Protein AF-0000000069271945 (afdb_homodimer)

Organism: Polarella glacialis (NCBI:txid89957)

pLDDT: mean 82.08, std 25.29, range [21.44, 98.69]

Structure (mmCIF, N/CA/C/O backbone):
data_AF-0000000069271945-model_v1
#
loop_
_entity.id
_entity.type
_entity.pdbx_description
1 polymer 'SET domain-containing protein'
#
loop_
_atom_site.group_PDB
_atom_site.id
_atom_site.type_symbol
_atom_site.label_atom_id
_atom_site.label_alt_id
_atom_site.label_comp_id
_atom_site.label_asym_id
_atom_site.label_entity_id
_atom_site.label_seq_id
_atom_site.pdbx_PDB_ins_code
_atom_site.Cartn_x
_atom_site.Cartn_y
_atom_site.Cartn_z
_atom_site.occupancy
_atom_site.B_iso_or_equiv
_atom_site.auth_seq_id
_atom_site.auth_comp_id
_atom_site.auth_asym_id
_atom_site.auth_atom_id
_atom_site.pdbx_PDB_model_num
ATOM 1 N N . MET A 1 1 ? -35.312 3.215 -46.469 1 25.19 1 MET A N 1
ATOM 2 C CA . MET A 1 1 ? -34.156 4.043 -46.188 1 25.19 1 MET A CA 1
ATOM 3 C C . MET A 1 1 ? -33.5 3.666 -44.875 1 25.19 1 MET A C 1
ATOM 5 O O . MET A 1 1 ? -34.125 3.832 -43.812 1 25.19 1 MET A O 1
ATOM 9 N N . SER A 1 2 ? -32.562 2.691 -44.75 1 23.08 2 SER A N 1
ATOM 10 C CA . SER A 1 2 ? -32.125 1.672 -43.812 1 23.08 2 SER A CA 1
ATOM 11 C C . SER A 1 2 ? -31.203 2.262 -42.75 1 23.08 2 SER A C 1
ATOM 13 O O . SER A 1 2 ? -30.203 2.91 -43.094 1 23.08 2 SER A O 1
ATOM 15 N N . LEU A 1 3 ? -31.734 2.859 -41.625 1 22.69 3 LEU A N 1
ATOM 16 C CA . LEU A 1 3 ? -31.109 3.611 -40.531 1 22.69 3 LEU A CA 1
ATOM 17 C C . LEU A 1 3 ? -29.922 2.85 -39.969 1 22.69 3 LEU A C 1
ATOM 19 O O . LEU A 1 3 ? -30.094 1.93 -39.156 1 22.69 3 LEU A O 1
ATOM 23 N N . ALA A 1 4 ? -28.828 2.486 -40.688 1 22.75 4 ALA A N 1
ATOM 24 C CA . ALA A 1 4 ? -27.578 1.73 -40.594 1 22.75 4 ALA A CA 1
ATOM 25 C C . ALA A 1 4 ? -26.812 2.068 -39.312 1 22.75 4 ALA A C 1
ATOM 27 O O . ALA A 1 4 ? -27.156 3.025 -38.625 1 22.75 4 ALA A O 1
ATOM 28 N N . ASP A 1 5 ? -25.391 1.983 -39.375 1 21.53 5 ASP A N 1
ATOM 29 C CA . ASP A 1 5 ? -24.266 1.418 -38.625 1 21.53 5 ASP A CA 1
ATOM 30 C C . ASP A 1 5 ? -23.703 2.416 -37.625 1 21.53 5 ASP A C 1
ATOM 32 O O . ASP A 1 5 ? -22.969 3.332 -38 1 21.53 5 ASP A O 1
ATOM 36 N N . VAL A 1 6 ? -24.469 2.951 -36.781 1 25.86 6 VAL A N 1
ATOM 37 C CA . VAL A 1 6 ? -23.969 3.973 -35.875 1 25.86 6 VAL A CA 1
ATOM 38 C C . VAL A 1 6 ? -22.656 3.5 -35.25 1 25.86 6 VAL A C 1
ATOM 40 O O . VAL A 1 6 ? -22.547 2.35 -34.812 1 25.86 6 VAL A O 1
ATOM 43 N N . HIS A 1 7 ? -21.5 4.078 -35.625 1 26.91 7 HIS A N 1
ATOM 44 C CA . HIS A 1 7 ? -20.094 3.91 -35.281 1 26.91 7 HIS A CA 1
ATOM 45 C C . HIS A 1 7 ? -19.906 3.891 -33.75 1 26.91 7 HIS A C 1
ATOM 47 O O . HIS A 1 7 ? -20.406 4.777 -33.062 1 26.91 7 HIS A O 1
ATOM 53 N N . ALA A 1 8 ? -19.781 2.754 -33.188 1 26.14 8 ALA A N 1
ATOM 54 C CA . ALA A 1 8 ? -19.625 2.379 -31.797 1 26.14 8 ALA A CA 1
ATOM 55 C C . ALA A 1 8 ? -18.578 3.26 -31.109 1 26.14 8 ALA A C 1
ATOM 57 O O . ALA A 1 8 ? -17.438 3.357 -31.578 1 26.14 8 ALA A O 1
ATOM 58 N N . PRO A 1 9 ? -18.953 4.371 -30.469 1 25.08 9 PRO A N 1
ATOM 59 C CA . PRO A 1 9 ? -18 5.262 -29.812 1 25.08 9 PRO A CA 1
ATOM 60 C C . PRO A 1 9 ? -16.938 4.508 -29.031 1 25.08 9 PRO A C 1
ATOM 62 O O . PRO A 1 9 ? -17.234 3.486 -28.391 1 25.08 9 PRO A O 1
ATOM 65 N N . LYS A 1 10 ? -15.656 4.391 -29.484 1 28 10 LYS A N 1
ATOM 66 C CA . LYS A 1 10 ? -14.406 3.873 -28.953 1 28 10 LYS A CA 1
ATOM 67 C C . LYS A 1 10 ? -14.25 4.23 -27.469 1 28 10 LYS A C 1
ATOM 69 O O . LYS A 1 10 ? -14.125 5.406 -27.125 1 28 10 LYS A O 1
ATOM 74 N N . THR A 1 11 ? -15.055 3.656 -26.641 1 24.55 11 THR A N 1
ATOM 75 C CA . THR A 1 11 ? -15.164 3.771 -25.188 1 24.55 11 THR A CA 1
ATOM 76 C C . THR A 1 11 ? -13.789 3.758 -24.547 1 24.55 11 THR A C 1
ATOM 78 O O . THR A 1 11 ? -12.859 3.119 -25.062 1 24.55 11 THR A O 1
ATOM 81 N N . LEU A 1 12 ? -13.523 4.703 -23.719 1 26.19 12 LEU A N 1
ATOM 82 C CA . LEU A 1 12 ? -12.43 4.984 -22.797 1 26.19 12 LEU A CA 1
ATOM 83 C C . LEU A 1 12 ? -11.93 3.705 -22.125 1 26.19 12 LEU A C 1
ATOM 85 O O . LEU A 1 12 ? -11.172 3.76 -21.156 1 26.19 12 LEU A O 1
ATOM 89 N N . GLU A 1 13 ? -12.266 2.502 -22.703 1 27.39 13 GLU A N 1
ATOM 90 C CA . GLU A 1 13 ? -11.773 1.247 -22.141 1 27.39 13 GLU A CA 1
ATOM 91 C C . GLU A 1 13 ? -10.242 1.205 -22.141 1 27.39 13 GLU A C 1
ATOM 93 O O . GLU A 1 13 ? -9.633 0.776 -23.125 1 27.39 13 GLU A O 1
ATOM 98 N N . GLY A 1 14 ? -9.602 2.334 -21.828 1 28.97 14 GLY A N 1
ATOM 99 C CA . GLY A 1 14 ? -8.156 2.186 -21.75 1 28.97 14 GLY A CA 1
ATOM 100 C C . GLY A 1 14 ? -7.723 1.049 -20.844 1 28.97 14 GLY A C 1
ATOM 101 O O . GLY A 1 14 ? -8.352 0.794 -19.812 1 28.97 14 GLY A O 1
ATOM 102 N N . ILE A 1 15 ? -7.422 -0.094 -21.391 1 28.7 15 ILE A N 1
ATOM 103 C CA . ILE A 1 15 ? -6.84 -1.296 -20.797 1 28.7 15 ILE A CA 1
ATOM 104 C C . ILE A 1 15 ? -5.691 -0.91 -19.875 1 28.7 15 ILE A C 1
ATOM 106 O O . ILE A 1 15 ? -4.723 -0.281 -20.297 1 28.7 15 ILE A O 1
ATOM 110 N N . ILE A 1 16 ? -5.934 -0.597 -18.656 1 30.28 16 ILE A N 1
ATOM 111 C CA . ILE A 1 16 ? -4.879 -0.511 -17.656 1 30.28 16 ILE A CA 1
ATOM 112 C C . ILE A 1 16 ? -3.939 -1.708 -17.797 1 30.28 16 ILE A C 1
ATOM 114 O O . ILE A 1 16 ? -4.355 -2.854 -17.609 1 30.28 16 ILE A O 1
ATOM 118 N N . ARG A 1 17 ? -2.998 -1.661 -18.703 1 30.22 17 ARG A N 1
ATOM 119 C CA . ARG A 1 17 ? -1.965 -2.691 -18.75 1 30.22 17 ARG A CA 1
ATOM 120 C C . ARG A 1 17 ? -1.298 -2.854 -17.391 1 30.22 17 ARG A C 1
ATOM 122 O O . ARG A 1 17 ? -0.508 -2.002 -16.969 1 30.22 17 ARG A O 1
ATOM 129 N N . THR A 1 18 ? -1.991 -3.285 -16.438 1 30.55 18 THR A N 1
ATOM 130 C CA . THR A 1 18 ? -1.245 -3.736 -15.258 1 30.55 18 THR A CA 1
ATOM 131 C C . THR A 1 18 ? -0.047 -4.586 -15.68 1 30.55 18 THR A C 1
ATOM 133 O O . THR A 1 18 ? -0.172 -5.473 -16.531 1 30.55 18 THR A O 1
ATOM 136 N N . ASN A 1 19 ? 1.126 -4.012 -15.703 1 30.16 19 ASN A N 1
ATOM 137 C CA . ASN A 1 19 ? 2.41 -4.602 -16.078 1 30.16 19 ASN A CA 1
ATOM 138 C C . ASN A 1 19 ? 2.479 -6.078 -15.703 1 30.16 19 ASN A C 1
ATOM 140 O O . ASN A 1 19 ? 3.555 -6.676 -15.719 1 30.16 19 ASN A O 1
ATOM 144 N N . ASN A 1 20 ? 1.543 -6.789 -14.992 1 30.08 20 ASN A N 1
ATOM 145 C CA . ASN A 1 20 ? 1.986 -8.156 -14.727 1 30.08 20 ASN A CA 1
ATOM 146 C C . ASN A 1 20 ? 2.182 -8.945 -16.016 1 30.08 20 ASN A C 1
ATOM 148 O O . ASN A 1 20 ? 3.195 -9.625 -16.188 1 30.08 20 ASN A O 1
ATOM 152 N N . TYR A 1 21 ? 1.224 -9.812 -16.531 1 27.73 21 TYR A N 1
ATOM 153 C CA . TYR A 1 21 ? 1.424 -10.828 -17.562 1 27.73 21 TYR A CA 1
ATOM 154 C C . TYR A 1 21 ? 1.225 -10.234 -18.953 1 27.73 21 TYR A C 1
ATOM 156 O O . TYR A 1 21 ? 0.21 -9.586 -19.219 1 27.73 21 TYR A O 1
ATOM 164 N N . PRO A 1 22 ? 2.361 -10.18 -19.688 1 28.86 22 PRO A N 1
ATOM 165 C CA . PRO A 1 22 ? 2.238 -9.914 -21.125 1 28.86 22 PRO A CA 1
ATOM 166 C C . PRO A 1 22 ? 1.146 -10.75 -21.781 1 28.86 22 PRO A C 1
ATOM 168 O O . PRO A 1 22 ? 1.255 -11.984 -21.844 1 28.86 22 PRO A O 1
ATOM 171 N N . ARG A 1 23 ? -0.111 -10.766 -21.453 1 30.86 23 ARG A N 1
ATOM 172 C CA . ARG A 1 23 ? -0.793 -11.461 -22.531 1 30.86 23 ARG A CA 1
ATOM 173 C C . ARG A 1 23 ? -0.351 -10.914 -23.891 1 30.86 23 ARG A C 1
ATOM 175 O O . ARG A 1 23 ? 0.152 -9.797 -23.984 1 30.86 23 ARG A O 1
ATOM 182 N N . GLY A 1 24 ? -0.423 -11.781 -24.969 1 28.8 24 GLY A N 1
ATOM 183 C CA . GLY A 1 24 ? -0.131 -11.5 -26.359 1 28.8 24 GLY A CA 1
ATOM 184 C C . GLY A 1 24 ? -0.447 -10.07 -26.75 1 28.8 24 GLY A C 1
ATOM 185 O O . GLY A 1 24 ? -1.42 -9.484 -26.266 1 28.8 24 GLY A O 1
ATOM 186 N N . VAL A 1 25 ? 0.578 -9.273 -27.078 1 30 25 VAL A N 1
ATOM 187 C CA . VAL A 1 25 ? 0.757 -7.953 -27.688 1 30 25 VAL A CA 1
ATOM 188 C C . VAL A 1 25 ? -0.319 -7.715 -28.734 1 30 25 VAL A C 1
ATOM 190 O O . VAL A 1 25 ? -0.277 -6.719 -29.453 1 30 25 VAL A O 1
ATOM 193 N N . ASN A 1 26 ? -1.011 -8.703 -29.234 1 28.27 26 ASN A N 1
ATOM 194 C CA . ASN A 1 26 ? -1.611 -8.211 -30.469 1 28.27 26 ASN A CA 1
ATOM 195 C C . ASN A 1 26 ? -2.537 -7.027 -30.203 1 28.27 26 ASN A C 1
ATOM 197 O O . ASN A 1 26 ? -3.129 -6.48 -31.141 1 28.27 26 ASN A O 1
ATOM 201 N N . SER A 1 27 ? -3.459 -7.168 -29.297 1 30.3 27 SER A N 1
ATOM 202 C CA . SER A 1 27 ? -4.418 -6.086 -29.5 1 30.3 27 SER A CA 1
ATOM 203 C C . SER A 1 27 ? -3.834 -4.742 -29.094 1 30.3 27 SER A C 1
ATOM 205 O O . SER A 1 27 ? -3.104 -4.66 -28.094 1 30.3 27 SER A O 1
ATOM 207 N N . ASP A 1 28 ? -3.635 -3.73 -30 1 29.84 28 ASP A N 1
ATOM 208 C CA . ASP A 1 28 ? -3.229 -2.334 -30.125 1 29.84 28 ASP A CA 1
ATOM 209 C C . ASP A 1 28 ? -3.605 -1.535 -28.891 1 29.84 28 ASP A C 1
ATOM 211 O O . ASP A 1 28 ? -3.082 -0.442 -28.656 1 29.84 28 ASP A O 1
ATOM 215 N N . ASP A 1 29 ? -4.727 -1.818 -28.422 1 28.58 29 ASP A N 1
ATOM 216 C CA . ASP A 1 29 ? -5.324 -0.82 -27.531 1 28.58 29 ASP A CA 1
ATOM 217 C C . ASP A 1 29 ? -4.75 -0.921 -26.125 1 28.58 29 ASP A C 1
ATOM 219 O O . ASP A 1 29 ? -5.391 -1.478 -25.219 1 28.58 29 ASP A O 1
ATOM 223 N N . GLY A 1 30 ? -3.533 -1.357 -26.031 1 31.56 30 GLY A N 1
ATOM 224 C CA . GLY A 1 30 ? -2.967 -1.255 -24.688 1 31.56 30 GLY A CA 1
ATOM 225 C C . GLY A 1 30 ? -3.045 0.147 -24.125 1 31.56 30 GLY A C 1
ATOM 226 O O . GLY A 1 30 ? -2.729 1.123 -24.797 1 31.56 30 GLY A O 1
ATOM 227 N N . VAL A 1 31 ? -4.211 0.57 -23.688 1 29.86 31 VAL A N 1
ATOM 228 C CA . VAL A 1 31 ? -4.219 1.852 -22.984 1 29.86 31 VAL A CA 1
ATOM 229 C C . VAL A 1 31 ? -2.984 1.965 -22.094 1 29.86 31 VAL A C 1
ATOM 231 O O . VAL A 1 31 ? -2.744 1.106 -21.25 1 29.86 31 VAL A O 1
ATOM 234 N N . LEU A 1 32 ? -1.894 2.338 -22.703 1 30.14 32 LEU A N 1
ATOM 235 C CA . LEU A 1 32 ? -0.771 2.824 -21.906 1 30.14 32 LEU A CA 1
ATOM 236 C C . LEU A 1 32 ? -1.264 3.598 -20.688 1 30.14 32 LEU A C 1
ATOM 238 O O . LEU A 1 32 ? -2.006 4.574 -20.812 1 30.14 32 LEU A O 1
ATOM 242 N N . CYS A 1 33 ? -1.884 2.93 -19.719 1 32.28 33 CYS A N 1
ATOM 243 C CA . CYS A 1 33 ? -2.076 3.625 -18.453 1 32.28 33 CYS A CA 1
ATOM 244 C C . CYS A 1 33 ? -0.859 4.473 -18.109 1 32.28 33 CYS A C 1
ATOM 246 O O . CYS A 1 33 ? 0.184 3.941 -17.719 1 32.28 33 CYS A O 1
ATOM 248 N N . THR A 1 34 ? -0.397 5.238 -18.938 1 33.16 34 THR A N 1
ATOM 249 C CA . THR A 1 34 ? 0.583 6.207 -18.453 1 33.16 34 THR A CA 1
ATOM 250 C C . THR A 1 34 ? 0.223 6.684 -17.047 1 33.16 34 THR A C 1
ATOM 252 O O . THR A 1 34 ? 0.691 7.734 -16.609 1 33.16 34 THR A O 1
ATOM 255 N N . THR A 1 35 ? -0.922 6.191 -16.578 1 35.72 35 THR A N 1
ATOM 256 C CA . THR A 1 35 ? -1.011 6.637 -15.188 1 35.72 35 THR A CA 1
ATOM 257 C C . THR A 1 35 ? 0.329 6.461 -14.477 1 35.72 35 THR A C 1
ATOM 259 O O . THR A 1 35 ? 1.019 5.461 -14.68 1 35.72 35 THR A O 1
ATOM 262 N N . PHE A 1 36 ? 1.189 7.469 -14.297 1 38.25 36 PHE A N 1
ATOM 263 C CA . PHE A 1 36 ? 2.346 7.426 -13.414 1 38.25 36 PHE A CA 1
ATOM 264 C C . PHE A 1 36 ? 2.291 6.203 -12.508 1 38.25 36 PHE A C 1
ATOM 266 O O . PHE A 1 36 ? 1.271 5.945 -11.859 1 38.25 36 PHE A O 1
ATOM 273 N N . SER A 1 37 ? 2.777 5.078 -13.023 1 46.28 37 SER A N 1
ATOM 274 C CA . SER A 1 37 ? 2.994 4.02 -12.047 1 46.28 37 SER A CA 1
ATOM 275 C C . SER A 1 37 ? 3.242 4.59 -10.656 1 46.28 37 SER A C 1
ATOM 277 O O . SER A 1 37 ? 4.223 5.309 -10.438 1 46.28 37 SER A O 1
ATOM 279 N N . ARG A 1 38 ? 2.154 5.16 -9.977 1 56.66 38 ARG A N 1
ATOM 280 C CA . ARG A 1 38 ? 2.027 5.781 -8.664 1 56.66 38 ARG A CA 1
ATOM 281 C C . ARG A 1 38 ? 2.852 5.035 -7.621 1 56.66 38 ARG A C 1
ATOM 283 O O . ARG A 1 38 ? 3.166 5.582 -6.562 1 56.66 38 ARG A O 1
ATOM 290 N N . PHE A 1 39 ? 3.35 3.816 -7.988 1 70.06 39 PHE A N 1
ATOM 291 C CA . PHE A 1 39 ? 4.129 3.049 -7.023 1 70.06 39 PHE A CA 1
ATOM 292 C C . PHE A 1 39 ? 5.531 2.775 -7.555 1 70.06 39 PHE A C 1
ATOM 294 O O . PHE A 1 39 ? 5.73 2.65 -8.766 1 70.06 39 PHE A O 1
ATOM 301 N N . ASN A 1 40 ? 6.441 2.787 -6.672 1 82.62 40 ASN A N 1
ATOM 302 C CA . ASN A 1 40 ? 7.801 2.363 -6.988 1 82.62 40 ASN A CA 1
ATOM 303 C C . ASN A 1 40 ? 7.883 0.852 -7.191 1 82.62 40 ASN A C 1
ATOM 305 O O . ASN A 1 40 ? 7.094 0.101 -6.617 1 82.62 40 ASN A O 1
ATOM 309 N N . HIS A 1 41 ? 8.773 0.494 -8.016 1 89.06 41 HIS A N 1
ATOM 310 C CA . HIS A 1 41 ? 9.031 -0.917 -8.281 1 89.06 41 HIS A CA 1
ATOM 311 C C . HIS A 1 41 ? 9.977 -1.511 -7.242 1 89.06 41 HIS A C 1
ATOM 313 O O . HIS A 1 41 ? 10.898 -0.837 -6.781 1 89.06 41 HIS A O 1
ATOM 319 N N . SER A 1 42 ? 9.734 -2.719 -6.914 1 94.31 42 SER A N 1
ATOM 320 C CA . SER A 1 42 ? 10.703 -3.578 -6.242 1 94.31 42 SER A CA 1
ATOM 321 C C . SER A 1 42 ? 10.578 -5.023 -6.711 1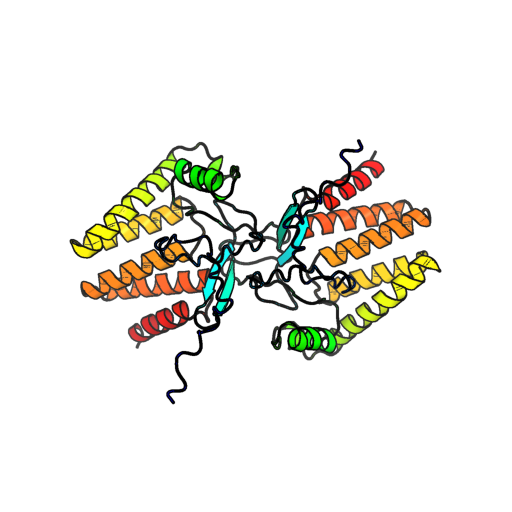 94.31 42 SER A C 1
ATOM 323 O O . SER A 1 42 ? 9.477 -5.496 -7 1 94.31 42 SER A O 1
ATOM 325 N N . CYS A 1 43 ? 11.742 -5.684 -6.816 1 96.75 43 CYS A N 1
ATOM 326 C CA . CYS A 1 43 ? 11.719 -7.105 -7.133 1 96.75 43 CYS A CA 1
ATOM 327 C C . CYS A 1 43 ? 11.297 -7.926 -5.922 1 96.75 43 CYS A C 1
ATOM 329 O O . CYS A 1 43 ? 11.094 -9.141 -6.027 1 96.75 43 CYS A O 1
ATOM 331 N N . ALA A 1 44 ? 11.273 -7.281 -4.809 1 96.69 44 ALA A N 1
ATOM 332 C CA . ALA A 1 44 ? 10.641 -7.789 -3.594 1 96.69 44 ALA A CA 1
ATOM 333 C C . ALA A 1 44 ? 9.508 -6.875 -3.143 1 96.69 44 ALA A C 1
ATOM 335 O O . ALA A 1 44 ? 9.57 -6.285 -2.062 1 96.69 44 ALA A O 1
ATOM 336 N N . PRO A 1 45 ? 8.477 -6.871 -3.922 1 96.44 45 PRO A N 1
ATOM 337 C CA . PRO A 1 45 ? 7.395 -5.918 -3.656 1 96.44 45 PRO A CA 1
ATOM 338 C C . PRO A 1 45 ? 6.688 -6.184 -2.33 1 96.44 45 PRO A C 1
ATOM 340 O O . PRO A 1 45 ? 6.75 -7.297 -1.804 1 96.44 45 PRO A O 1
ATOM 343 N N . ASN A 1 46 ? 6.051 -5.145 -1.779 1 96.75 46 ASN A N 1
ATOM 344 C CA . ASN A 1 46 ? 5.262 -5.359 -0.57 1 96.75 46 ASN A CA 1
ATOM 345 C C . ASN A 1 46 ? 3.768 -5.219 -0.842 1 96.75 46 ASN A C 1
ATOM 347 O O . ASN A 1 46 ? 2.947 -5.41 0.058 1 96.75 46 ASN A O 1
ATOM 351 N N . CYS A 1 47 ? 3.426 -4.941 -2.072 1 93.94 47 CYS A N 1
ATOM 352 C CA . CYS A 1 47 ? 2.02 -4.973 -2.465 1 93.94 47 CYS A CA 1
ATOM 353 C C . CYS A 1 47 ? 1.86 -5.512 -3.881 1 93.94 47 CYS A C 1
ATOM 355 O O . CYS A 1 47 ? 2.83 -5.57 -4.641 1 93.94 47 CYS A O 1
ATOM 357 N N . GLU A 1 48 ? 0.737 -5.949 -4.195 1 92.56 48 GLU A N 1
ATOM 358 C CA . GLU A 1 48 ? 0.396 -6.469 -5.516 1 92.56 48 GLU A CA 1
ATOM 359 C C . GLU A 1 48 ? -0.986 -5.996 -5.953 1 92.56 48 GLU A C 1
ATOM 361 O O . GLU A 1 48 ? -1.814 -5.625 -5.121 1 92.56 48 GLU A O 1
ATOM 366 N N . GLN A 1 49 ? -1.137 -5.973 -7.262 1 87.62 49 GLN A N 1
ATOM 367 C CA . GLN A 1 49 ? -2.365 -5.43 -7.832 1 87.62 49 GLN A CA 1
ATOM 368 C C . GLN A 1 49 ? -3.129 -6.492 -8.609 1 87.62 49 GLN A C 1
ATOM 370 O O . GLN A 1 49 ? -2.523 -7.375 -9.227 1 87.62 49 GLN A O 1
ATOM 375 N N . SER A 1 50 ? -4.422 -6.422 -8.492 1 84.62 50 SER A N 1
ATOM 376 C CA . SER A 1 50 ? -5.281 -7.34 -9.227 1 84.62 50 SER A CA 1
ATOM 377 C C . SER A 1 50 ? -6.504 -6.625 -9.789 1 84.62 50 SER A C 1
ATOM 379 O O . SER A 1 50 ? -7.047 -5.719 -9.156 1 84.62 50 SER A O 1
ATOM 381 N N . TRP A 1 51 ? -6.867 -7.031 -10.93 1 77.94 51 TRP A N 1
ATOM 382 C CA . TRP A 1 51 ? -8.062 -6.504 -11.57 1 77.94 51 TRP A CA 1
ATOM 383 C C . TRP A 1 51 ? -9.281 -7.363 -11.242 1 77.94 51 TRP A C 1
ATOM 385 O O . TRP A 1 51 ? -9.242 -8.586 -11.391 1 77.94 51 TRP A O 1
ATOM 395 N N . ASP A 1 52 ? -10.234 -6.668 -10.758 1 74.31 52 ASP A N 1
ATOM 396 C CA . ASP A 1 52 ? -11.5 -7.352 -10.547 1 74.31 52 ASP A CA 1
ATOM 397 C C . ASP A 1 52 ?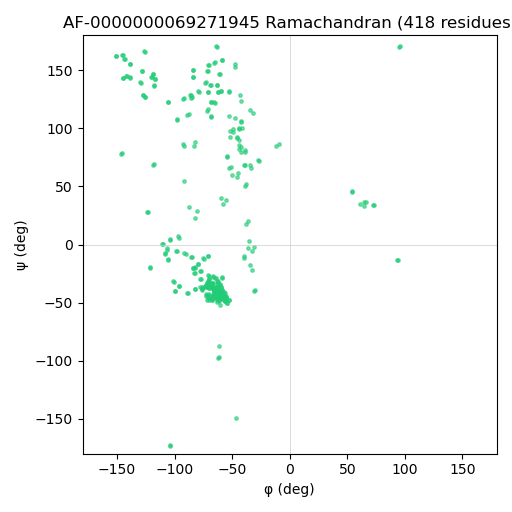 -12.469 -7.09 -11.703 1 74.31 52 ASP A C 1
ATOM 399 O O . ASP A 1 52 ? -13.039 -6.008 -11.805 1 74.31 52 ASP A O 1
ATOM 403 N N . GLU A 1 53 ? -12.633 -8.094 -12.438 1 69.94 53 GLU A N 1
ATOM 404 C CA . GLU A 1 53 ? -13.461 -7.957 -13.633 1 69.94 53 GLU A CA 1
ATOM 405 C C . GLU A 1 53 ? -14.914 -7.648 -13.273 1 69.94 53 GLU A C 1
ATOM 407 O O . GLU A 1 53 ? -15.586 -6.887 -13.969 1 69.94 53 GLU A O 1
ATOM 412 N N . GLU A 1 54 ? -15.438 -8.18 -12.289 1 75.38 54 GLU A N 1
ATOM 413 C CA . GLU A 1 54 ? -16.828 -7.992 -11.898 1 75.38 54 GLU A CA 1
ATOM 414 C C . GLU A 1 54 ? -17.047 -6.602 -11.305 1 75.38 54 GLU A C 1
ATOM 416 O O . GLU A 1 54 ? -18.016 -5.922 -11.656 1 75.38 54 GLU A O 1
ATOM 421 N N . ALA A 1 55 ? -16.172 -6.215 -10.516 1 70.75 55 ALA A N 1
ATOM 422 C CA . ALA A 1 55 ? -16.312 -4.91 -9.867 1 70.75 55 ALA A CA 1
ATOM 423 C C . ALA A 1 55 ? -15.758 -3.799 -10.75 1 70.75 55 ALA A C 1
ATOM 425 O O . ALA A 1 55 ? -15.961 -2.615 -10.477 1 70.75 55 ALA A O 1
ATOM 426 N N . PHE A 1 56 ? -15.031 -4.266 -11.867 1 72.62 56 PHE A N 1
ATOM 427 C CA . PHE A 1 56 ? -14.422 -3.334 -12.812 1 72.62 56 PHE A CA 1
ATOM 428 C C . PHE A 1 56 ? -13.516 -2.348 -12.086 1 72.62 56 PHE A C 1
ATOM 430 O O . PHE A 1 56 ? -13.641 -1.135 -12.258 1 72.62 56 PHE A O 1
ATOM 437 N N . GLN A 1 57 ? -12.75 -2.912 -11.219 1 73.31 57 GLN A N 1
ATOM 438 C CA . GLN A 1 57 ? -11.867 -2.074 -10.422 1 73.31 57 GLN A CA 1
ATOM 439 C C . GLN A 1 57 ? -10.516 -2.744 -10.211 1 73.31 57 GLN A C 1
ATOM 441 O O . GLN A 1 57 ? -10.43 -3.971 -10.125 1 73.31 57 GLN A O 1
ATOM 446 N N . LEU A 1 58 ? -9.43 -1.904 -10.18 1 77.94 58 LEU A N 1
ATOM 447 C CA . LEU A 1 58 ? -8.102 -2.348 -9.773 1 77.94 58 LEU A CA 1
ATOM 448 C C . LEU A 1 58 ? -7.941 -2.268 -8.258 1 77.94 58 LEU A C 1
ATOM 450 O O . LEU A 1 58 ? -8.305 -1.26 -7.648 1 77.94 58 LEU A O 1
ATOM 454 N N . GLN A 1 59 ? -7.547 -3.393 -7.711 1 86.44 59 GLN A N 1
ATOM 455 C CA . GLN A 1 59 ? -7.336 -3.441 -6.266 1 86.44 59 GLN A CA 1
ATOM 456 C C . GLN A 1 59 ? -5.887 -3.783 -5.934 1 86.44 59 GLN A C 1
ATOM 458 O O . GLN A 1 59 ? -5.219 -4.488 -6.695 1 86.44 59 GLN A O 1
ATOM 463 N N . ALA A 1 60 ? -5.449 -3.186 -4.816 1 90.19 60 ALA A N 1
ATOM 464 C CA . ALA A 1 60 ? -4.102 -3.484 -4.336 1 90.19 60 ALA A CA 1
ATOM 465 C C . ALA A 1 60 ? -4.145 -4.141 -2.959 1 90.19 60 ALA A C 1
ATOM 467 O O . ALA A 1 60 ? -4.938 -3.75 -2.102 1 90.19 60 ALA A O 1
ATOM 468 N N . HIS A 1 61 ? -3.332 -5.168 -2.791 1 94.81 61 HIS A N 1
ATOM 469 C CA . HIS A 1 61 ? -3.205 -5.863 -1.517 1 94.81 61 HIS A CA 1
ATOM 470 C C . HIS A 1 61 ? -1.743 -5.98 -1.095 1 94.81 61 HIS A C 1
ATOM 472 O O . HIS A 1 61 ? -0.85 -6.031 -1.943 1 94.81 61 HIS A O 1
ATOM 478 N N . ALA A 1 62 ? -1.534 -5.984 0.203 1 97.19 62 ALA A N 1
ATOM 479 C CA . ALA A 1 62 ? -0.184 -6.203 0.717 1 97.19 62 ALA A CA 1
ATOM 480 C C . ALA A 1 62 ? 0.255 -7.648 0.504 1 97.19 62 ALA A C 1
ATOM 482 O O . ALA A 1 62 ? -0.49 -8.578 0.813 1 97.19 62 ALA A O 1
ATOM 483 N N . CYS A 1 63 ? 1.418 -7.816 -0.016 1 96.56 63 CYS A N 1
ATOM 484 C CA . CYS A 1 63 ? 1.919 -9.18 -0.155 1 96.56 63 CYS A CA 1
ATOM 485 C C . CYS A 1 63 ? 2.971 -9.484 0.904 1 96.56 63 CYS A C 1
ATOM 487 O O . CYS A 1 63 ? 3.6 -10.547 0.875 1 96.56 63 CYS A O 1
ATOM 489 N N . ALA A 1 64 ? 3.186 -8.578 1.767 1 97.19 64 ALA A N 1
ATOM 490 C CA . ALA A 1 64 ? 4.016 -8.688 2.963 1 97.19 64 ALA A CA 1
ATOM 491 C C . ALA A 1 64 ? 3.508 -7.77 4.066 1 97.19 64 ALA A C 1
ATOM 493 O O . ALA A 1 64 ? 2.662 -6.902 3.826 1 97.19 64 ALA A O 1
ATOM 494 N N . ASP A 1 65 ? 3.951 -8.062 5.297 1 97.75 65 ASP A N 1
ATOM 495 C CA . ASP A 1 65 ? 3.684 -7.086 6.344 1 97.75 65 ASP A CA 1
ATOM 496 C C . ASP A 1 65 ? 4.383 -5.762 6.047 1 97.75 65 ASP A C 1
ATOM 498 O O . ASP A 1 65 ? 5.531 -5.746 5.594 1 97.75 65 ASP A O 1
ATOM 502 N N . ILE A 1 66 ? 3.643 -4.703 6.281 1 97.5 66 ILE A N 1
ATOM 503 C CA . ILE A 1 66 ? 4.164 -3.369 6 1 97.5 66 ILE A CA 1
ATOM 504 C C . ILE A 1 66 ? 4.059 -2.496 7.246 1 97.5 66 ILE A C 1
ATOM 506 O O . ILE A 1 66 ? 2.977 -2.367 7.828 1 97.5 66 ILE A O 1
ATOM 510 N N . SER A 1 67 ? 5.129 -1.898 7.641 1 97.44 67 SER A N 1
ATOM 511 C CA . SER A 1 67 ? 5.121 -1.017 8.805 1 97.44 67 SER A CA 1
ATOM 512 C C . SER A 1 67 ? 4.676 0.393 8.422 1 97.44 67 SER A C 1
ATOM 514 O O . SER A 1 67 ? 4.934 0.851 7.309 1 97.44 67 SER A O 1
ATOM 516 N N . ALA A 1 68 ? 4.051 1.062 9.383 1 96.69 68 ALA A N 1
ATOM 517 C CA . ALA A 1 68 ? 3.729 2.473 9.18 1 96.69 68 ALA A CA 1
ATOM 518 C C . ALA A 1 68 ? 4.965 3.262 8.758 1 96.69 68 ALA A C 1
ATOM 520 O O . ALA A 1 68 ? 6.051 3.074 9.32 1 96.69 68 ALA A O 1
ATOM 521 N N . GLY A 1 69 ? 4.82 4.07 7.691 1 96.62 69 GLY A N 1
ATOM 522 C CA . GLY A 1 69 ? 5.922 4.887 7.203 1 96.62 69 GLY A CA 1
ATOM 523 C C . GLY A 1 69 ? 6.719 4.215 6.098 1 96.62 69 GLY A C 1
ATOM 524 O O . GLY A 1 69 ? 7.531 4.855 5.434 1 96.62 69 GLY A O 1
ATOM 525 N N . GLU A 1 70 ? 6.504 2.926 5.926 1 96.62 70 GLU A N 1
ATOM 526 C CA . GLU A 1 70 ? 7.223 2.191 4.891 1 96.62 70 GLU A CA 1
ATOM 527 C C . GLU A 1 70 ? 6.691 2.541 3.502 1 96.62 70 GLU A C 1
ATOM 529 O O . GLU A 1 70 ? 5.48 2.67 3.307 1 96.62 70 GLU A O 1
ATOM 534 N N . GLU A 1 71 ? 7.59 2.68 2.57 1 94.75 71 GLU A N 1
ATOM 535 C CA . GLU A 1 71 ? 7.191 2.922 1.187 1 94.75 71 GLU A CA 1
ATOM 536 C C . GLU A 1 71 ? 6.516 1.694 0.583 1 94.75 71 GLU A C 1
ATOM 538 O O . GLU A 1 71 ? 6.957 0.565 0.805 1 94.75 71 GLU A O 1
ATOM 543 N N . LEU A 1 72 ? 5.453 1.948 -0.124 1 92.88 72 LEU A N 1
ATOM 544 C CA . LEU A 1 72 ? 4.801 0.872 -0.858 1 92.88 72 LEU A CA 1
ATOM 545 C C . LEU A 1 72 ? 5.445 0.674 -2.225 1 92.88 72 LEU A C 1
ATOM 547 O O . LEU A 1 72 ? 5.625 1.635 -2.979 1 92.88 72 LEU A O 1
ATOM 551 N N . CYS A 1 73 ? 5.801 -0.568 -2.52 1 93.25 73 CYS A N 1
ATOM 552 C CA . CYS A 1 73 ? 6.438 -0.908 -3.787 1 93.25 73 CYS A CA 1
ATOM 553 C C . CYS A 1 73 ? 5.699 -2.049 -4.48 1 93.25 73 CYS A C 1
ATOM 555 O O . CYS A 1 73 ? 5.352 -3.043 -3.842 1 93.25 73 CYS A O 1
ATOM 557 N N . THR A 1 74 ? 5.402 -1.8 -5.68 1 91 74 THR A N 1
ATOM 558 C CA . THR A 1 74 ? 4.852 -2.857 -6.52 1 91 74 THR A CA 1
ATOM 559 C C . THR A 1 74 ? 5.906 -3.393 -7.48 1 91 74 THR A C 1
ATOM 561 O O . THR A 1 74 ? 7.102 -3.16 -7.289 1 91 74 THR A O 1
ATOM 564 N N . TYR A 1 75 ? 5.527 -4.238 -8.367 1 90 75 TYR A N 1
ATOM 565 C CA . TYR A 1 75 ? 6.473 -4.832 -9.312 1 90 75 TYR A CA 1
ATOM 566 C C . TYR A 1 75 ? 5.973 -4.703 -10.742 1 90 75 TYR A C 1
ATOM 568 O O . TYR A 1 75 ? 4.785 -4.895 -11.016 1 90 75 TYR A O 1
ATOM 576 N N . PHE A 1 76 ? 6.887 -4.383 -11.664 1 86.06 76 PHE A N 1
ATOM 577 C CA . PHE A 1 76 ? 6.547 -4.098 -13.047 1 86.06 76 PHE A CA 1
ATOM 578 C C . PHE A 1 76 ? 6.941 -5.262 -13.953 1 86.06 76 PHE A C 1
ATOM 580 O O . PHE A 1 76 ? 6.523 -5.324 -15.109 1 86.06 76 PHE A O 1
ATOM 587 N N . VAL A 1 77 ? 7.715 -6.109 -13.391 1 89.62 77 VAL A N 1
ATOM 588 C CA . VAL A 1 77 ? 8.234 -7.246 -14.141 1 89.62 77 VAL A CA 1
ATOM 589 C C . VAL A 1 77 ? 7.914 -8.547 -13.406 1 89.62 77 VAL A C 1
ATOM 591 O O . VAL A 1 77 ? 7.449 -8.516 -12.266 1 89.62 77 VAL A O 1
ATOM 594 N N . ASP A 1 78 ? 8.078 -9.641 -14.133 1 94.12 78 ASP A N 1
ATOM 595 C CA . ASP A 1 78 ? 7.969 -10.922 -13.445 1 94.12 78 ASP A CA 1
ATOM 596 C C . ASP A 1 78 ? 9.133 -11.125 -12.477 1 94.12 78 ASP A C 1
ATOM 598 O O . ASP A 1 78 ? 10.266 -11.375 -12.898 1 94.12 78 ASP A O 1
ATOM 602 N N . VAL A 1 79 ? 8.82 -11.078 -11.18 1 96.62 79 VAL A N 1
ATOM 603 C CA . VAL A 1 79 ? 9.867 -11.102 -10.156 1 96.62 79 VAL A CA 1
ATOM 604 C C . VAL A 1 79 ? 10.5 -12.484 -10.086 1 96.62 79 VAL A C 1
ATOM 606 O O . VAL A 1 79 ? 11.547 -12.664 -9.461 1 96.62 79 VAL A O 1
ATOM 609 N N . ARG A 1 80 ? 9.961 -13.445 -10.734 1 96.69 80 ARG A N 1
ATOM 610 C CA . ARG A 1 80 ? 10.469 -14.812 -10.758 1 96.69 80 ARG A CA 1
ATOM 611 C C . ARG A 1 80 ? 11.594 -14.961 -11.781 1 96.69 80 ARG A C 1
ATOM 613 O O . ARG A 1 80 ? 12.359 -15.93 -11.734 1 96.69 80 ARG A O 1
ATOM 620 N N . ASP A 1 81 ? 11.656 -14.078 -12.688 1 96.75 81 ASP A N 1
ATOM 621 C CA . ASP A 1 81 ? 12.656 -14.164 -13.75 1 96.75 81 ASP A CA 1
ATOM 622 C C . ASP A 1 81 ? 14.062 -13.906 -13.203 1 96.75 81 ASP A C 1
ATOM 624 O O . ASP A 1 81 ? 14.227 -13.203 -12.203 1 96.75 81 ASP A O 1
ATOM 628 N N . PRO A 1 82 ? 15.039 -14.469 -13.906 1 97.19 82 PRO A N 1
ATOM 629 C CA . PRO A 1 82 ? 16.422 -14.148 -13.547 1 97.19 82 PRO A CA 1
ATOM 630 C C . PRO A 1 82 ? 16.719 -12.656 -13.633 1 97.19 82 PRO A C 1
ATOM 632 O O . PRO A 1 82 ? 16.062 -11.938 -14.391 1 97.19 82 PRO A O 1
ATOM 635 N N . ARG A 1 83 ? 17.75 -12.227 -12.945 1 97.06 83 ARG A N 1
ATOM 636 C CA . ARG A 1 83 ? 18.125 -10.82 -12.797 1 97.06 83 ARG A CA 1
ATOM 637 C C . ARG A 1 83 ? 18.312 -10.156 -14.156 1 97.06 83 ARG A C 1
ATOM 639 O O . ARG A 1 83 ? 17.797 -9.062 -14.391 1 97.06 83 ARG A O 1
ATOM 646 N N . ALA A 1 84 ? 19 -10.828 -15.016 1 96.12 84 ALA A N 1
ATOM 647 C CA . ALA A 1 84 ? 19.312 -10.25 -16.328 1 96.12 84 ALA A CA 1
ATOM 648 C C . ALA A 1 84 ? 18.031 -9.922 -17.094 1 96.12 84 ALA A C 1
ATOM 650 O O . ALA A 1 84 ? 17.938 -8.867 -17.719 1 96.12 84 ALA A O 1
ATOM 651 N N . ASN A 1 85 ? 17.078 -10.797 -17.062 1 96.31 85 ASN A N 1
ATOM 652 C CA . ASN A 1 85 ? 15.805 -10.586 -17.75 1 96.31 85 ASN A CA 1
ATOM 653 C C . ASN A 1 85 ? 15.016 -9.438 -17.125 1 96.31 85 ASN A C 1
ATOM 655 O O . ASN A 1 85 ? 14.484 -8.594 -17.844 1 96.31 85 ASN A O 1
ATOM 659 N N . ARG A 1 86 ? 14.93 -9.398 -15.773 1 95.94 86 ARG A N 1
ATOM 660 C CA . ARG A 1 86 ? 14.211 -8.336 -15.078 1 95.94 86 ARG A CA 1
ATOM 661 C C . ARG A 1 86 ? 14.82 -6.969 -15.383 1 95.94 86 ARG A C 1
ATOM 663 O O . ARG A 1 86 ? 14.117 -6.035 -15.758 1 95.94 86 ARG A O 1
ATOM 670 N N . ARG A 1 87 ? 16.141 -6.891 -15.305 1 96.5 87 ARG A N 1
ATOM 671 C CA . ARG A 1 87 ? 16.828 -5.625 -15.508 1 96.5 87 ARG A CA 1
ATOM 672 C C . ARG A 1 87 ? 16.719 -5.168 -16.953 1 96.5 87 ARG A C 1
ATOM 674 O O . ARG A 1 87 ? 16.641 -3.967 -17.234 1 96.5 87 ARG A O 1
ATOM 681 N N . GLN A 1 88 ? 16.719 -6.105 -17.875 1 96.25 88 GLN A N 1
ATOM 682 C CA . GLN A 1 88 ? 16.594 -5.766 -19.281 1 96.25 88 GLN A CA 1
ATOM 683 C C . GLN A 1 88 ? 15.242 -5.102 -19.562 1 96.25 88 GLN A C 1
ATOM 685 O O . GLN A 1 88 ? 15.18 -4.07 -20.234 1 96.25 88 GLN A O 1
ATOM 690 N N . ILE A 1 89 ? 14.18 -5.691 -19.062 1 90.81 89 ILE A N 1
ATOM 691 C CA . ILE A 1 89 ? 12.844 -5.152 -19.281 1 90.81 89 ILE A CA 1
ATOM 692 C C . ILE A 1 89 ? 12.719 -3.785 -18.609 1 90.81 89 ILE A C 1
ATOM 694 O O . ILE A 1 89 ? 12.195 -2.842 -19.203 1 90.81 89 ILE A O 1
ATOM 698 N N . LEU A 1 90 ? 13.211 -3.66 -17.344 1 89.38 90 LEU A N 1
ATOM 699 C CA . LEU A 1 90 ? 13.133 -2.406 -16.594 1 89.38 90 LEU A CA 1
ATOM 700 C C . LEU A 1 90 ? 13.914 -1.304 -17.312 1 89.38 90 LEU A C 1
ATOM 702 O O . LEU A 1 90 ? 13.461 -0.156 -17.359 1 89.38 90 LEU A O 1
ATOM 706 N N . ARG A 1 91 ? 15.047 -1.688 -17.875 1 92.06 91 ARG A N 1
ATOM 707 C CA . ARG A 1 91 ? 15.859 -0.723 -18.609 1 92.06 91 ARG A CA 1
ATOM 708 C C . ARG A 1 91 ? 15.188 -0.354 -19.938 1 92.06 91 ARG A C 1
ATOM 710 O O . ARG A 1 91 ? 15.062 0.827 -20.266 1 92.06 91 ARG A O 1
ATOM 717 N N . ASP A 1 92 ? 14.758 -1.302 -20.672 1 87.06 92 ASP A N 1
ATOM 718 C CA . ASP A 1 92 ? 14.289 -1.103 -22.047 1 87.06 92 ASP A CA 1
ATOM 719 C C . ASP A 1 92 ? 12.898 -0.47 -22.062 1 87.06 92 ASP A C 1
ATOM 721 O O . ASP A 1 92 ? 12.602 0.364 -22.922 1 87.06 92 ASP A O 1
ATOM 725 N N . VAL A 1 93 ? 12.031 -0.893 -21.125 1 80.94 93 VAL A N 1
ATOM 726 C CA . VAL A 1 93 ? 10.633 -0.483 -21.156 1 80.94 93 VAL A CA 1
ATOM 727 C C . VAL A 1 93 ? 10.406 0.658 -20.172 1 80.94 93 VAL A C 1
ATOM 729 O O . VAL A 1 93 ? 9.789 1.669 -20.5 1 80.94 93 VAL A O 1
ATOM 732 N N . TYR A 1 94 ? 11.016 0.602 -19.016 1 80.44 94 TYR A N 1
ATOM 733 C CA . TYR A 1 94 ? 10.695 1.55 -17.953 1 80.44 94 TYR A CA 1
ATOM 734 C C . TYR A 1 94 ? 11.828 2.551 -17.75 1 80.44 94 TYR A C 1
ATOM 736 O O . TYR A 1 94 ? 11.703 3.492 -16.969 1 80.44 94 TYR A O 1
ATOM 744 N N . ARG A 1 95 ? 12.938 2.344 -18.406 1 83.81 95 ARG A N 1
ATOM 745 C CA . ARG A 1 95 ? 14.039 3.295 -18.547 1 83.81 95 ARG A CA 1
ATOM 746 C C . ARG A 1 95 ? 14.688 3.586 -17.188 1 83.81 95 ARG A C 1
ATOM 748 O O . ARG A 1 95 ? 14.992 4.738 -16.875 1 83.81 95 ARG A O 1
ATOM 755 N N . PHE A 1 96 ? 14.766 2.539 -16.359 1 86.62 96 PHE A N 1
ATOM 756 C CA . PHE A 1 96 ? 15.539 2.676 -15.141 1 86.62 96 PHE A CA 1
ATOM 757 C C . PHE A 1 96 ? 16.234 1.367 -14.789 1 86.62 96 PHE A C 1
ATOM 759 O O . PHE A 1 96 ? 15.914 0.316 -15.344 1 86.62 96 PHE A O 1
ATOM 766 N N . GLU A 1 97 ? 17.25 1.515 -13.883 1 92.56 97 GLU A N 1
ATOM 767 C CA . GLU A 1 97 ? 17.953 0.356 -13.352 1 92.56 97 GLU A CA 1
ATOM 768 C C . GLU A 1 97 ? 17.547 0.072 -11.906 1 92.56 97 GLU A C 1
ATOM 770 O O . GLU A 1 97 ? 17.641 0.944 -11.039 1 92.56 97 GLU A O 1
ATOM 775 N N . CYS A 1 98 ? 17.078 -1.09 -11.727 1 93.5 98 CYS A N 1
ATOM 776 C CA . CYS A 1 98 ? 16.672 -1.457 -10.375 1 93.5 98 CYS A CA 1
ATOM 777 C C . CYS A 1 98 ? 17.875 -1.828 -9.523 1 93.5 98 CYS A C 1
ATOM 779 O O . CYS A 1 98 ? 18.719 -2.633 -9.938 1 93.5 98 CYS A O 1
ATOM 781 N N . ASN A 1 99 ? 17.922 -1.247 -8.328 1 91.88 99 ASN A N 1
ATOM 782 C CA . ASN A 1 99 ? 19 -1.546 -7.379 1 91.88 99 ASN A CA 1
ATOM 783 C C . ASN A 1 99 ? 18.438 -2.061 -6.055 1 91.88 99 ASN A C 1
ATOM 785 O O . ASN A 1 99 ? 19.016 -1.802 -4.996 1 91.88 99 ASN A O 1
ATOM 789 N N . CYS A 1 100 ? 17.312 -2.67 -6.086 1 94.19 100 CYS A N 1
ATOM 790 C CA . CYS A 1 100 ? 16.719 -3.227 -4.879 1 94.19 100 CYS A CA 1
ATOM 791 C C . CYS A 1 100 ? 17.594 -4.336 -4.297 1 94.19 100 CYS A C 1
ATOM 793 O O . CYS A 1 100 ? 18.531 -4.801 -4.953 1 94.19 100 CYS A O 1
ATOM 795 N N . PRO A 1 101 ? 17.281 -4.781 -3.127 1 93.19 101 PRO A N 1
ATOM 796 C CA . PRO A 1 101 ? 18.109 -5.805 -2.484 1 93.19 101 PRO A CA 1
ATOM 797 C C . PRO A 1 101 ? 18.141 -7.113 -3.273 1 93.19 101 PRO A C 1
ATOM 799 O O . PRO A 1 101 ? 19.156 -7.824 -3.248 1 93.19 101 PRO A O 1
ATOM 802 N N . VAL A 1 102 ? 17.125 -7.445 -3.953 1 96.38 102 VAL A N 1
ATOM 803 C CA . VAL A 1 102 ? 17.062 -8.664 -4.75 1 96.38 102 VAL A CA 1
ATOM 804 C C . VAL A 1 102 ? 18.047 -8.57 -5.914 1 96.38 102 VAL A C 1
ATOM 806 O O . VAL A 1 102 ? 18.797 -9.508 -6.18 1 96.38 102 VAL A O 1
ATOM 809 N N . CYS A 1 103 ? 18.031 -7.465 -6.57 1 95.88 103 CYS A N 1
ATOM 810 C CA . CYS A 1 103 ? 18.922 -7.254 -7.707 1 95.88 103 CYS A CA 1
ATOM 811 C C . CYS A 1 103 ? 20.375 -7.09 -7.246 1 95.88 103 CYS A C 1
ATOM 813 O O . CYS A 1 103 ? 21.297 -7.441 -7.969 1 95.88 103 CYS A O 1
ATOM 815 N N . ALA A 1 104 ? 20.562 -6.535 -6.086 1 95.19 104 ALA A N 1
ATOM 816 C CA . ALA A 1 104 ? 21.906 -6.277 -5.566 1 95.19 104 ALA A CA 1
ATOM 817 C C . ALA A 1 104 ? 22.516 -7.547 -4.988 1 95.19 104 ALA A C 1
ATOM 819 O O . ALA A 1 104 ? 23.734 -7.598 -4.734 1 95.19 104 ALA A O 1
ATOM 820 N N . CYS A 1 105 ? 21.672 -8.547 -4.73 1 94.81 105 CYS A N 1
ATOM 821 C CA . CYS A 1 105 ? 22.141 -9.781 -4.113 1 94.81 105 CYS A CA 1
ATOM 822 C C . CYS A 1 105 ? 23.203 -10.461 -4.98 1 94.81 105 CYS A C 1
ATOM 824 O O . CYS A 1 105 ? 22.984 -10.656 -6.18 1 94.81 105 CYS A O 1
ATOM 826 N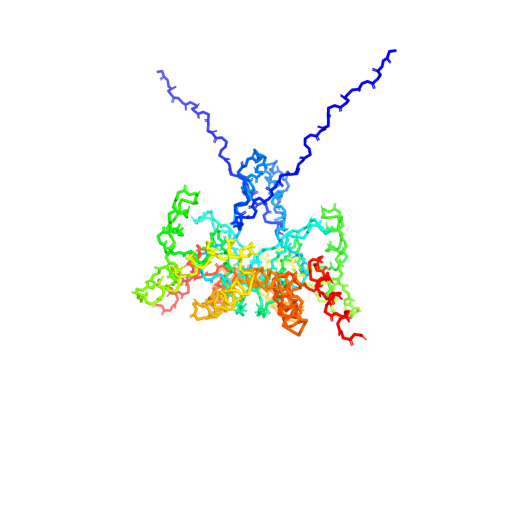 N . THR A 1 106 ? 24.312 -10.875 -4.414 1 93.31 106 THR A N 1
ATOM 827 C CA . THR A 1 106 ? 25.422 -11.461 -5.168 1 93.31 106 THR A CA 1
ATOM 828 C C . THR A 1 106 ? 25.5 -12.969 -4.93 1 93.31 106 THR A C 1
ATOM 830 O O . THR A 1 106 ? 26.312 -13.656 -5.539 1 93.31 106 THR A O 1
ATOM 833 N N . ASP A 1 107 ? 24.656 -13.523 -4.074 1 94.62 107 ASP A N 1
ATOM 834 C CA . ASP A 1 107 ? 24.625 -14.961 -3.824 1 94.62 107 ASP A CA 1
ATOM 835 C C . ASP A 1 107 ? 24.172 -15.719 -5.066 1 94.62 107 ASP A C 1
ATOM 837 O O . ASP A 1 107 ? 23.031 -15.562 -5.516 1 94.62 107 ASP A O 1
ATOM 841 N N . PRO A 1 108 ? 24.969 -16.625 -5.543 1 95.06 108 PRO A N 1
ATOM 842 C CA . PRO A 1 108 ? 24.594 -17.359 -6.762 1 95.06 108 PRO A CA 1
ATOM 843 C C . PRO A 1 108 ? 23.359 -18.234 -6.574 1 95.06 108 PRO A C 1
ATOM 845 O O . PRO A 1 108 ? 22.641 -18.5 -7.539 1 95.06 108 PRO A O 1
ATOM 848 N N . ALA A 1 109 ? 23.156 -18.688 -5.348 1 96.25 109 ALA A N 1
ATOM 849 C CA . ALA A 1 109 ? 22 -19.516 -5.074 1 96.25 109 ALA A CA 1
ATOM 850 C C . ALA A 1 109 ? 20.703 -18.766 -5.375 1 96.25 109 ALA A C 1
ATOM 852 O O . ALA A 1 109 ? 19.719 -19.375 -5.812 1 96.25 109 ALA A O 1
ATOM 853 N N . HIS A 1 110 ? 20.797 -17.562 -5.125 1 95.44 110 HIS A N 1
ATOM 854 C CA . HIS A 1 110 ? 19.641 -16.703 -5.391 1 95.44 110 HIS A CA 1
ATOM 855 C C . HIS A 1 110 ? 19.266 -16.734 -6.867 1 95.44 110 HIS A C 1
ATOM 857 O O . HIS A 1 110 ? 18.094 -16.922 -7.211 1 95.44 110 HIS A O 1
ATOM 863 N N . GLU A 1 111 ? 20.234 -16.688 -7.707 1 95.62 111 GLU A N 1
ATOM 864 C CA . GLU A 1 111 ? 20 -16.688 -9.148 1 95.62 111 GLU A CA 1
ATOM 865 C C . GLU A 1 111 ? 19.641 -18.078 -9.656 1 95.62 111 GLU A C 1
ATOM 867 O O . GLU A 1 111 ? 18.844 -18.219 -10.57 1 95.62 111 GLU A O 1
ATOM 872 N N . ARG A 1 112 ? 20.266 -19.016 -9.094 1 97.31 112 ARG A N 1
ATOM 873 C CA . ARG A 1 112 ? 19.984 -20.391 -9.508 1 97.31 112 ARG A CA 1
ATOM 874 C C . ARG A 1 112 ? 18.531 -20.75 -9.289 1 97.31 112 ARG A C 1
ATOM 876 O O . ARG A 1 112 ? 17.922 -21.453 -10.102 1 97.31 112 ARG A O 1
ATOM 883 N N . ARG A 1 113 ? 18 -20.312 -8.188 1 97.94 113 ARG A N 1
ATOM 884 C CA . ARG A 1 113 ? 16.594 -20.578 -7.906 1 97.94 113 ARG A CA 1
ATOM 885 C C . ARG A 1 113 ? 15.703 -19.953 -8.969 1 97.94 113 ARG A C 1
ATOM 887 O O . ARG A 1 113 ? 14.75 -20.594 -9.438 1 97.94 113 ARG A O 1
ATOM 894 N N . ARG A 1 114 ? 16 -18.766 -9.398 1 97.44 114 ARG A N 1
ATOM 895 C CA . ARG A 1 114 ? 15.18 -18.094 -10.391 1 97.44 114 ARG A CA 1
ATOM 896 C C . ARG A 1 114 ? 15.344 -18.719 -11.766 1 97.44 114 ARG A C 1
ATOM 898 O O . ARG A 1 114 ? 14.383 -18.812 -12.531 1 97.44 114 ARG A O 1
ATOM 905 N N . VAL A 1 115 ? 16.531 -19.141 -12.086 1 97.88 115 VAL A N 1
ATOM 906 C CA . VAL A 1 115 ? 16.75 -19.875 -13.336 1 97.88 115 VAL A CA 1
ATOM 907 C C . VAL A 1 115 ? 15.922 -21.156 -13.328 1 97.88 115 VAL A C 1
ATOM 909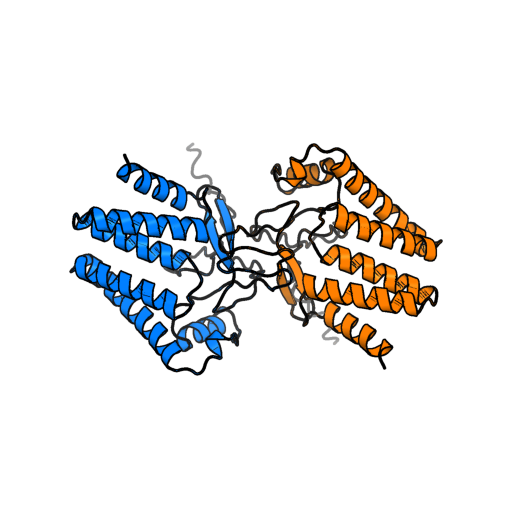 O O . VAL A 1 115 ? 15.289 -21.5 -14.328 1 97.88 115 VAL A O 1
ATOM 912 N N . ARG A 1 116 ? 15.977 -21.844 -12.227 1 98.31 116 ARG A N 1
ATOM 913 C CA . ARG A 1 116 ? 15.195 -23.062 -12.102 1 98.31 116 ARG A CA 1
ATOM 914 C C . ARG A 1 116 ? 13.703 -22.797 -12.25 1 98.31 116 ARG A C 1
ATOM 916 O O . ARG A 1 116 ? 12.992 -23.562 -12.898 1 98.31 116 ARG A O 1
ATOM 923 N N . MET A 1 117 ? 13.195 -21.766 -11.648 1 98.06 117 MET A N 1
ATOM 924 C CA . MET A 1 117 ? 11.797 -21.375 -11.789 1 98.06 117 MET A CA 1
ATOM 925 C C . MET A 1 117 ? 11.43 -21.172 -13.258 1 98.06 117 MET A C 1
ATOM 927 O O . MET A 1 117 ? 10.383 -21.641 -13.711 1 98.06 117 MET A O 1
ATOM 931 N N . GLN A 1 118 ? 12.289 -20.5 -13.938 1 96.31 118 GLN A N 1
ATOM 932 C CA . GLN A 1 118 ? 12.055 -20.234 -15.359 1 96.31 118 GLN A CA 1
ATOM 933 C C . GLN A 1 118 ? 12.016 -21.531 -16.156 1 96.31 118 GLN A C 1
ATOM 935 O O . GLN A 1 118 ? 11.125 -21.734 -16.984 1 96.31 118 GLN A O 1
ATOM 940 N N . THR A 1 119 ? 12.953 -22.344 -15.859 1 97.25 119 THR A N 1
ATOM 941 C CA . THR A 1 119 ? 13.023 -23.641 -16.547 1 97.25 119 THR A CA 1
ATOM 942 C C . THR A 1 119 ? 11.766 -24.453 -16.266 1 97.25 119 THR A C 1
ATOM 944 O O . THR A 1 119 ? 11.172 -25.016 -17.188 1 97.25 119 THR A O 1
ATOM 947 N N . LEU A 1 120 ? 11.383 -24.531 -15.023 1 98 120 LEU A N 1
ATOM 948 C CA . LEU A 1 120 ? 10.18 -25.266 -14.664 1 98 120 LEU A CA 1
ATOM 949 C C . LEU A 1 120 ? 8.953 -24.703 -15.359 1 98 120 LEU A C 1
ATOM 951 O O . LEU A 1 120 ? 8.109 -25.453 -15.859 1 98 120 LEU A O 1
ATOM 955 N N . GLY A 1 121 ? 8.852 -23.406 -15.344 1 95.19 121 GLY A N 1
ATOM 956 C CA . GLY A 1 121 ? 7.723 -22.781 -16 1 95.19 121 GLY A CA 1
ATOM 957 C C . GLY A 1 121 ? 7.539 -23.234 -17.438 1 95.19 121 GLY A C 1
ATOM 958 O O . GLY A 1 121 ? 6.426 -23.578 -17.844 1 95.19 121 GLY A O 1
ATOM 959 N N . GLY A 1 122 ? 8.578 -23.25 -18.219 1 93.62 122 GLY A N 1
ATOM 960 C CA . GLY A 1 122 ? 8.531 -23.703 -19.594 1 93.62 122 GLY A CA 1
ATOM 961 C C . GLY A 1 122 ? 8.156 -25.156 -19.75 1 93.62 122 GLY A C 1
ATOM 962 O O . GLY A 1 122 ? 7.375 -25.531 -20.625 1 93.62 122 GLY A O 1
ATOM 963 N N . LYS A 1 123 ? 8.625 -26 -18.906 1 96.75 123 LYS A N 1
ATOM 964 C CA . LYS A 1 123 ? 8.406 -27.453 -18.984 1 96.75 123 LYS A CA 1
ATOM 965 C C . LYS A 1 123 ? 6.996 -27.812 -18.531 1 96.75 123 LYS A C 1
ATOM 967 O O . LYS A 1 123 ? 6.391 -28.75 -19.062 1 96.75 123 LYS A O 1
ATOM 972 N N . ILE A 1 124 ? 6.473 -27.125 -17.547 1 97 124 ILE A N 1
ATOM 973 C CA . ILE A 1 124 ? 5.16 -27.422 -16.984 1 97 124 ILE A CA 1
ATOM 974 C C . ILE A 1 124 ? 4.09 -27.281 -18.062 1 97 124 ILE A C 1
ATOM 976 O O . ILE A 1 124 ? 3.172 -28.094 -18.156 1 97 124 ILE A O 1
ATOM 980 N N . GLU A 1 125 ? 4.211 -26.25 -18.844 1 91.19 125 GLU A N 1
ATOM 981 C CA . GLU A 1 125 ? 3.25 -26.016 -19.906 1 91.19 125 GLU A CA 1
ATOM 982 C C . GLU A 1 125 ? 3.172 -27.219 -20.844 1 91.19 125 GLU A C 1
ATOM 984 O O . GLU A 1 125 ? 2.08 -27.656 -21.219 1 91.19 125 GLU A O 1
ATOM 989 N N . LEU A 1 126 ? 4.273 -27.719 -21.188 1 93.69 126 LEU A N 1
ATOM 990 C CA . LEU A 1 126 ? 4.344 -28.875 -22.078 1 93.69 126 LEU A CA 1
ATOM 991 C C . LEU A 1 126 ? 3.889 -30.141 -21.344 1 93.69 126 LEU A C 1
ATOM 993 O O . LEU A 1 126 ? 3.115 -30.922 -21.891 1 93.69 126 LEU A O 1
ATOM 997 N N . LYS A 1 127 ? 4.305 -30.359 -20.125 1 96.06 127 LYS A N 1
ATOM 998 C CA . LYS A 1 127 ? 4.02 -31.578 -19.375 1 96.06 127 LYS A CA 1
ATOM 999 C C . LYS A 1 127 ? 2.551 -31.641 -18.969 1 96.06 127 LYS A C 1
ATOM 1001 O O . LYS A 1 127 ? 1.999 -32.719 -18.797 1 96.06 127 LYS A O 1
ATOM 1006 N N . ALA A 1 128 ? 1.921 -30.516 -18.844 1 94.19 128 ALA A N 1
ATOM 1007 C CA . ALA A 1 128 ? 0.502 -30.484 -18.484 1 94.19 128 ALA A CA 1
ATOM 1008 C C . ALA A 1 128 ? -0.331 -31.25 -19.516 1 94.19 128 ALA A C 1
ATOM 1010 O O . ALA A 1 128 ? -1.367 -31.828 -19.188 1 94.19 128 ALA A O 1
ATOM 1011 N N . ILE A 1 129 ? 0.17 -31.297 -20.766 1 92.75 129 ILE A N 1
ATOM 1012 C CA . ILE A 1 129 ? -0.54 -31.938 -21.859 1 92.75 129 ILE A CA 1
ATOM 1013 C C . ILE A 1 129 ? -0.159 -33.406 -21.922 1 92.75 129 ILE A C 1
ATOM 1015 O O . ILE A 1 129 ? -1.031 -34.281 -22 1 92.75 129 ILE A O 1
ATOM 1019 N N . HIS A 1 130 ? 1.137 -33.75 -21.75 1 94.69 130 HIS A N 1
ATOM 1020 C CA . HIS A 1 130 ? 1.652 -35.062 -22.078 1 94.69 130 HIS A CA 1
ATOM 1021 C C . HIS A 1 130 ? 1.791 -35.938 -20.812 1 94.69 130 HIS A C 1
ATOM 1023 O O . HIS A 1 130 ? 1.736 -37.156 -20.891 1 94.69 130 HIS A O 1
ATOM 1029 N N . SER A 1 131 ? 2.072 -35.312 -19.734 1 96.25 131 SER A N 1
ATOM 1030 C CA . SER A 1 131 ? 2.305 -36 -18.469 1 96.25 131 SER A CA 1
ATOM 1031 C C . SER A 1 131 ? 1.81 -35.188 -17.281 1 96.25 131 SER A C 1
ATOM 1033 O O . SER A 1 131 ? 2.611 -34.688 -16.484 1 96.25 131 SER A O 1
ATOM 1035 N N . PRO A 1 132 ? 0.498 -35.219 -17.062 1 96.25 132 PRO A N 1
ATOM 1036 C CA . PRO A 1 132 ? -0.095 -34.375 -16.031 1 96.25 132 PRO A CA 1
ATOM 1037 C C . PRO A 1 132 ? 0.461 -34.656 -14.633 1 96.25 132 PRO A C 1
ATOM 1039 O O . PRO A 1 132 ? 0.618 -33.719 -13.828 1 96.25 132 PRO A O 1
ATOM 1042 N N . LYS A 1 133 ? 0.746 -35.844 -14.289 1 95.12 133 LYS A N 1
ATOM 1043 C CA . LYS A 1 133 ? 1.295 -36.188 -12.977 1 95.12 133 LYS A CA 1
ATOM 1044 C C . LYS A 1 133 ? 2.646 -35.531 -12.758 1 95.12 133 LYS A C 1
ATOM 1046 O O . LYS A 1 133 ? 2.9 -34.969 -11.688 1 95.12 133 LYS A O 1
ATOM 1051 N N . ARG A 1 134 ? 3.443 -35.656 -13.773 1 97.06 134 ARG A N 1
ATOM 1052 C CA . ARG A 1 134 ? 4.754 -35 -13.695 1 97.06 134 ARG A CA 1
ATOM 1053 C C . ARG A 1 134 ? 4.621 -33.5 -13.586 1 97.06 134 ARG A C 1
ATOM 1055 O O . ARG A 1 134 ? 5.383 -32.844 -12.867 1 97.06 134 ARG A O 1
ATOM 1062 N N . ALA A 1 135 ? 3.701 -32.906 -14.312 1 98 135 ALA A N 1
ATOM 1063 C CA . ALA A 1 135 ? 3.455 -31.469 -14.25 1 98 135 ALA A CA 1
ATOM 1064 C C . ALA A 1 135 ? 3.086 -31.047 -12.836 1 98 135 ALA A C 1
ATOM 1066 O O . ALA A 1 135 ? 3.557 -30 -12.352 1 98 135 ALA A O 1
ATOM 1067 N N . VAL A 1 136 ? 2.293 -31.797 -12.164 1 98.31 136 VAL A N 1
ATOM 1068 C CA . VAL A 1 136 ? 1.872 -31.5 -10.797 1 98.31 136 VAL A CA 1
ATOM 1069 C C . VAL A 1 136 ? 3.082 -31.516 -9.867 1 98.31 136 VAL A C 1
ATOM 1071 O O . VAL A 1 136 ? 3.213 -30.672 -8.984 1 98.31 136 VAL A O 1
ATOM 1074 N N . GLU A 1 137 ? 3.938 -32.5 -10.078 1 98.06 137 GLU A N 1
ATOM 1075 C CA . GLU A 1 137 ? 5.164 -32.562 -9.297 1 98.06 137 GLU A CA 1
ATOM 1076 C C . GLU A 1 137 ? 6.031 -31.328 -9.516 1 98.06 137 GLU A C 1
ATOM 1078 O O . GLU A 1 137 ? 6.617 -30.797 -8.57 1 98.06 137 GLU A O 1
ATOM 1083 N N . MET A 1 138 ? 6.094 -30.938 -10.742 1 98.62 138 MET A N 1
ATOM 1084 C CA . MET A 1 138 ? 6.883 -29.766 -11.078 1 98.62 138 MET A CA 1
ATOM 1085 C C . MET A 1 138 ? 6.273 -28.5 -10.469 1 98.62 138 MET A C 1
ATOM 1087 O O . MET A 1 138 ? 6.996 -27.609 -10.031 1 98.62 138 MET A O 1
ATOM 1091 N N . LEU A 1 139 ? 4.969 -28.438 -10.43 1 98.69 139 LEU A N 1
ATOM 1092 C CA . LEU A 1 139 ? 4.289 -27.312 -9.789 1 98.69 139 LEU A CA 1
ATOM 1093 C C . LEU A 1 139 ? 4.586 -27.266 -8.297 1 98.69 139 LEU A C 1
ATOM 1095 O O . LEU A 1 139 ? 4.773 -26.188 -7.727 1 98.69 139 LEU A O 1
ATOM 1099 N N . ALA A 1 140 ? 4.621 -28.422 -7.68 1 98.5 140 ALA A N 1
ATOM 1100 C CA . ALA A 1 140 ? 4.98 -28.484 -6.266 1 98.5 140 ALA A CA 1
ATOM 1101 C C . ALA A 1 140 ? 6.395 -27.953 -6.035 1 98.5 140 ALA A C 1
ATOM 1103 O O . ALA A 1 140 ? 6.637 -27.219 -5.078 1 98.5 140 ALA A O 1
ATOM 1104 N N . GLU A 1 141 ? 7.262 -28.359 -6.875 1 98.62 141 GLU A N 1
ATOM 1105 C CA . GLU A 1 141 ? 8.633 -27.844 -6.781 1 98.62 141 GLU A CA 1
ATOM 1106 C C . GLU A 1 141 ? 8.672 -26.328 -6.969 1 98.62 141 GLU A C 1
ATOM 1108 O O . GLU A 1 141 ? 9.414 -25.641 -6.273 1 98.62 141 GLU A O 1
ATOM 1113 N N . LEU A 1 142 ? 7.941 -25.844 -7.898 1 98.5 142 LEU A N 1
ATOM 1114 C CA . LEU A 1 142 ? 7.875 -24.406 -8.18 1 98.5 142 LEU A CA 1
ATOM 1115 C C . LEU A 1 142 ? 7.418 -23.641 -6.945 1 98.5 142 LEU A C 1
ATOM 1117 O O . LEU A 1 142 ? 8.016 -22.625 -6.59 1 98.5 142 LEU A O 1
ATOM 1121 N N . LEU A 1 143 ? 6.418 -24.109 -6.258 1 98.5 143 LEU A N 1
ATOM 1122 C CA . LEU A 1 143 ? 5.91 -23.469 -5.051 1 98.5 143 LEU A CA 1
ATOM 1123 C C . LEU A 1 143 ? 6.965 -23.469 -3.951 1 98.5 143 LEU A C 1
ATOM 1125 O O . LEU A 1 143 ? 7.098 -22.484 -3.215 1 98.5 143 LEU A O 1
ATOM 1129 N N . GLU A 1 144 ? 7.695 -24.547 -3.871 1 98.38 144 GLU A N 1
ATOM 1130 C CA . GLU A 1 144 ? 8.789 -24.594 -2.908 1 98.38 144 GLU A CA 1
ATOM 1131 C C . GLU A 1 144 ? 9.867 -23.562 -3.234 1 98.38 144 GLU A C 1
ATOM 1133 O O . GLU A 1 144 ? 10.445 -22.969 -2.33 1 98.38 144 GLU A O 1
ATOM 1138 N N . LEU A 1 145 ? 10.133 -23.391 -4.484 1 98.5 145 LEU A N 1
ATOM 1139 C CA . LEU A 1 145 ? 11.117 -22.406 -4.914 1 98.5 145 LEU A CA 1
ATOM 1140 C C . LEU A 1 145 ? 10.641 -21 -4.602 1 98.5 145 LEU A C 1
ATOM 1142 O O . LEU A 1 145 ? 11.445 -20.141 -4.238 1 98.5 145 LEU A O 1
ATOM 1146 N N . TYR A 1 146 ? 9.32 -20.734 -4.766 1 98.12 146 TYR A N 1
ATOM 1147 C CA . TYR A 1 146 ? 8.781 -19.438 -4.398 1 98.12 146 TYR A CA 1
ATOM 1148 C C . TYR A 1 146 ? 9.07 -19.109 -2.939 1 98.12 146 TYR A C 1
ATOM 1150 O O . TYR A 1 146 ? 9.492 -18 -2.617 1 98.12 146 TYR A O 1
ATOM 1158 N N . ASP A 1 147 ? 8.914 -20.109 -2.111 1 97.56 147 ASP A N 1
ATOM 1159 C CA . ASP A 1 147 ? 9.164 -19.938 -0.683 1 97.56 147 ASP A CA 1
ATOM 1160 C C . ASP A 1 147 ? 10.648 -19.688 -0.412 1 97.56 147 ASP A C 1
ATOM 1162 O O . ASP A 1 147 ? 11 -18.734 0.304 1 97.56 147 ASP A O 1
ATOM 1166 N N . SER A 1 148 ? 11.477 -20.453 -0.973 1 96.94 148 SER A N 1
ATOM 1167 C CA . SER A 1 148 ? 12.906 -20.375 -0.693 1 96.94 148 SER A CA 1
ATOM 1168 C C . SER A 1 148 ? 13.523 -19.109 -1.266 1 96.94 148 SER A C 1
ATOM 1170 O O . SER A 1 148 ? 14.484 -18.578 -0.713 1 96.94 148 SER A O 1
ATOM 1172 N N . ALA A 1 149 ? 12.945 -18.641 -2.346 1 96.69 149 ALA A N 1
ATOM 1173 C CA . ALA A 1 149 ? 13.477 -17.438 -3.002 1 96.69 149 ALA A CA 1
ATOM 1174 C C . ALA A 1 149 ? 12.828 -16.172 -2.453 1 96.69 149 ALA A C 1
ATOM 1176 O O . ALA A 1 149 ? 13.227 -15.062 -2.811 1 96.69 149 ALA A O 1
ATOM 1177 N N . GLY A 1 150 ? 11.844 -16.328 -1.653 1 96.12 150 GLY A N 1
ATOM 1178 C CA . GLY A 1 150 ? 11.18 -15.18 -1.072 1 96.12 150 GLY A CA 1
ATOM 1179 C C . GLY A 1 150 ? 10.312 -14.422 -2.064 1 96.12 150 GLY A C 1
ATOM 1180 O O . GLY A 1 150 ? 10.281 -13.195 -2.057 1 96.12 150 GLY A O 1
ATOM 1181 N N . ILE A 1 151 ? 9.703 -15.18 -3.012 1 97.88 151 ILE A N 1
ATOM 1182 C CA . ILE A 1 151 ? 8.758 -14.57 -3.938 1 97.88 151 ILE A CA 1
ATOM 1183 C C . ILE A 1 151 ? 7.496 -14.148 -3.186 1 97.88 151 ILE A C 1
ATOM 1185 O O . ILE A 1 151 ? 6.781 -14.984 -2.639 1 97.88 151 ILE A O 1
ATOM 1189 N N . ARG A 1 152 ? 7.137 -12.914 -3.227 1 97.06 152 ARG A N 1
ATOM 1190 C CA . ARG A 1 152 ? 6.137 -12.391 -2.307 1 97.06 152 ARG A CA 1
ATOM 1191 C C . ARG A 1 152 ? 4.754 -12.375 -2.953 1 97.06 152 ARG A C 1
ATOM 1193 O O . ARG A 1 152 ? 3.754 -12.68 -2.301 1 97.06 152 ARG A O 1
ATOM 1200 N N . PRO A 1 153 ? 4.637 -12.102 -4.277 1 96.75 153 PRO A N 1
ATOM 1201 C CA . PRO A 1 153 ? 3.297 -12 -4.863 1 96.75 153 PRO A CA 1
ATOM 1202 C C . PRO A 1 153 ? 2.514 -13.312 -4.77 1 96.75 153 PRO A C 1
ATOM 1204 O O . PRO A 1 153 ? 3.039 -14.375 -5.113 1 96.75 153 PRO A O 1
ATOM 1207 N N . ASN A 1 154 ? 1.323 -13.195 -4.309 1 97.94 154 ASN A N 1
ATOM 1208 C CA . ASN A 1 154 ? 0.472 -14.359 -4.105 1 97.94 154 ASN A CA 1
ATOM 1209 C C . ASN A 1 154 ? -0.242 -14.766 -5.391 1 97.94 154 ASN A C 1
ATOM 1211 O O . ASN A 1 154 ? -0.708 -15.898 -5.52 1 97.94 154 ASN A O 1
ATOM 1215 N N . ILE A 1 155 ? -0.337 -13.852 -6.312 1 95.12 155 ILE A N 1
ATOM 1216 C CA . ILE A 1 155 ? -1.023 -14.125 -7.57 1 95.12 155 ILE A CA 1
ATOM 1217 C C . ILE A 1 155 ? -0.346 -15.297 -8.281 1 95.12 155 ILE A C 1
ATOM 1219 O O . ILE A 1 155 ? -1.02 -16.172 -8.828 1 95.12 155 ILE A O 1
ATOM 1223 N N . VAL A 1 156 ? 0.994 -15.336 -8.203 1 96.12 156 VAL A N 1
ATOM 1224 C CA . VAL A 1 156 ? 1.723 -16.391 -8.906 1 96.12 156 VAL A CA 1
ATOM 1225 C C . VAL A 1 156 ? 1.528 -17.719 -8.18 1 96.12 156 VAL A C 1
ATOM 1227 O O . VAL A 1 156 ? 1.464 -18.781 -8.812 1 96.12 156 VAL A O 1
ATOM 1230 N N . ARG A 1 157 ? 1.442 -17.688 -6.887 1 97.88 157 ARG A N 1
ATOM 1231 C CA . ARG A 1 157 ? 1.159 -18.891 -6.117 1 97.88 157 ARG A CA 1
ATOM 1232 C C . ARG A 1 157 ? -0.239 -19.422 -6.418 1 97.88 157 ARG A C 1
ATOM 1234 O O . ARG A 1 157 ? -0.429 -20.625 -6.59 1 97.88 157 ARG A O 1
ATOM 1241 N N . LYS A 1 158 ? -1.179 -18.5 -6.48 1 97.75 158 LYS A N 1
ATOM 1242 C CA . LYS A 1 158 ? -2.549 -18.875 -6.828 1 97.75 158 LYS A CA 1
ATOM 1243 C C . LYS A 1 158 ? -2.604 -19.578 -8.18 1 97.75 158 LYS A C 1
ATOM 1245 O O . LYS A 1 158 ? -3.244 -20.625 -8.312 1 97.75 158 LYS A O 1
ATOM 1250 N N . GLN A 1 159 ? -1.935 -18.984 -9.133 1 95.19 159 GLN A N 1
ATOM 1251 C CA . GLN A 1 159 ? -1.939 -19.516 -10.492 1 95.19 159 GLN A CA 1
ATOM 1252 C C . GLN A 1 159 ? -1.366 -20.922 -10.531 1 95.19 159 GLN A C 1
ATOM 1254 O O . GLN A 1 159 ? -1.914 -21.812 -11.195 1 95.19 159 GLN A O 1
ATOM 1259 N N . ALA A 1 160 ? -0.284 -21.125 -9.82 1 97.81 160 ALA A N 1
ATOM 1260 C CA . ALA A 1 160 ? 0.321 -22.453 -9.766 1 97.81 160 ALA A CA 1
ATOM 1261 C C . ALA A 1 160 ? -0.638 -23.469 -9.141 1 97.81 160 ALA A C 1
ATOM 1263 O O . ALA A 1 160 ? -0.801 -24.578 -9.656 1 97.81 160 ALA A O 1
ATOM 1264 N N . CYS A 1 161 ? -1.308 -23.094 -8.07 1 98.44 161 CYS A N 1
ATOM 1265 C CA . CYS A 1 161 ? -2.227 -23.984 -7.375 1 98.44 161 CYS A CA 1
ATOM 1266 C C . CYS A 1 161 ? -3.463 -24.266 -8.219 1 98.44 161 CYS A C 1
ATOM 1268 O O . CYS A 1 161 ? -3.992 -25.375 -8.211 1 98.44 161 CYS A O 1
ATOM 1270 N N . GLU A 1 162 ? -3.9 -23.266 -8.938 1 97.25 162 GLU A N 1
ATOM 1271 C CA . GLU A 1 162 ? -5.051 -23.453 -9.82 1 97.25 162 GLU A CA 1
ATOM 1272 C C . GLU A 1 162 ? -4.73 -24.453 -10.938 1 97.25 162 GLU A C 1
ATOM 1274 O O . GLU A 1 162 ? -5.574 -25.281 -11.297 1 97.25 162 GLU A O 1
ATOM 1279 N N . LEU A 1 163 ? -3.549 -24.297 -11.5 1 97 163 LEU A N 1
ATOM 1280 C CA . LEU A 1 163 ? -3.148 -25.234 -12.531 1 97 163 LEU A CA 1
ATOM 1281 C C . LEU A 1 163 ? -3.043 -26.656 -11.969 1 97 163 LEU A C 1
ATOM 1283 O O . LEU A 1 163 ? -3.51 -27.609 -12.594 1 97 163 LEU A O 1
ATOM 1287 N N . ALA A 1 164 ? -2.479 -26.812 -10.805 1 98.25 164 ALA A N 1
ATOM 1288 C CA . ALA A 1 164 ? -2.404 -28.109 -10.148 1 98.25 164 ALA A CA 1
ATOM 1289 C C . ALA A 1 164 ? -3.797 -28.703 -9.93 1 98.25 164 ALA A C 1
ATOM 1291 O O . ALA A 1 164 ? -4.027 -29.891 -10.195 1 98.25 164 ALA A O 1
ATOM 1292 N N . LEU A 1 165 ? -4.695 -27.875 -9.469 1 97.81 165 LEU A N 1
ATOM 1293 C CA . LEU A 1 165 ? -6.074 -28.281 -9.242 1 97.81 165 LEU A CA 1
ATOM 1294 C C . LEU A 1 165 ? -6.688 -28.844 -10.523 1 97.81 165 LEU A C 1
ATOM 1296 O O . LEU A 1 165 ? -7.27 -29.938 -10.508 1 97.81 165 LEU A O 1
ATOM 1300 N N . ARG A 1 166 ? -6.512 -28.109 -11.594 1 96.56 166 ARG A N 1
ATOM 1301 C CA . ARG A 1 166 ? -7.078 -28.531 -12.875 1 96.56 166 ARG A CA 1
ATOM 1302 C C . ARG A 1 166 ? -6.504 -29.875 -13.32 1 96.56 166 ARG A C 1
ATOM 1304 O O . ARG A 1 166 ? -7.242 -30.766 -13.742 1 96.56 166 ARG A O 1
ATOM 1311 N N . LEU A 1 167 ? -5.18 -30.047 -13.227 1 97.5 167 LEU A N 1
ATOM 1312 C CA . LEU A 1 167 ? -4.512 -31.266 -13.656 1 97.5 167 LEU A CA 1
ATOM 1313 C C . LEU A 1 167 ? -4.902 -32.438 -12.773 1 97.5 167 LEU A C 1
ATOM 1315 O O . LEU A 1 167 ? -5.113 -33.562 -13.266 1 97.5 167 LEU A O 1
ATOM 1319 N N . LEU A 1 168 ? -5.031 -32.188 -11.516 1 97.31 168 LEU A N 1
ATOM 1320 C CA . LEU A 1 168 ? -5.383 -33.25 -10.562 1 97.31 168 LEU A CA 1
ATOM 1321 C C . LEU A 1 168 ? -6.82 -33.719 -10.773 1 97.31 168 LEU A C 1
ATOM 1323 O O . LEU A 1 168 ? -7.125 -34.906 -10.625 1 97.31 168 LEU A O 1
ATOM 1327 N N . LEU A 1 169 ? -7.668 -32.781 -11.109 1 95.25 169 LEU A N 1
ATOM 1328 C CA . LEU A 1 169 ? -9.047 -33.125 -11.43 1 95.25 169 LEU A CA 1
ATOM 1329 C C . LEU A 1 169 ? -9.102 -34 -12.688 1 95.25 169 LEU A C 1
ATOM 1331 O O . LEU A 1 169 ? -9.859 -34.969 -12.75 1 95.25 169 LEU A O 1
ATOM 1335 N N . GLN A 1 170 ? -8.336 -33.625 -13.625 1 93.5 170 GLN A N 1
ATOM 1336 C CA . GLN A 1 170 ? -8.289 -34.375 -14.883 1 93.5 170 GLN A CA 1
ATOM 1337 C C . GLN A 1 170 ? -7.801 -35.781 -14.672 1 93.5 170 GLN A C 1
ATOM 1339 O O . GLN A 1 170 ? -8.195 -36.719 -15.391 1 93.5 170 GLN A O 1
ATOM 1344 N N . THR A 1 171 ? -6.914 -36 -13.742 1 94.69 171 THR A N 1
ATOM 1345 C CA . THR A 1 171 ? -6.336 -37.312 -13.484 1 94.69 171 THR A CA 1
ATOM 1346 C C . THR A 1 171 ? -7.07 -38.031 -12.336 1 94.69 171 THR A C 1
ATOM 1348 O O . THR A 1 171 ? -6.594 -39.031 -11.812 1 94.69 171 THR A O 1
ATOM 1351 N N . ASN A 1 172 ? -8.148 -37.469 -11.812 1 93.56 172 ASN A N 1
ATOM 1352 C CA . ASN A 1 172 ? -9.047 -38.031 -10.82 1 93.56 172 ASN A CA 1
ATOM 1353 C C . ASN A 1 172 ? -8.336 -38.25 -9.484 1 93.56 172 ASN A C 1
ATOM 1355 O O . ASN A 1 172 ? -8.523 -39.281 -8.844 1 93.56 172 ASN A O 1
ATOM 1359 N N . GLN A 1 173 ? -7.445 -37.438 -9.18 1 93.75 173 GLN A N 1
ATOM 1360 C CA . GLN A 1 173 ? -6.816 -37.438 -7.863 1 93.75 173 GLN A CA 1
ATOM 1361 C C . GLN A 1 173 ? -7.531 -36.469 -6.922 1 93.75 173 GLN A C 1
ATOM 1363 O O . GLN A 1 173 ? -7.047 -35.375 -6.664 1 93.75 173 GLN A O 1
ATOM 1368 N N . ALA A 1 174 ? -8.562 -36.906 -6.262 1 92.44 174 ALA A N 1
ATOM 1369 C CA . ALA A 1 174 ? -9.547 -36.062 -5.582 1 92.44 174 ALA A CA 1
ATOM 1370 C C . ALA A 1 174 ? -8.938 -35.406 -4.34 1 92.44 174 ALA A C 1
ATOM 1372 O O . ALA A 1 174 ? -9.148 -34.219 -4.094 1 92.44 174 ALA A O 1
ATOM 1373 N N . GLU A 1 175 ? -8.234 -36.219 -3.557 1 94 175 GLU A N 1
ATOM 1374 C CA . GLU A 1 175 ? -7.684 -35.688 -2.309 1 94 175 GLU A CA 1
ATOM 1375 C C . GLU A 1 175 ? -6.652 -34.594 -2.574 1 94 175 GLU A C 1
ATOM 1377 O O . GLU A 1 175 ? -6.688 -33.531 -1.945 1 94 175 GLU A O 1
ATOM 1382 N N . ASP A 1 176 ? -5.793 -34.875 -3.541 1 95.94 176 ASP A N 1
ATOM 1383 C CA . ASP A 1 176 ? -4.777 -33.906 -3.912 1 95.94 176 ASP A CA 1
ATOM 1384 C C . ASP A 1 176 ? -5.41 -32.688 -4.562 1 95.94 176 ASP A C 1
ATOM 1386 O O . ASP A 1 176 ? -4.938 -31.562 -4.375 1 95.94 176 ASP A O 1
ATOM 1390 N N . ALA A 1 177 ? -6.461 -32.875 -5.27 1 96.94 177 ALA A N 1
ATOM 1391 C CA . ALA A 1 177 ? -7.184 -31.781 -5.902 1 96.94 177 ALA A CA 1
ATOM 1392 C C . ALA A 1 177 ? -7.801 -30.859 -4.859 1 96.94 177 ALA A C 1
ATOM 1394 O O . ALA A 1 177 ? -7.758 -29.625 -5 1 96.94 177 ALA A O 1
ATOM 1395 N N . ARG A 1 178 ? -8.328 -31.453 -3.818 1 96.5 178 ARG A N 1
ATOM 1396 C CA . ARG A 1 178 ? -8.906 -30.672 -2.736 1 96.5 178 ARG A CA 1
ATOM 1397 C C . ARG A 1 178 ? -7.844 -29.797 -2.068 1 96.5 178 ARG A C 1
ATOM 1399 O O . ARG A 1 178 ? -8.07 -28.625 -1.805 1 96.5 178 ARG A O 1
ATOM 1406 N N . THR A 1 179 ? -6.711 -30.406 -1.814 1 97.19 179 THR A N 1
ATOM 1407 C CA . THR A 1 179 ? -5.609 -29.672 -1.197 1 97.19 179 THR A CA 1
ATOM 1408 C C . THR A 1 179 ? -5.16 -28.531 -2.086 1 97.19 179 THR A C 1
ATOM 1410 O O . THR A 1 179 ? -4.93 -27.422 -1.603 1 97.19 179 THR A O 1
ATOM 1413 N N . ALA A 1 180 ? -5.09 -28.781 -3.393 1 98.06 180 ALA A N 1
ATOM 1414 C CA . ALA A 1 180 ? -4.703 -27.734 -4.344 1 98.06 180 ALA A CA 1
ATOM 1415 C C . ALA A 1 180 ? -5.738 -26.609 -4.379 1 98.06 180 ALA A C 1
ATOM 1417 O O . ALA A 1 180 ? -5.383 -25.438 -4.465 1 98.06 180 ALA A O 1
ATOM 1418 N N . ALA A 1 181 ? -6.988 -26.922 -4.285 1 98 181 ALA A N 1
ATOM 1419 C CA . ALA A 1 181 ? -8.07 -25.938 -4.285 1 98 181 ALA A CA 1
ATOM 1420 C C . ALA A 1 181 ? -8 -25.062 -3.043 1 98 181 ALA A C 1
ATOM 1422 O O . ALA A 1 181 ? -8.188 -23.844 -3.127 1 98 181 ALA A O 1
ATOM 1423 N N . GLU A 1 182 ? -7.742 -25.672 -1.92 1 98.19 182 GLU A N 1
ATOM 1424 C CA . GLU A 1 182 ? -7.641 -24.938 -0.667 1 98.19 182 GLU A CA 1
ATOM 1425 C C . GLU A 1 182 ? -6.465 -23.969 -0.692 1 98.19 182 GLU A C 1
ATOM 1427 O O . GLU A 1 182 ? -6.578 -22.844 -0.204 1 98.19 182 GLU A O 1
ATOM 1432 N N . LEU A 1 183 ? -5.363 -24.422 -1.231 1 98.38 183 LEU A N 1
ATOM 1433 C CA . LEU A 1 183 ? -4.199 -23.562 -1.356 1 98.38 183 LEU A CA 1
ATOM 1434 C C . LEU A 1 183 ? -4.473 -22.422 -2.334 1 98.38 183 LEU A C 1
ATOM 1436 O O . LEU A 1 183 ? -4.113 -21.266 -2.072 1 98.38 183 LEU A O 1
ATOM 1440 N N . ALA A 1 184 ? -5.098 -22.734 -3.459 1 98.12 184 ALA A N 1
ATOM 1441 C CA . ALA A 1 184 ? -5.469 -21.703 -4.422 1 98.12 184 ALA A CA 1
ATOM 1442 C C . ALA A 1 184 ? -6.367 -20.656 -3.779 1 98.12 184 ALA A C 1
ATOM 1444 O O . ALA A 1 184 ? -6.188 -19.453 -4 1 98.12 184 ALA A O 1
ATOM 1445 N N . LEU A 1 185 ? -7.312 -21.109 -2.982 1 98.19 185 LEU A N 1
ATOM 1446 C CA . LEU A 1 185 ? -8.219 -20.203 -2.285 1 98.19 185 LEU A CA 1
ATOM 1447 C C . LEU A 1 185 ? -7.453 -19.312 -1.318 1 98.19 185 LEU A C 1
ATOM 1449 O O . LEU A 1 185 ? -7.699 -18.109 -1.256 1 98.19 185 LEU A O 1
ATOM 1453 N N . LYS A 1 186 ? -6.578 -19.953 -0.56 1 98.19 186 LYS A N 1
ATOM 1454 C CA . LYS A 1 186 ? -5.766 -19.203 0.388 1 98.19 186 LYS A CA 1
ATOM 1455 C C . LYS A 1 186 ? -5.008 -18.078 -0.312 1 98.19 186 LYS A C 1
ATOM 1457 O O . LYS A 1 186 ? -5.074 -16.922 0.11 1 98.19 186 LYS A O 1
ATOM 1462 N N . PHE A 1 187 ? -4.324 -18.344 -1.366 1 98.31 187 PHE A N 1
ATOM 1463 C CA . PHE A 1 187 ? -3.512 -17.359 -2.064 1 98.31 187 PHE A CA 1
ATOM 1464 C C . PHE A 1 187 ? -4.395 -16.344 -2.797 1 98.31 187 PHE A C 1
ATOM 1466 O O . PHE A 1 187 ? -4.035 -15.18 -2.924 1 98.31 187 PHE A O 1
ATOM 1473 N N . SER A 1 188 ? -5.555 -16.781 -3.285 1 97.12 188 SER A N 1
ATOM 1474 C CA . SER A 1 188 ? -6.496 -15.852 -3.902 1 97.12 188 SER A CA 1
ATOM 1475 C C . SER A 1 188 ? -6.973 -14.805 -2.902 1 97.12 188 SER A C 1
ATOM 1477 O O . SER A 1 188 ? -7.055 -13.617 -3.232 1 97.12 188 SER A O 1
ATOM 1479 N N . LYS A 1 189 ? -7.281 -15.266 -1.722 1 97.75 189 LYS A N 1
ATOM 1480 C CA . LYS A 1 189 ? -7.703 -14.336 -0.673 1 97.75 189 LYS A CA 1
ATOM 1481 C C . LYS A 1 189 ? -6.605 -13.32 -0.367 1 97.75 189 LYS A C 1
ATOM 1483 O O . LYS A 1 189 ? -6.883 -12.133 -0.184 1 97.75 189 LYS A O 1
ATOM 1488 N N . LEU A 1 190 ? -5.426 -13.82 -0.332 1 97.44 190 LEU A N 1
ATOM 1489 C CA . LEU A 1 190 ? -4.297 -12.953 -0.012 1 97.44 190 LEU A CA 1
ATOM 1490 C C . LEU A 1 190 ? -4.012 -11.984 -1.153 1 97.44 190 LEU A C 1
ATOM 1492 O O . LEU A 1 190 ? -3.658 -10.828 -0.917 1 97.44 190 LEU A O 1
ATOM 1496 N N . ALA A 1 191 ? -4.168 -12.422 -2.381 1 95.25 191 ALA A N 1
ATOM 1497 C CA . ALA A 1 191 ? -3.811 -11.633 -3.555 1 95.25 191 ALA A CA 1
ATOM 1498 C C . ALA A 1 191 ? -4.922 -10.648 -3.914 1 95.25 191 ALA A C 1
ATOM 1500 O O . ALA A 1 191 ? -4.652 -9.516 -4.324 1 95.25 191 ALA A O 1
ATOM 1501 N N . HIS A 1 192 ? -6.195 -11.164 -3.734 1 92.56 192 HIS A N 1
ATOM 1502 C CA . HIS A 1 192 ? -7.301 -10.414 -4.312 1 92.56 192 HIS A CA 1
ATOM 1503 C C . HIS A 1 192 ? -8.312 -10.008 -3.246 1 92.56 192 HIS A C 1
ATOM 1505 O O . HIS A 1 192 ? -9.133 -9.109 -3.471 1 92.56 192 HIS A O 1
ATOM 1511 N N . GLY A 1 193 ? -8.305 -10.656 -2.148 1 93.06 193 GLY A N 1
ATOM 1512 C CA . GLY A 1 193 ? -9.336 -10.43 -1.144 1 93.06 193 GLY A CA 1
ATOM 1513 C C . GLY A 1 193 ? -10.477 -11.422 -1.233 1 93.06 193 GLY A C 1
ATOM 1514 O O . GLY A 1 193 ? -10.578 -12.18 -2.199 1 93.06 193 GLY A O 1
ATOM 1515 N N . PRO A 1 194 ? -11.336 -11.414 -0.268 1 93 194 PRO A N 1
ATOM 1516 C CA . PRO A 1 194 ? -12.359 -12.453 -0.135 1 93 194 PRO A CA 1
ATOM 1517 C C . PRO A 1 194 ? -13.523 -12.25 -1.101 1 93 194 PRO A C 1
ATOM 1519 O O . PRO A 1 194 ? -14.219 -13.211 -1.44 1 93 194 PRO A O 1
ATOM 1522 N N . VAL A 1 195 ? -13.766 -11 -1.594 1 89.75 195 VAL A N 1
ATOM 1523 C CA . VAL A 1 195 ? -14.977 -10.727 -2.361 1 89.75 195 VAL A CA 1
ATOM 1524 C C . VAL A 1 195 ? -14.672 -10.781 -3.855 1 89.75 195 VAL A C 1
ATOM 1526 O O . VAL A 1 195 ? -15.57 -10.672 -4.688 1 89.75 195 VAL A O 1
ATOM 1529 N N . HIS A 1 196 ? -13.453 -10.93 -4.223 1 91.31 196 HIS A N 1
ATOM 1530 C CA . HIS A 1 196 ? -13.078 -11.023 -5.629 1 91.31 196 HIS A CA 1
ATOM 1531 C C . HIS A 1 196 ? -13.727 -12.227 -6.301 1 91.31 196 HIS A C 1
ATOM 1533 O O . HIS A 1 196 ? -13.836 -13.297 -5.699 1 91.31 196 HIS A O 1
ATOM 1539 N N . ALA A 1 197 ? -14.047 -12.078 -7.562 1 88.69 197 ALA A N 1
ATOM 1540 C CA . ALA A 1 197 ? -14.766 -13.117 -8.305 1 88.69 197 ALA A CA 1
ATOM 1541 C C . ALA A 1 197 ? -14.008 -14.438 -8.273 1 88.69 197 ALA A C 1
ATOM 1543 O O . ALA A 1 197 ? -14.594 -15.492 -8.023 1 88.69 197 ALA A O 1
ATOM 1544 N N . SER A 1 198 ? -12.711 -14.383 -8.547 1 90.81 198 SER A N 1
ATOM 1545 C CA . SER A 1 198 ? -11.898 -15.586 -8.57 1 90.81 198 SER A CA 1
ATOM 1546 C C . SER A 1 198 ? -11.859 -16.25 -7.195 1 90.81 198 SER A C 1
ATOM 1548 O O . SER A 1 198 ? -11.859 -17.484 -7.102 1 90.81 198 SER A O 1
ATOM 1550 N N . THR A 1 199 ? -11.844 -15.516 -6.125 1 95.81 199 THR A N 1
ATOM 1551 C CA . THR A 1 199 ? -11.82 -16.031 -4.766 1 95.81 199 THR A CA 1
ATOM 1552 C C . THR A 1 199 ? -13.148 -16.703 -4.414 1 95.81 199 THR A C 1
ATOM 1554 O O . THR A 1 199 ? -13.172 -17.781 -3.834 1 95.81 199 THR A O 1
ATOM 1557 N N . VAL A 1 200 ? -14.203 -16.031 -4.797 1 94.12 200 VAL A N 1
ATOM 1558 C CA . VAL A 1 200 ? -15.539 -16.562 -4.535 1 94.12 200 VAL A CA 1
ATOM 1559 C C . VAL A 1 200 ? -15.719 -17.906 -5.254 1 94.12 200 VAL A C 1
ATOM 1561 O O . VAL A 1 200 ? -16.25 -18.859 -4.684 1 94.12 200 VAL A O 1
ATOM 1564 N N . GLU A 1 201 ? -15.266 -17.953 -6.488 1 93.19 201 GLU A N 1
ATOM 1565 C CA . GLU A 1 201 ? -15.367 -19.188 -7.266 1 93.19 201 GLU A CA 1
ATOM 1566 C C . GLU A 1 201 ? -14.586 -20.312 -6.605 1 93.19 201 GLU A C 1
ATOM 1568 O O . GLU A 1 201 ? -15.094 -21.438 -6.496 1 93.19 201 GLU A O 1
ATOM 1573 N N . LEU A 1 202 ? -13.391 -20.047 -6.164 1 96.25 202 LEU A N 1
ATOM 1574 C CA . LEU A 1 202 ? -12.562 -21.047 -5.504 1 96.25 202 LEU A CA 1
ATOM 1575 C C . LEU A 1 202 ? -13.195 -21.5 -4.188 1 96.25 202 LEU A C 1
ATOM 1577 O O . LEU A 1 202 ? -13.117 -22.672 -3.82 1 96.25 202 LEU A O 1
ATOM 1581 N N . ALA A 1 203 ? -13.789 -20.547 -3.482 1 96.5 203 ALA A N 1
ATOM 1582 C CA . ALA A 1 203 ? -14.469 -20.875 -2.23 1 96.5 203 ALA A CA 1
ATOM 1583 C C . ALA A 1 203 ? -15.617 -21.844 -2.465 1 96.5 203 ALA A C 1
ATOM 1585 O O . ALA A 1 203 ? -15.828 -22.766 -1.673 1 96.5 203 ALA A O 1
ATOM 1586 N N . ARG A 1 204 ? -16.312 -21.609 -3.543 1 95.06 204 ARG A N 1
ATOM 1587 C CA . ARG A 1 204 ? -17.406 -22.5 -3.896 1 95.06 204 ARG A CA 1
ATOM 1588 C C . ARG A 1 204 ? -16.891 -23.922 -4.164 1 95.06 204 ARG A C 1
ATOM 1590 O O . ARG A 1 204 ? -17.484 -24.891 -3.695 1 95.06 204 ARG A O 1
ATOM 1597 N N . VAL A 1 205 ? -15.797 -24 -4.891 1 94 205 VAL A N 1
ATOM 1598 C CA . VAL A 1 205 ? -15.195 -25.297 -5.223 1 94 205 VAL A CA 1
ATOM 1599 C C . VAL A 1 205 ? -14.789 -26.031 -3.945 1 94 205 VAL A C 1
ATOM 1601 O O . VAL A 1 205 ? -15.078 -27.219 -3.787 1 94 205 VAL A O 1
ATOM 1604 N N . VAL A 1 206 ? -14.211 -25.359 -3.008 1 94.94 206 VAL A N 1
ATOM 1605 C CA . VAL A 1 206 ? -13.734 -25.953 -1.765 1 94.94 206 VAL A CA 1
ATOM 1606 C C . VAL A 1 206 ? -14.922 -26.375 -0.904 1 94.94 206 VAL A C 1
ATOM 1608 O O . VAL A 1 206 ? -14.883 -27.422 -0.259 1 94.94 206 VAL A O 1
ATOM 1611 N N . GLN A 1 207 ? -15.945 -25.562 -0.941 1 91.88 207 GLN A N 1
ATOM 1612 C CA . GLN A 1 207 ? -17.141 -25.859 -0.146 1 91.88 207 GLN A CA 1
ATOM 1613 C C . GLN A 1 207 ? -17.844 -27.109 -0.656 1 91.88 207 GLN A C 1
ATOM 1615 O O . GLN A 1 207 ? -18.391 -27.891 0.131 1 91.88 207 GLN A O 1
ATOM 1620 N N . GLU A 1 208 ? -17.797 -27.328 -1.915 1 88.19 208 GLU A N 1
ATOM 1621 C CA . GLU A 1 208 ? -18.438 -28.484 -2.521 1 88.19 208 GLU A CA 1
ATOM 1622 C C . GLU A 1 208 ? -17.766 -29.781 -2.086 1 88.19 208 GLU A C 1
ATOM 1624 O O . GLU A 1 208 ? -18.391 -30.844 -2.057 1 88.19 208 GLU A O 1
ATOM 1629 N N . TRP A 1 209 ? -16.562 -29.75 -1.772 1 85.44 209 TRP A N 1
ATOM 1630 C CA . TRP A 1 209 ? -15.836 -30.953 -1.34 1 85.44 209 TRP A CA 1
ATOM 1631 C C . TRP A 1 209 ? -16.094 -31.219 0.138 1 85.44 209 TRP A C 1
ATOM 1633 O O . TRP A 1 209 ? -15.805 -32.312 0.625 1 85.44 209 TRP A O 1
ATOM 1643 N N . LYS A 1 210 ? -16.422 -30.297 0.921 1 79.5 210 LYS A N 1
ATOM 1644 C CA . LYS A 1 210 ? -16.688 -30.484 2.342 1 79.5 210 LYS A CA 1
ATOM 1645 C C . LYS A 1 210 ? -18.078 -31.094 2.555 1 79.5 210 LYS A C 1
ATOM 1647 O O . LYS A 1 210 ? -18.297 -31.828 3.523 1 79.5 210 LYS A O 1
ATOM 1652 N N . ASP A 1 211 ? -19.031 -30.812 1.646 1 70.69 211 ASP A N 1
ATOM 1653 C CA . ASP A 1 211 ? -20.359 -31.391 1.736 1 70.69 211 ASP A CA 1
ATOM 1654 C C . ASP A 1 211 ? -20.391 -32.781 1.11 1 70.69 211 ASP A C 1
ATOM 1656 O O . ASP A 1 211 ? -21.109 -33.688 1.584 1 70.69 211 ASP A O 1
ATOM 1660 N N . MET B 1 1 ? 17.5 39.594 -36.906 1 25.61 1 MET B N 1
ATOM 1661 C CA . MET B 1 1 ? 16.375 38.719 -37.25 1 25.61 1 MET B CA 1
ATOM 1662 C C . MET B 1 1 ? 16.094 37.688 -36.156 1 25.61 1 MET B C 1
ATOM 1664 O O . MET B 1 1 ? 16.938 36.844 -35.875 1 25.61 1 MET B O 1
ATOM 1668 N N . SER B 1 2 ? 15.359 37.969 -35.062 1 23.06 2 SER B N 1
ATOM 1669 C CA . SER B 1 2 ? 15.328 37.625 -33.625 1 23.06 2 SER B CA 1
ATOM 1670 C C . SER B 1 2 ? 14.648 36.312 -33.375 1 23.06 2 SER B C 1
ATOM 1672 O O . SER B 1 2 ? 13.531 36.062 -33.844 1 23.06 2 SER B O 1
ATOM 1674 N N . LEU B 1 3 ? 15.383 35.094 -33.406 1 21.88 3 LEU B N 1
ATOM 1675 C CA . LEU B 1 3 ? 15.086 33.688 -33.375 1 21.88 3 LEU B CA 1
ATOM 1676 C C . LEU B 1 3 ? 14.234 33.344 -32.125 1 21.88 3 LEU B C 1
ATOM 1678 O O . LEU B 1 3 ? 14.734 32.781 -31.172 1 21.88 3 LEU B O 1
ATOM 1682 N N . ALA B 1 4 ? 13.273 34.125 -31.656 1 22.36 4 ALA B N 1
ATOM 1683 C CA . ALA B 1 4 ? 12.516 34.25 -30.422 1 22.36 4 ALA B CA 1
ATOM 1684 C C . ALA B 1 4 ? 11.711 32.969 -30.156 1 22.36 4 ALA B C 1
ATOM 1686 O O . ALA B 1 4 ? 11.773 32.406 -29.062 1 22.36 4 ALA B O 1
ATOM 1687 N N . ASP B 1 5 ? 10.531 32.844 -30.672 1 21.44 5 ASP B N 1
ATOM 1688 C CA . ASP B 1 5 ? 9.32 32.438 -29.969 1 21.44 5 ASP B CA 1
ATOM 1689 C C . ASP B 1 5 ? 9.148 30.922 -29.953 1 21.44 5 ASP B C 1
ATOM 1691 O O . ASP B 1 5 ? 8.469 30.375 -30.812 1 21.44 5 ASP B O 1
ATOM 1695 N N . VAL B 1 6 ? 10.188 30.203 -29.922 1 26.03 6 VAL B N 1
ATOM 1696 C CA . VAL B 1 6 ? 9.961 28.781 -30.125 1 26.03 6 VAL B CA 1
ATOM 1697 C C . VAL B 1 6 ? 8.898 28.281 -29.141 1 26.03 6 VAL B C 1
ATOM 1699 O O . VAL B 1 6 ? 8.914 28.641 -27.969 1 26.03 6 VAL B O 1
ATOM 1702 N N . HIS B 1 7 ? 7.676 27.906 -29.609 1 26.81 7 HIS B N 1
ATOM 1703 C CA . HIS B 1 7 ? 6.441 27.406 -29 1 26.81 7 HIS B CA 1
ATOM 1704 C C . HIS B 1 7 ? 6.719 26.266 -28.047 1 26.81 7 HIS B C 1
ATOM 1706 O O . HIS B 1 7 ? 7.402 25.297 -28.391 1 26.81 7 HIS B O 1
ATOM 1712 N N . ALA B 1 8 ? 6.82 26.547 -26.797 1 26.11 8 ALA B N 1
ATOM 1713 C CA . ALA B 1 8 ? 7.105 25.703 -25.641 1 26.11 8 ALA B CA 1
ATOM 1714 C C . ALA B 1 8 ? 6.281 24.422 -25.688 1 26.11 8 ALA B C 1
ATOM 1716 O O . ALA B 1 8 ? 5.055 24.469 -25.812 1 26.11 8 ALA B O 1
ATOM 1717 N N . PRO B 1 9 ? 6.801 23.328 -26.281 1 24.58 9 PRO B N 1
ATOM 1718 C CA . PRO B 1 9 ? 6.051 22.062 -26.375 1 24.58 9 PRO B CA 1
ATOM 1719 C C . PRO B 1 9 ? 5.32 21.719 -25.078 1 24.58 9 PRO B C 1
ATOM 1721 O O . PRO B 1 9 ? 5.848 21.953 -23.984 1 24.58 9 PRO B O 1
ATOM 1724 N N . LYS B 1 10 ? 4 21.844 -25 1 28.2 10 LYS B N 1
ATOM 1725 C CA . LYS B 1 10 ? 3.018 21.484 -23.984 1 28.2 10 LYS B CA 1
ATOM 1726 C C . LYS B 1 10 ? 3.352 20.141 -23.328 1 28.2 10 LYS B C 1
ATOM 1728 O O . LYS B 1 10 ? 3.283 19.094 -23.984 1 28.2 10 LYS B O 1
ATOM 1733 N N . THR B 1 11 ? 4.426 20.109 -22.578 1 24.64 11 THR B N 1
ATOM 1734 C CA . THR B 1 11 ? 4.973 18.984 -21.812 1 24.64 11 THR B CA 1
ATOM 1735 C C . THR B 1 11 ? 3.859 18.219 -21.109 1 24.64 11 THR B C 1
ATOM 1737 O O . THR B 1 11 ? 2.857 18.797 -20.703 1 24.64 11 THR B O 1
ATOM 1740 N N . LEU B 1 12 ? 3.781 16.953 -21.375 1 26.2 12 LEU B N 1
ATOM 1741 C CA . LEU B 1 12 ? 2.988 15.891 -20.781 1 26.2 12 LEU B CA 1
ATOM 1742 C C . LEU B 1 12 ? 2.838 16.094 -19.266 1 26.2 12 LEU B C 1
ATOM 1744 O O . LEU B 1 12 ? 2.502 15.164 -18.547 1 26.2 12 LEU B O 1
ATOM 1748 N N . GLU B 1 13 ? 3.055 17.359 -18.766 1 27.53 13 GLU B N 1
ATOM 1749 C CA . GLU B 1 13 ? 2.885 17.672 -17.344 1 27.53 13 GLU B CA 1
ATOM 1750 C C . GLU B 1 13 ? 1.466 17.359 -16.875 1 27.53 13 GLU B C 1
ATOM 1752 O O . GLU B 1 13 ? 0.581 18.219 -16.953 1 27.53 13 GLU B O 1
ATOM 1757 N N . GLY B 1 14 ? 0.871 16.328 -17.406 1 29.06 14 GLY B N 1
ATOM 1758 C CA . GLY B 1 14 ? -0.422 16.062 -16.797 1 29.06 14 GLY B CA 1
ATOM 1759 C C . GLY B 1 14 ? -0.356 15.977 -15.281 1 29.06 14 GLY B C 1
ATOM 1760 O O . GLY B 1 14 ? 0.56 15.359 -14.727 1 29.06 14 GLY B O 1
ATOM 1761 N N . ILE B 1 15 ? -0.568 17.062 -14.578 1 28.86 15 ILE B N 1
ATOM 1762 C CA . ILE B 1 15 ? -0.7 17.234 -13.133 1 28.86 15 ILE B CA 1
ATOM 1763 C C . ILE B 1 15 ? -1.557 16.109 -12.555 1 28.86 15 ILE B C 1
ATOM 1765 O O . ILE B 1 15 ? -2.721 15.945 -12.93 1 28.86 15 ILE B O 1
ATOM 1769 N N . ILE B 1 16 ? -1 14.977 -12.266 1 30.44 16 ILE B N 1
ATOM 1770 C CA . ILE B 1 16 ? -1.688 13.992 -11.445 1 30.44 16 ILE B CA 1
ATOM 1771 C C . ILE B 1 16 ? -2.375 14.68 -10.273 1 30.44 16 ILE B C 1
ATOM 1773 O O . ILE B 1 16 ? -1.71 15.273 -9.414 1 30.44 16 ILE B O 1
ATOM 1777 N N . ARG B 1 17 ? -3.52 15.273 -10.461 1 30.27 17 ARG B N 1
ATOM 1778 C CA . ARG B 1 17 ? -4.301 15.789 -9.336 1 30.27 17 ARG B CA 1
ATOM 1779 C C . ARG B 1 17 ? -4.473 14.727 -8.258 1 30.27 17 ARG B C 1
ATOM 1781 O O . ARG B 1 17 ? -5.223 13.766 -8.445 1 30.27 17 ARG B O 1
ATOM 1788 N N . THR B 1 18 ? -3.459 14.352 -7.625 1 30.89 18 THR B N 1
ATOM 1789 C CA . THR B 1 18 ? -3.711 13.602 -6.398 1 30.89 18 THR B CA 1
ATOM 1790 C C . THR B 1 18 ? -4.867 14.219 -5.617 1 30.89 18 THR B C 1
ATOM 1792 O O . THR B 1 18 ? -4.938 15.438 -5.457 1 30.89 18 THR B O 1
ATOM 1795 N N . ASN B 1 19 ? -6.043 13.648 -5.727 1 30.33 19 ASN B N 1
ATOM 1796 C CA . ASN B 1 19 ? -7.285 14.039 -5.066 1 30.33 19 ASN B CA 1
ATOM 1797 C C . ASN B 1 19 ? -7.023 14.664 -3.699 1 30.33 19 ASN B C 1
ATOM 1799 O O . ASN B 1 19 ? -7.938 14.797 -2.885 1 30.33 19 ASN B O 1
ATOM 1803 N N . ASN B 1 20 ? -5.797 14.82 -3.102 1 30.3 20 ASN B N 1
ATOM 1804 C CA . ASN B 1 20 ? -5.918 15.406 -1.771 1 30.3 20 ASN B CA 1
ATOM 1805 C C . ASN B 1 20 ? -6.535 16.797 -1.828 1 30.3 20 ASN B C 1
ATOM 1807 O O . ASN B 1 20 ? -7.426 17.125 -1.038 1 30.3 20 ASN B O 1
ATOM 1811 N N . TYR B 1 21 ? -5.797 17.984 -1.825 1 27.8 21 TYR B N 1
ATOM 1812 C CA . TYR B 1 21 ? -6.312 19.344 -1.654 1 27.8 21 TYR B CA 1
ATOM 1813 C C . TYR B 1 21 ? -6.695 19.953 -2.996 1 27.8 21 TYR B C 1
ATOM 1815 O O . TYR B 1 21 ? -5.898 19.938 -3.939 1 27.8 21 TYR B O 1
ATOM 1823 N N . PRO B 1 22 ? -8.047 20.141 -3.166 1 28.89 22 PRO B N 1
ATOM 1824 C CA . PRO B 1 22 ? -8.484 20.984 -4.273 1 28.89 22 PRO B CA 1
ATOM 1825 C C . PRO B 1 22 ? -7.672 22.281 -4.391 1 28.89 22 PRO B C 1
ATOM 1827 O O . PRO B 1 22 ? -7.707 23.125 -3.492 1 28.89 22 PRO B O 1
ATOM 1830 N N . ARG B 1 23 ? -6.402 22.344 -4.621 1 30.89 23 ARG B N 1
ATOM 1831 C CA . ARG B 1 23 ? -6.137 23.734 -4.969 1 30.89 23 ARG B CA 1
ATOM 1832 C C . ARG B 1 23 ? -7.145 24.25 -5.992 1 30.89 23 ARG B C 1
ATOM 1834 O O . ARG B 1 23 ? -7.773 23.453 -6.703 1 30.89 23 ARG B O 1
ATOM 1841 N N . GLY B 1 24 ? -7.363 25.594 -6.023 1 28.89 24 GLY B N 1
ATOM 1842 C CA . GLY B 1 24 ? -8.242 26.328 -6.914 1 28.89 24 GLY B CA 1
ATOM 1843 C C . GLY B 1 24 ? -8.328 25.734 -8.305 1 28.89 24 GLY B C 1
ATOM 1844 O O . GLY B 1 24 ? -7.359 25.156 -8.797 1 28.89 24 GLY B O 1
ATOM 1845 N N . VAL B 1 25 ? -9.516 25.25 -8.703 1 30.25 25 VAL B N 1
ATOM 1846 C CA . VAL B 1 25 ? -10.125 24.781 -9.938 1 30.25 25 VAL B CA 1
ATOM 1847 C C . VAL B 1 25 ? -9.562 25.547 -11.125 1 30.25 25 VAL B C 1
ATOM 1849 O O . VAL B 1 25 ? -9.992 25.359 -12.266 1 30.25 25 VAL B O 1
ATOM 1852 N N . ASN B 1 26 ? -9.008 26.719 -10.945 1 28.38 26 ASN B N 1
ATOM 1853 C CA . ASN B 1 26 ? -8.984 27.406 -12.227 1 28.38 26 ASN B CA 1
ATOM 1854 C C . ASN B 1 26 ? -8.125 26.672 -13.25 1 28.38 26 ASN B C 1
ATOM 1856 O O . ASN B 1 26 ? -7.969 27.125 -14.383 1 28.38 26 ASN B O 1
ATOM 1860 N N . SER B 1 27 ? -6.938 26.312 -12.883 1 30.59 27 SER B N 1
ATOM 1861 C CA . SER B 1 27 ? -6.227 25.969 -14.117 1 30.59 27 SER B CA 1
ATOM 1862 C C . SER B 1 27 ? -6.734 24.656 -14.703 1 30.59 27 SER B C 1
ATOM 1864 O O . SER B 1 27 ? -7.027 23.719 -13.969 1 30.59 27 SER B O 1
ATOM 1866 N N . ASP B 1 28 ? -7.379 24.641 -15.914 1 30.27 28 ASP B N 1
ATOM 1867 C CA . ASP B 1 28 ? -7.945 23.719 -16.906 1 30.27 28 ASP B CA 1
ATOM 1868 C C . ASP B 1 28 ? -7.191 22.391 -16.922 1 30.27 28 ASP B C 1
ATOM 1870 O O . ASP B 1 28 ? -7.684 21.406 -17.469 1 30.27 28 ASP B O 1
ATOM 1874 N N . ASP B 1 29 ? -5.961 22.516 -16.781 1 28.62 29 ASP B N 1
ATOM 1875 C CA . ASP B 1 29 ? -5.156 21.375 -17.203 1 28.62 29 ASP B CA 1
ATOM 1876 C C . ASP B 1 29 ? -5.109 20.297 -16.109 1 28.62 29 ASP B C 1
ATOM 1878 O O . ASP B 1 29 ? -4.055 20.031 -15.539 1 28.62 29 ASP B O 1
ATOM 1882 N N . GLY B 1 30 ? -6.066 20.312 -15.258 1 31.97 30 GLY B N 1
ATOM 1883 C CA . GLY B 1 30 ? -6.055 19.172 -14.367 1 31.97 30 GLY B CA 1
ATOM 1884 C C . GLY B 1 30 ? -6.051 17.844 -15.102 1 31.97 30 GLY B C 1
ATOM 1885 O O . GLY B 1 30 ? -6.832 17.641 -16.031 1 31.97 30 GLY B O 1
ATOM 1886 N N . VAL B 1 31 ? -4.934 17.469 -15.648 1 29.91 31 VAL B N 1
ATOM 1887 C CA . VAL B 1 31 ? -4.918 16.109 -16.188 1 29.91 31 VAL B CA 1
ATOM 1888 C C . VAL B 1 31 ? -5.695 15.172 -15.258 1 29.91 31 VAL B C 1
ATOM 1890 O O . VAL B 1 31 ? -5.383 15.07 -14.07 1 29.91 31 VAL B O 1
ATOM 1893 N N . LEU B 1 32 ? -6.988 15.203 -15.375 1 30.14 32 LEU B N 1
ATOM 1894 C CA . LEU B 1 32 ? -7.766 14.102 -14.812 1 30.14 32 LEU B CA 1
ATOM 1895 C C . LEU B 1 32 ? -7 12.789 -14.93 1 30.14 32 LEU B C 1
ATOM 1897 O O . LEU B 1 32 ? -6.625 12.375 -16.031 1 30.14 32 LEU B O 1
ATOM 1901 N N . CYS B 1 33 ? -5.883 12.664 -14.242 1 32.28 33 CYS B N 1
ATOM 1902 C CA . CYS B 1 33 ? -5.34 11.312 -14.172 1 32.28 33 CYS B CA 1
ATOM 1903 C C . CYS B 1 33 ? -6.457 10.281 -14.047 1 32.28 33 CYS B C 1
ATOM 1905 O O . CYS B 1 33 ? -7.094 10.18 -12.992 1 32.28 33 CYS B O 1
ATOM 1907 N N . THR B 1 34 ? -7.383 10.281 -14.836 1 32.84 34 THR B N 1
ATOM 1908 C CA . THR B 1 34 ? -8.258 9.117 -14.844 1 32.84 34 THR B CA 1
ATOM 1909 C C . THR B 1 34 ? -7.469 7.84 -14.57 1 32.84 34 THR B C 1
ATOM 1911 O O . THR B 1 34 ? -7.871 6.754 -14.984 1 32.84 34 THR B O 1
ATOM 1914 N N . THR B 1 35 ? -6.172 8.031 -14.32 1 35.69 35 THR B N 1
ATOM 1915 C CA . THR B 1 35 ? -5.641 6.754 -13.859 1 35.69 35 THR B CA 1
ATOM 1916 C C . THR B 1 35 ? -6.586 6.105 -12.852 1 35.69 35 THR B C 1
ATOM 1918 O O . THR B 1 35 ? -7.113 6.781 -11.969 1 35.69 35 THR B O 1
ATOM 1921 N N . PHE B 1 36 ? -7.566 5.266 -13.203 1 38.16 36 PHE B N 1
ATOM 1922 C CA . PHE B 1 36 ? -8.305 4.449 -12.25 1 38.16 36 PHE B CA 1
ATOM 1923 C C . PHE B 1 36 ? -7.652 4.504 -10.867 1 38.16 36 PHE B C 1
ATOM 1925 O O . PHE B 1 36 ? -6.438 4.324 -10.742 1 38.16 36 PHE B O 1
ATOM 1932 N N . SER B 1 37 ? -8.031 5.5 -10.102 1 46.44 37 SER B N 1
ATOM 1933 C CA . SER B 1 37 ? -7.629 5.395 -8.703 1 46.44 37 SER B CA 1
ATOM 1934 C C . SER B 1 37 ? -7.473 3.938 -8.281 1 46.44 37 SER B C 1
ATOM 1936 O O . SER B 1 37 ? -8.438 3.174 -8.305 1 46.44 37 SER B O 1
ATOM 1938 N N . ARG B 1 38 ? -6.375 3.236 -8.75 1 57.22 38 ARG B N 1
ATOM 1939 C CA . ARG B 1 38 ? -5.918 1.868 -8.531 1 57.22 38 ARG B CA 1
ATOM 1940 C C . ARG B 1 38 ? -6.125 1.445 -7.082 1 57.22 38 ARG B C 1
ATOM 1942 O O . ARG B 1 38 ? -6.098 0.253 -6.77 1 57.22 38 ARG B O 1
ATOM 1949 N N . PHE B 1 39 ? -6.492 2.441 -6.199 1 70.31 39 PHE B N 1
ATOM 1950 C CA . PHE B 1 39 ? -6.695 2.104 -4.793 1 70.31 39 PHE B CA 1
ATOM 1951 C C . PHE B 1 39 ? -8.125 2.424 -4.359 1 70.31 39 PHE B C 1
ATOM 1953 O O . PHE B 1 39 ? -8.734 3.363 -4.871 1 70.31 39 PHE B O 1
ATOM 1960 N N . ASN B 1 40 ? -8.617 1.616 -3.539 1 82.75 40 ASN B N 1
ATOM 1961 C CA . ASN B 1 40 ? -9.891 1.887 -2.891 1 82.75 40 ASN B CA 1
ATOM 1962 C C . ASN B 1 40 ? -9.773 3.01 -1.865 1 82.75 40 ASN B C 1
ATOM 1964 O O . ASN B 1 40 ? -8.703 3.219 -1.287 1 82.75 40 ASN B O 1
ATOM 1968 N N . HIS B 1 41 ? -10.836 3.691 -1.72 1 89.12 41 HIS B N 1
ATOM 1969 C CA . HIS B 1 41 ? -10.914 4.766 -0.736 1 89.12 41 HIS B CA 1
ATOM 1970 C C . HIS B 1 41 ? -11.273 4.223 0.645 1 89.12 41 HIS B C 1
ATOM 1972 O O . HIS B 1 41 ? -12.055 3.277 0.763 1 89.12 41 HIS B O 1
ATOM 1978 N N . SER B 1 42 ? -10.711 4.82 1.624 1 94.44 42 SER B N 1
ATOM 1979 C CA . SER B 1 42 ? -11.18 4.715 3.004 1 94.44 42 SER B CA 1
ATOM 1980 C C . SER B 1 42 ? -10.984 6.027 3.752 1 94.44 42 SER B C 1
ATOM 1982 O O . SER B 1 42 ? -10.016 6.746 3.518 1 94.44 42 SER B O 1
ATOM 1984 N N . CYS B 1 43 ? -11.961 6.332 4.617 1 96.81 43 CYS B N 1
ATOM 1985 C CA . CYS B 1 43 ? -11.805 7.504 5.473 1 96.81 43 CYS B CA 1
ATOM 1986 C C . CYS B 1 43 ? -10.805 7.227 6.598 1 96.81 43 CYS B C 1
ATOM 1988 O O . CYS B 1 43 ? -10.445 8.133 7.348 1 96.81 43 CYS B O 1
ATOM 1990 N N . ALA B 1 44 ? -10.492 5.98 6.746 1 96.69 44 ALA B N 1
ATOM 1991 C CA . ALA B 1 44 ? -9.367 5.535 7.559 1 96.69 44 ALA B CA 1
ATOM 1992 C C . ALA B 1 44 ? -8.328 4.805 6.707 1 96.69 44 ALA B C 1
ATOM 1994 O O . ALA B 1 44 ? -8.086 3.613 6.906 1 96.69 44 ALA B O 1
ATOM 1995 N N . PRO B 1 45 ? -7.688 5.566 5.875 1 96.5 45 PRO B N 1
ATOM 1996 C CA . PRO B 1 45 ? -6.781 4.941 4.91 1 96.5 45 PRO B CA 1
ATOM 1997 C C . PRO B 1 45 ? -5.582 4.27 5.578 1 96.5 45 PRO B C 1
ATOM 1999 O O . PRO B 1 45 ? -5.23 4.605 6.711 1 96.5 45 PRO B O 1
ATOM 2002 N N . ASN B 1 46 ? -4.988 3.297 4.887 1 96.75 46 ASN B N 1
ATOM 2003 C CA . ASN B 1 46 ? -3.771 2.689 5.422 1 96.75 46 ASN B CA 1
ATOM 2004 C C . ASN B 1 46 ? -2.549 3.064 4.59 1 96.75 46 ASN B C 1
ATOM 2006 O O . ASN B 1 46 ? -1.426 2.676 4.918 1 96.75 46 ASN B O 1
ATOM 2010 N N . CYS B 1 47 ? -2.756 3.855 3.566 1 94 47 CYS B N 1
ATOM 2011 C CA . CYS B 1 47 ? -1.627 4.41 2.83 1 94 47 CYS B CA 1
ATOM 2012 C C . CYS B 1 47 ? -1.924 5.832 2.367 1 94 47 CYS B C 1
ATOM 2014 O O . CYS B 1 47 ? -3.08 6.258 2.354 1 94 47 CYS B O 1
ATOM 2016 N N . GLU B 1 48 ? -0.946 6.547 2.082 1 92.56 48 GLU B N 1
ATOM 2017 C CA . GLU B 1 48 ? -1.049 7.918 1.586 1 92.56 48 GLU B CA 1
ATOM 2018 C C . GLU B 1 48 ? -0.048 8.172 0.464 1 92.56 48 GLU B C 1
ATOM 2020 O O . GLU B 1 48 ? 0.958 7.473 0.349 1 92.56 48 GLU B O 1
ATOM 2025 N N . GLN B 1 49 ? -0.409 9.141 -0.342 1 87.62 49 GLN B N 1
ATOM 2026 C CA . GLN B 1 49 ? 0.391 9.422 -1.529 1 87.62 49 GLN B CA 1
ATOM 2027 C C . GLN B 1 49 ? 0.983 10.828 -1.475 1 87.62 49 GLN B C 1
ATOM 2029 O O . GLN B 1 49 ? 0.367 11.75 -0.926 1 87.62 49 GLN B O 1
ATOM 2034 N N . SER B 1 50 ? 2.184 10.922 -1.957 1 84.44 50 SER B N 1
ATOM 2035 C CA . SER B 1 50 ? 2.846 12.219 -2.027 1 84.44 50 SER B CA 1
ATOM 2036 C C . SER B 1 50 ? 3.605 12.383 -3.34 1 84.44 50 SER B C 1
ATOM 2038 O O . SER B 1 50 ? 4.16 11.414 -3.865 1 84.44 50 SER B O 1
ATOM 2040 N N . TRP B 1 51 ? 3.586 13.555 -3.811 1 77.94 51 TRP B N 1
ATOM 2041 C CA . TRP B 1 51 ? 4.332 13.898 -5.02 1 77.94 51 TRP B CA 1
ATOM 2042 C C . TRP B 1 51 ? 5.719 14.43 -4.672 1 77.94 51 TRP B C 1
ATOM 2044 O O . TRP B 1 51 ? 5.852 15.336 -3.848 1 77.94 51 TRP B O 1
ATOM 2054 N N . ASP B 1 52 ? 6.648 13.781 -5.266 1 74.31 52 ASP B N 1
ATOM 2055 C CA . ASP B 1 52 ? 8.008 14.289 -5.137 1 74.31 52 ASP B CA 1
ATOM 2056 C C . ASP B 1 52 ? 8.398 15.133 -6.352 1 74.31 52 ASP B C 1
ATOM 2058 O O . ASP B 1 52 ? 8.68 14.594 -7.422 1 74.31 52 ASP B O 1
ATOM 2062 N N . GLU B 1 53 ? 8.445 16.359 -6.105 1 70.25 53 GLU B N 1
ATOM 2063 C CA . GLU B 1 53 ? 8.719 17.281 -7.195 1 70.25 53 GLU B CA 1
ATOM 2064 C C . GLU B 1 53 ? 10.117 17.062 -7.773 1 70.25 53 GLU B C 1
ATOM 2066 O O . GLU B 1 53 ? 10.32 17.203 -8.984 1 70.25 53 GLU B O 1
ATOM 2071 N N . GLU B 1 54 ? 11.062 16.812 -7.023 1 75.56 54 GLU B N 1
ATOM 2072 C CA . GLU B 1 54 ? 12.445 16.641 -7.469 1 75.56 54 GLU B CA 1
ATOM 2073 C C . GLU B 1 54 ? 12.617 15.328 -8.242 1 75.56 54 GLU B C 1
ATOM 2075 O O . GLU B 1 54 ? 13.227 15.305 -9.305 1 75.56 54 GLU B O 1
ATOM 2080 N N . ALA B 1 55 ? 12.055 14.344 -7.742 1 70.69 55 ALA B N 1
ATOM 2081 C CA . ALA B 1 55 ? 12.18 13.031 -8.375 1 70.69 55 ALA B CA 1
ATOM 2082 C C . ALA B 1 55 ? 11.141 12.859 -9.484 1 70.69 55 ALA B C 1
ATOM 2084 O O . ALA B 1 55 ? 11.227 11.922 -10.281 1 70.69 55 ALA B O 1
ATOM 2085 N N . PHE B 1 56 ? 10.156 13.852 -9.5 1 72.62 56 PHE B N 1
ATOM 2086 C CA . PHE B 1 56 ? 9.078 13.828 -10.484 1 72.62 56 PHE B CA 1
ATOM 2087 C C . PHE B 1 56 ? 8.352 12.492 -10.453 1 72.62 56 PHE B C 1
ATOM 2089 O O . PHE B 1 56 ? 8.18 11.852 -11.492 1 72.62 56 PHE B O 1
ATOM 2096 N N . GLN B 1 57 ? 8.07 12.094 -9.266 1 73.25 57 GLN B N 1
ATOM 2097 C CA . GLN B 1 57 ? 7.422 10.797 -9.094 1 73.25 57 GLN B CA 1
ATOM 2098 C C . GLN B 1 57 ? 6.391 10.844 -7.969 1 73.25 57 GLN B C 1
ATOM 2100 O O . GLN B 1 57 ? 6.57 11.57 -6.988 1 73.25 57 GLN B O 1
ATOM 2105 N N . LEU B 1 58 ? 5.266 10.086 -8.148 1 77.81 58 LEU B N 1
ATOM 2106 C CA . LEU B 1 58 ? 4.297 9.836 -7.086 1 77.81 58 LEU B CA 1
ATOM 2107 C C . LEU B 1 58 ? 4.723 8.648 -6.23 1 77.81 58 LEU B C 1
ATOM 210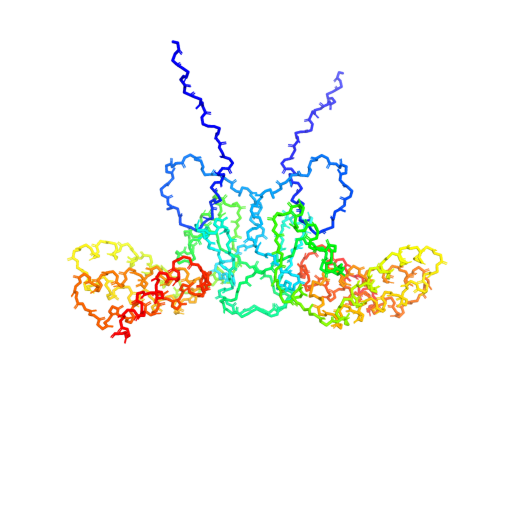9 O O . LEU B 1 58 ? 5.109 7.605 -6.758 1 77.81 58 LEU B O 1
ATOM 2113 N N . GLN B 1 59 ? 4.77 8.914 -4.941 1 86.44 59 GLN B N 1
ATOM 2114 C CA . GLN B 1 59 ? 5.133 7.855 -4.008 1 86.44 59 GLN B CA 1
ATOM 2115 C C . GLN B 1 59 ? 4.004 7.578 -3.02 1 86.44 59 GLN B C 1
ATOM 2117 O O . GLN B 1 59 ? 3.227 8.477 -2.693 1 86.44 59 GLN B O 1
ATOM 2122 N N . ALA B 1 60 ? 3.938 6.297 -2.652 1 90.19 60 ALA B N 1
ATOM 2123 C CA . ALA B 1 60 ? 2.951 5.902 -1.648 1 90.19 60 ALA B CA 1
ATOM 2124 C C . ALA B 1 60 ? 3.633 5.332 -0.408 1 90.19 60 ALA B C 1
ATOM 2126 O O . ALA B 1 60 ? 4.609 4.586 -0.516 1 90.19 60 ALA B O 1
ATOM 2127 N N . HIS B 1 61 ? 3.145 5.734 0.748 1 94.94 61 HIS B N 1
ATOM 2128 C CA . HIS B 1 61 ? 3.639 5.234 2.025 1 94.94 61 HIS B CA 1
ATOM 2129 C C . HIS B 1 61 ? 2.494 4.734 2.9 1 94.94 61 HIS B C 1
ATOM 2131 O O . HIS B 1 61 ? 1.368 5.227 2.797 1 94.94 61 HIS B O 1
ATOM 2137 N N . ALA B 1 62 ? 2.801 3.75 3.717 1 97.19 62 ALA B N 1
ATOM 2138 C CA . ALA B 1 62 ? 1.812 3.277 4.684 1 97.19 62 ALA B CA 1
ATOM 2139 C C . ALA B 1 62 ? 1.591 4.305 5.789 1 97.19 62 ALA B C 1
ATOM 2141 O O . ALA B 1 62 ? 2.551 4.82 6.367 1 97.19 62 ALA B O 1
ATOM 2142 N N . CYS B 1 63 ? 0.363 4.594 6.066 1 96.69 63 CYS B N 1
ATOM 2143 C CA . CYS B 1 63 ? 0.101 5.5 7.176 1 96.69 63 CYS B CA 1
ATOM 2144 C C . CYS B 1 63 ? -0.401 4.738 8.398 1 96.69 63 CYS B C 1
ATOM 2146 O O . CYS B 1 63 ? -0.789 5.344 9.398 1 96.69 63 CYS B O 1
ATOM 2148 N N . ALA B 1 64 ? -0.419 3.473 8.305 1 97.19 64 ALA B N 1
ATOM 2149 C CA . ALA B 1 64 ? -0.692 2.518 9.375 1 97.19 64 ALA B CA 1
ATOM 2150 C C . ALA B 1 64 ? 0.027 1.194 9.125 1 97.19 64 ALA B C 1
ATOM 2152 O O . ALA B 1 64 ? 0.552 0.96 8.039 1 97.19 64 ALA B O 1
ATOM 2153 N N . ASP B 1 65 ? 0.145 0.405 10.211 1 97.75 65 ASP B N 1
ATOM 2154 C CA . ASP B 1 65 ? 0.611 -0.958 9.977 1 97.75 65 ASP B CA 1
ATOM 2155 C C . ASP B 1 65 ? -0.375 -1.734 9.109 1 97.75 65 ASP B C 1
ATOM 2157 O O . ASP B 1 65 ? -1.59 -1.616 9.281 1 97.75 65 ASP B O 1
ATOM 2161 N N . ILE B 1 66 ? 0.202 -2.463 8.172 1 97.5 66 ILE B N 1
ATOM 2162 C CA . ILE B 1 66 ? -0.618 -3.221 7.238 1 97.5 66 ILE B CA 1
ATOM 2163 C C . ILE B 1 66 ? -0.202 -4.691 7.258 1 97.5 66 ILE B C 1
ATOM 2165 O O . ILE B 1 66 ? 0.975 -5.012 7.074 1 97.5 66 ILE B O 1
ATOM 2169 N N . SER B 1 67 ? -1.135 -5.559 7.461 1 97.44 67 SER B N 1
ATOM 2170 C CA . SER B 1 67 ? -0.843 -6.988 7.465 1 97.44 67 SER B CA 1
ATOM 2171 C C . SER B 1 67 ? -0.84 -7.555 6.051 1 97.44 67 SER B C 1
ATOM 2173 O O . SER B 1 67 ? -1.578 -7.082 5.184 1 97.44 67 SER B O 1
ATOM 2175 N N . ALA B 1 68 ? -0.027 -8.602 5.848 1 96.69 68 ALA B N 1
ATOM 2176 C CA . ALA B 1 68 ? -0.066 -9.312 4.574 1 96.69 68 ALA B CA 1
ATOM 2177 C C . ALA B 1 68 ? -1.488 -9.742 4.23 1 96.69 68 ALA B C 1
ATOM 2179 O O . ALA B 1 68 ? -2.225 -10.227 5.094 1 96.69 68 ALA B O 1
ATOM 2180 N N . GLY B 1 69 ? -1.914 -9.469 2.992 1 96.62 69 GLY B N 1
ATOM 2181 C CA . GLY B 1 69 ? -3.246 -9.836 2.539 1 96.62 69 GLY B CA 1
ATOM 2182 C C . GLY B 1 69 ? -4.266 -8.727 2.713 1 96.62 69 GLY B C 1
ATOM 2183 O O . GLY B 1 69 ? -5.375 -8.805 2.178 1 96.62 69 GLY B O 1
ATOM 2184 N N . GLU B 1 70 ? -3.9 -7.727 3.477 1 96.62 70 GLU B N 1
ATOM 2185 C CA . GLU B 1 70 ? -4.816 -6.609 3.699 1 96.62 70 GLU B CA 1
ATOM 2186 C C . GLU B 1 70 ? -4.93 -5.73 2.459 1 96.62 70 GLU B C 1
ATOM 2188 O O . GLU B 1 70 ? -3.928 -5.461 1.79 1 96.62 70 GLU B O 1
ATOM 2193 N N . GLU B 1 71 ? -6.109 -5.297 2.178 1 94.81 71 GLU B N 1
ATOM 2194 C CA . GLU B 1 71 ? -6.32 -4.371 1.067 1 94.81 71 GLU B CA 1
ATOM 2195 C C . GLU B 1 71 ? -5.723 -3.002 1.37 1 94.81 71 GLU B C 1
ATOM 2197 O O . GLU B 1 71 ? -5.836 -2.502 2.492 1 94.81 71 GLU B O 1
ATOM 2202 N N . LEU B 1 72 ? -5.086 -2.453 0.386 1 92.88 72 LEU B N 1
ATOM 2203 C CA . LEU B 1 72 ? -4.578 -1.091 0.514 1 92.88 72 LEU B CA 1
ATOM 2204 C C . LEU B 1 72 ? -5.652 -0.075 0.136 1 92.88 72 LEU B C 1
ATOM 2206 O O . LEU B 1 72 ? -6.27 -0.182 -0.926 1 92.88 72 LEU B O 1
ATOM 2210 N N . CYS B 1 73 ? -5.863 0.885 1.02 1 93.25 73 CYS B N 1
ATOM 2211 C CA . CYS B 1 73 ? -6.863 1.924 0.796 1 93.25 73 CYS B CA 1
ATOM 2212 C C . CYS B 1 73 ? -6.254 3.311 0.962 1 93.25 73 CYS B C 1
ATOM 2214 O O . CYS B 1 73 ? -5.52 3.561 1.918 1 93.25 73 CYS B O 1
ATOM 2216 N N . THR B 1 74 ? -6.488 4.078 -0.011 1 91.25 74 THR B N 1
ATOM 2217 C CA . THR B 1 74 ? -6.117 5.488 0.083 1 91.25 74 THR B CA 1
ATOM 2218 C C . THR B 1 74 ? -7.352 6.355 0.335 1 91.25 74 THR B C 1
ATOM 2220 O O . THR B 1 74 ? -8.398 5.848 0.734 1 91.25 74 THR B O 1
ATOM 2223 N N . TYR B 1 75 ? -7.195 7.621 0.298 1 90.25 75 TYR B N 1
ATOM 2224 C CA . TYR B 1 75 ? -8.305 8.531 0.563 1 90.25 75 TYR B CA 1
ATOM 2225 C C . TYR B 1 75 ? -8.422 9.586 -0.532 1 90.25 75 TYR B C 1
ATOM 2227 O O . TYR B 1 75 ? -7.41 10.102 -1.009 1 90.25 75 TYR B O 1
ATOM 2235 N N . PHE B 1 76 ? -9.656 9.898 -0.926 1 86.5 76 PHE B N 1
ATOM 2236 C CA . PHE B 1 76 ? -9.922 10.789 -2.045 1 86.5 76 PHE B CA 1
ATOM 2237 C C . PHE B 1 76 ? -10.414 12.148 -1.55 1 86.5 76 PHE B C 1
ATOM 2239 O O . PHE B 1 76 ? -10.461 13.109 -2.312 1 86.5 76 PHE B O 1
ATOM 2246 N N . VAL B 1 77 ? -10.742 12.156 -0.305 1 89.69 77 VAL B N 1
ATOM 2247 C CA . VAL B 1 77 ? -11.297 13.367 0.303 1 89.69 77 VAL B CA 1
ATOM 2248 C C . VAL B 1 77 ? -10.492 13.734 1.546 1 89.69 77 VAL B C 1
ATOM 2250 O O . VAL B 1 77 ? -9.641 12.961 1.993 1 89.69 77 VAL B O 1
ATOM 2253 N N . ASP B 1 78 ? -10.734 14.953 2.004 1 94.25 78 ASP B N 1
ATOM 2254 C CA . ASP B 1 78 ? -10.141 15.305 3.291 1 94.25 78 ASP B CA 1
ATOM 2255 C C . ASP B 1 78 ? -10.789 14.516 4.43 1 94.25 78 ASP B C 1
ATOM 2257 O O . ASP B 1 78 ? -11.93 14.781 4.801 1 94.25 78 ASP B O 1
ATOM 2261 N N . VAL B 1 79 ? -10.016 13.594 5.004 1 96.69 79 VAL B N 1
ATOM 2262 C CA . VAL B 1 79 ? -10.562 12.672 5.992 1 96.69 79 VAL B CA 1
ATOM 2263 C C . VAL B 1 79 ? -10.867 13.414 7.289 1 96.69 79 VAL B C 1
ATOM 2265 O O . VAL B 1 79 ? -11.539 12.883 8.172 1 96.69 79 VAL B O 1
ATOM 2268 N N . ARG B 1 80 ? -10.453 14.625 7.426 1 96.75 80 ARG B N 1
ATOM 2269 C CA . ARG B 1 80 ? -10.68 15.445 8.609 1 96.75 80 ARG B CA 1
ATOM 2270 C C . ARG B 1 80 ? -12.062 16.094 8.57 1 96.75 80 ARG B C 1
ATOM 2272 O O . ARG B 1 80 ? -12.562 16.562 9.594 1 96.75 80 ARG B O 1
ATOM 2279 N N . ASP B 1 81 ? -12.617 16.156 7.438 1 96.81 81 ASP B N 1
ATOM 2280 C CA . ASP B 1 81 ? -13.914 16.828 7.289 1 96.81 81 ASP B CA 1
ATOM 2281 C C . ASP B 1 81 ? -15.023 16 7.938 1 96.81 81 ASP B C 1
ATOM 2283 O O . ASP B 1 81 ? -14.922 14.781 8.047 1 96.81 81 ASP B O 1
ATOM 2287 N N . PRO B 1 82 ? -16.078 16.703 8.328 1 97.19 82 PRO B N 1
ATOM 2288 C CA . PRO B 1 82 ? -17.25 15.992 8.828 1 97.19 82 PRO B CA 1
ATOM 2289 C C . PRO B 1 82 ? -17.828 15.023 7.797 1 97.19 82 PRO B C 1
ATOM 2291 O O . PRO B 1 82 ? -17.656 15.219 6.59 1 97.19 82 PRO B O 1
ATOM 2294 N N . ARG B 1 83 ? -18.578 14.047 8.25 1 97.06 83 ARG B N 1
ATOM 2295 C CA . ARG B 1 83 ? -19.109 12.953 7.453 1 97.06 83 ARG B CA 1
ATOM 2296 C C . ARG B 1 83 ? -19.922 13.477 6.27 1 97.06 83 ARG B C 1
ATOM 2298 O O . ARG B 1 83 ? -19.734 13.023 5.141 1 97.06 83 ARG B O 1
ATOM 2305 N N . ALA B 1 84 ? -20.75 14.422 6.551 1 96.12 84 ALA B N 1
ATOM 2306 C CA . ALA B 1 84 ? -21.641 14.953 5.512 1 96.12 84 ALA B CA 1
ATOM 2307 C C . ALA B 1 84 ? -20.828 15.531 4.352 1 96.12 84 ALA B C 1
ATOM 2309 O O . ALA B 1 84 ? -21.172 15.32 3.188 1 96.12 84 ALA B O 1
ATOM 2310 N N . ASN B 1 85 ? -19.781 16.25 4.641 1 96.31 85 ASN B N 1
ATOM 2311 C CA . ASN B 1 85 ? -18.938 16.844 3.611 1 96.31 85 ASN B CA 1
ATOM 2312 C C . ASN B 1 85 ? -18.203 15.781 2.811 1 96.31 85 ASN B C 1
ATOM 2314 O O . ASN B 1 85 ? -18.141 15.852 1.583 1 96.31 85 ASN B O 1
ATOM 2318 N N . ARG B 1 86 ? -17.609 14.766 3.51 1 96 86 ARG B N 1
ATOM 2319 C CA . ARG B 1 86 ? -16.875 13.688 2.844 1 96 86 ARG B CA 1
ATOM 2320 C C . ARG B 1 86 ? -17.797 12.898 1.912 1 96 86 ARG B C 1
ATOM 2322 O O . ARG B 1 86 ? -17.469 12.695 0.742 1 96 86 ARG B O 1
ATOM 2329 N N . ARG B 1 87 ? -18.969 12.562 2.4 1 96.56 87 ARG B N 1
ATOM 2330 C CA . ARG B 1 87 ? -19.906 11.758 1.623 1 96.56 87 ARG B CA 1
ATOM 2331 C C . ARG B 1 87 ? -20.438 12.539 0.43 1 96.56 87 ARG B C 1
ATOM 2333 O O . ARG B 1 87 ? -20.688 11.969 -0.633 1 96.56 87 ARG B O 1
ATOM 2340 N N . GLN B 1 88 ? -20.625 13.82 0.618 1 96.31 88 GLN B N 1
ATOM 2341 C CA . GLN B 1 88 ? -21.094 14.664 -0.477 1 96.31 88 GLN B CA 1
ATOM 2342 C C . GLN B 1 88 ? -20.109 14.672 -1.635 1 96.31 88 GLN B C 1
ATOM 2344 O O . GLN B 1 88 ? -20.5 14.5 -2.793 1 96.31 88 GLN B O 1
ATOM 2349 N N . ILE B 1 89 ? -18.844 14.883 -1.337 1 90.94 89 ILE B N 1
ATOM 2350 C CA . ILE B 1 89 ? -17.812 14.93 -2.371 1 90.94 89 ILE B CA 1
ATOM 2351 C C . ILE B 1 89 ? -17.688 13.57 -3.043 1 90.94 89 ILE B C 1
ATOM 2353 O O . ILE B 1 89 ? -17.609 13.477 -4.27 1 90.94 89 ILE B O 1
ATOM 2357 N N . LEU B 1 90 ? -17.672 12.469 -2.232 1 89.75 90 LEU B N 1
ATOM 2358 C CA . LEU B 1 90 ? -17.547 11.117 -2.766 1 89.75 90 LEU B CA 1
ATOM 2359 C C . LEU B 1 90 ? -18.719 10.781 -3.682 1 89.75 90 LEU B C 1
ATOM 2361 O O . LEU B 1 90 ? -18.531 10.148 -4.723 1 89.75 90 LEU B O 1
ATOM 2365 N N . ARG B 1 91 ? -19.906 11.227 -3.26 1 92.31 91 ARG B N 1
ATOM 2366 C CA . ARG B 1 91 ? -21.094 10.992 -4.078 1 92.31 91 ARG B CA 1
ATOM 2367 C C . ARG B 1 91 ? -21.062 11.836 -5.344 1 92.31 91 ARG B C 1
ATOM 2369 O O . ARG B 1 91 ? -21.281 11.328 -6.445 1 92.31 91 ARG B O 1
ATOM 2376 N N . ASP B 1 92 ? -20.781 13.086 -5.242 1 87.25 92 ASP B N 1
ATOM 2377 C CA . ASP B 1 92 ? -20.922 14.039 -6.336 1 87.25 92 ASP B CA 1
ATOM 2378 C C . ASP B 1 92 ? -19.781 13.891 -7.34 1 87.25 92 ASP B C 1
ATOM 2380 O O . ASP B 1 92 ? -19.984 14.023 -8.547 1 87.25 92 ASP B O 1
ATOM 2384 N N . VAL B 1 93 ? -18.562 13.633 -6.832 1 81.25 93 VAL B N 1
ATOM 2385 C CA . VAL B 1 93 ? -17.375 13.641 -7.684 1 81.25 93 VAL B CA 1
ATOM 2386 C C . VAL B 1 93 ? -17 12.211 -8.055 1 81.25 93 VAL B C 1
ATOM 2388 O O . VAL B 1 93 ? -16.75 11.906 -9.219 1 81.25 93 VAL B O 1
ATOM 2391 N N . TYR B 1 94 ? -17.094 11.281 -7.137 1 80.75 94 TYR B N 1
ATOM 2392 C CA . TYR B 1 94 ? -16.562 9.945 -7.359 1 80.75 94 TYR B CA 1
ATOM 2393 C C . TYR B 1 94 ? -17.688 8.938 -7.551 1 80.75 94 TYR B C 1
ATOM 2395 O O . TYR B 1 94 ? -17.453 7.766 -7.848 1 80.75 94 TYR B O 1
ATOM 2403 N N . ARG B 1 95 ? -18.922 9.352 -7.332 1 84.25 95 ARG B N 1
ATOM 2404 C CA . ARG B 1 95 ? -20.125 8.633 -7.691 1 84.25 95 ARG B CA 1
ATOM 2405 C C . ARG B 1 95 ? -20.266 7.336 -6.898 1 84.25 95 ARG B C 1
ATOM 2407 O O . ARG B 1 95 ? -20.625 6.297 -7.453 1 84.25 95 ARG B O 1
ATOM 2414 N N . PHE B 1 96 ? -19.844 7.398 -5.625 1 87.06 96 PHE B N 1
ATOM 2415 C CA . PHE B 1 96 ? -20.094 6.273 -4.738 1 87.06 96 PHE B CA 1
ATOM 2416 C C . PHE B 1 96 ? -20.359 6.754 -3.318 1 87.06 96 PHE B C 1
ATOM 2418 O O . PHE B 1 96 ? -20.094 7.906 -2.984 1 87.06 96 PHE B O 1
ATOM 2425 N N . GLU B 1 97 ? -20.953 5.816 -2.535 1 92.69 97 GLU B N 1
ATOM 2426 C CA . GLU B 1 97 ? -21.188 6.059 -1.114 1 92.69 97 GLU B CA 1
ATOM 2427 C C . GLU B 1 97 ? -20.203 5.262 -0.253 1 92.69 97 GLU B C 1
ATOM 2429 O O . GLU B 1 97 ? -20.141 4.035 -0.356 1 92.69 97 GLU B O 1
ATOM 2434 N N . CYS B 1 98 ? -19.516 5.957 0.524 1 93.62 98 CYS B N 1
ATOM 2435 C CA . CYS B 1 98 ? -18.562 5.281 1.395 1 93.62 98 CYS B CA 1
ATOM 2436 C C . CYS B 1 98 ? -19.266 4.68 2.607 1 93.62 98 CYS B C 1
ATOM 2438 O O . CYS B 1 98 ? -20.047 5.355 3.281 1 93.62 98 CYS B O 1
ATOM 2440 N N . ASN B 1 99 ? -18.938 3.428 2.869 1 91.94 99 ASN B N 1
ATOM 2441 C CA . ASN B 1 99 ? -19.5 2.736 4.027 1 91.94 99 ASN B CA 1
ATOM 2442 C C . ASN B 1 99 ? -18.406 2.199 4.941 1 91.94 99 ASN B C 1
ATOM 2444 O O . ASN B 1 99 ? -18.578 1.148 5.566 1 91.94 99 ASN B O 1
ATOM 2448 N N . CYS B 1 100 ? -17.297 2.822 4.945 1 94.25 100 CYS B N 1
ATOM 2449 C CA . CYS B 1 100 ? -16.203 2.404 5.809 1 94.25 100 CYS B CA 1
ATOM 2450 C C . CYS B 1 100 ? -16.562 2.555 7.277 1 94.25 100 CYS B C 1
ATOM 2452 O O . CYS B 1 100 ? -17.578 3.176 7.605 1 94.25 100 CYS B O 1
ATOM 2454 N N . PRO B 1 101 ? -15.75 2.053 8.148 1 93.25 101 PRO B N 1
ATOM 2455 C CA . PRO B 1 101 ? -16.078 2.109 9.578 1 93.25 101 PRO B CA 1
ATOM 2456 C C . PRO B 1 101 ? -16.172 3.541 10.102 1 93.25 101 PRO B C 1
ATOM 2458 O O . PRO B 1 101 ? -16.953 3.812 11.023 1 93.25 101 PRO B O 1
ATOM 2461 N N . VAL B 1 102 ? -15.445 4.438 9.57 1 96.38 102 VAL B N 1
ATOM 2462 C CA . VAL B 1 102 ? -15.477 5.832 9.992 1 96.38 102 VAL B CA 1
ATOM 2463 C C . VAL B 1 102 ? -16.828 6.449 9.633 1 96.38 102 VAL B C 1
ATOM 2465 O O . VAL B 1 102 ? -17.438 7.129 10.461 1 96.38 102 VAL B O 1
ATOM 2468 N N . CYS B 1 103 ? -17.266 6.211 8.453 1 95.88 103 CYS B N 1
ATOM 2469 C CA . CYS B 1 103 ? -18.547 6.75 8 1 95.88 103 CYS B CA 1
ATOM 2470 C C . CYS B 1 103 ? -19.703 6.051 8.688 1 95.88 103 CYS B C 1
ATOM 2472 O O . CYS B 1 103 ? -20.766 6.652 8.891 1 95.88 103 CYS B O 1
ATOM 2474 N N . ALA B 1 104 ? -19.531 4.812 9.016 1 95.19 104 ALA B N 1
ATOM 2475 C CA . ALA B 1 104 ? -20.594 4.027 9.633 1 95.19 104 ALA B CA 1
ATOM 2476 C C . ALA B 1 104 ? -20.703 4.328 11.125 1 95.19 104 ALA B C 1
ATOM 2478 O O . ALA B 1 104 ? -21.703 3.967 11.766 1 95.19 104 ALA B O 1
ATOM 2479 N N . CYS B 1 105 ? -19.656 4.934 11.688 1 94.88 105 CYS B N 1
ATOM 2480 C CA . CYS B 1 105 ? -19.625 5.207 13.125 1 94.88 105 CYS B CA 1
ATOM 2481 C C . CYS B 1 105 ? -20.797 6.098 13.539 1 94.88 105 CYS B C 1
ATOM 2483 O O . CYS B 1 105 ? -21.031 7.141 12.922 1 94.88 105 CYS B O 1
ATOM 2485 N N . THR B 1 106 ? -21.516 5.758 14.586 1 93.38 106 THR B N 1
ATOM 2486 C CA . THR B 1 106 ? -22.703 6.496 15.016 1 93.38 106 THR B CA 1
ATOM 2487 C C . THR B 1 106 ? -22.406 7.297 16.281 1 93.38 106 THR B C 1
ATOM 2489 O O . THR B 1 106 ? -23.266 8.047 16.75 1 93.38 106 THR B O 1
ATOM 2492 N N . ASP B 1 107 ? -21.234 7.172 16.859 1 94.62 107 ASP B N 1
ATOM 2493 C CA . ASP B 1 107 ? -20.844 7.938 18.031 1 94.62 107 ASP B CA 1
ATOM 2494 C C . ASP B 1 107 ? -20.766 9.43 17.719 1 94.62 107 ASP B C 1
ATOM 2496 O O . ASP B 1 107 ? -19.938 9.859 16.922 1 94.62 107 ASP B O 1
ATOM 2500 N N . PRO B 1 108 ? -21.516 10.234 18.406 1 95 108 PRO B N 1
ATOM 2501 C CA . PRO B 1 108 ? -21.516 11.672 18.125 1 95 108 PRO B CA 1
ATOM 2502 C C . PRO B 1 108 ? -20.156 12.328 18.406 1 95 108 PRO B C 1
ATOM 2504 O O . PRO B 1 108 ? -19.828 13.344 17.781 1 95 108 PRO B O 1
ATOM 2507 N N . ALA B 1 109 ? -19.422 11.758 19.344 1 96.19 109 ALA B N 1
ATOM 2508 C CA . ALA B 1 109 ? -18.109 12.312 19.672 1 96.19 109 ALA B CA 1
ATOM 2509 C C . ALA B 1 109 ? -17.188 12.273 18.453 1 96.19 109 ALA B C 1
ATOM 2511 O O . ALA B 1 109 ? -16.359 13.164 18.266 1 96.19 109 ALA B O 1
ATOM 2512 N N . HIS B 1 110 ? -17.391 11.273 17.734 1 95.44 110 HIS B N 1
ATOM 2513 C CA . HIS B 1 110 ? -16.609 11.109 16.516 1 95.44 110 HIS B CA 1
ATOM 2514 C C . HIS B 1 110 ? -16.828 12.281 15.562 1 95.44 110 HIS B C 1
ATOM 2516 O O . HIS B 1 110 ? -15.859 12.859 15.055 1 95.44 110 HIS B O 1
ATOM 2522 N N . GLU B 1 111 ? -18.031 12.703 15.43 1 95.62 111 GLU B N 1
ATOM 2523 C CA . GLU B 1 111 ? -18.359 13.797 14.523 1 95.62 111 GLU B CA 1
ATOM 2524 C C . GLU B 1 111 ? -17.984 15.148 15.117 1 95.62 111 GLU B C 1
ATOM 2526 O O . GLU B 1 111 ? -17.578 16.062 14.398 1 95.62 111 GLU B O 1
ATOM 2531 N N . ARG B 1 112 ? -18.156 15.242 16.375 1 97.31 112 ARG B N 1
ATOM 2532 C CA . ARG B 1 112 ? -17.812 16.5 17.047 1 97.31 112 ARG B CA 1
ATOM 2533 C C . ARG B 1 112 ? -16.344 16.828 16.875 1 97.31 112 ARG B C 1
ATOM 2535 O O . ARG B 1 112 ? -15.977 18 16.688 1 97.31 112 ARG B O 1
ATOM 2542 N N . ARG B 1 113 ? -15.539 15.828 16.953 1 97.94 113 ARG B N 1
ATOM 2543 C CA . ARG B 1 113 ? -14.109 16.047 16.781 1 97.94 113 ARG B CA 1
ATOM 2544 C C . ARG B 1 113 ? -13.812 16.578 15.383 1 97.94 113 ARG B C 1
ATOM 2546 O O . ARG B 1 113 ? -13.008 17.5 15.219 1 97.94 113 ARG B O 1
ATOM 2553 N N . ARG B 1 114 ? -14.469 16.062 14.391 1 97.56 114 ARG B N 1
ATOM 2554 C CA . ARG B 1 114 ? -14.219 16.484 13.016 1 97.56 114 ARG B CA 1
ATOM 2555 C C . ARG B 1 114 ? -14.781 17.891 12.766 1 97.56 114 ARG B C 1
ATOM 2557 O O . ARG B 1 114 ? -14.18 18.688 12.047 1 97.56 114 ARG B O 1
ATOM 2564 N N . VAL B 1 115 ? -15.906 18.188 13.359 1 97.88 115 VAL B N 1
ATOM 2565 C CA . VAL B 1 115 ? -16.438 19.531 13.266 1 97.88 115 VAL B CA 1
ATOM 2566 C C . VAL B 1 115 ? -15.461 20.516 13.906 1 97.88 115 VAL B C 1
ATOM 2568 O O . VAL B 1 115 ? -15.211 21.594 13.352 1 97.88 115 VAL B O 1
ATOM 2571 N N . ARG B 1 116 ? -14.961 20.156 15.039 1 98.31 116 ARG B N 1
ATOM 2572 C CA . ARG B 1 116 ? -13.984 21 15.711 1 98.31 116 ARG B CA 1
ATOM 2573 C C . ARG B 1 116 ? -12.742 21.203 14.852 1 98.31 116 ARG B C 1
ATOM 2575 O O . ARG B 1 116 ? -12.203 22.312 14.781 1 98.31 116 ARG B O 1
ATOM 2582 N N . MET B 1 117 ? -12.242 20.172 14.234 1 98.06 117 MET B N 1
ATOM 2583 C CA . MET B 1 117 ? -11.094 20.281 13.344 1 98.06 117 MET B CA 1
ATOM 2584 C C . MET B 1 117 ? -11.359 21.281 12.227 1 98.06 117 MET B C 1
ATOM 2586 O O . MET B 1 117 ? -10.508 22.109 11.914 1 98.06 117 MET B O 1
ATOM 2590 N N . GLN B 1 118 ? -12.523 21.188 11.68 1 96.38 118 GLN B N 1
ATOM 2591 C CA . GLN B 1 118 ? -12.906 22.109 10.609 1 96.38 118 GLN B CA 1
ATOM 2592 C C . GLN B 1 118 ? -12.93 23.547 11.102 1 96.38 118 GLN B C 1
ATOM 2594 O O . GLN B 1 118 ? -12.414 24.453 10.43 1 96.38 118 GLN B O 1
ATOM 2599 N N . THR B 1 119 ? -13.523 23.688 12.219 1 97.25 119 THR B N 1
ATOM 2600 C CA . THR B 1 119 ? -13.609 25.031 12.805 1 97.25 119 THR B CA 1
ATOM 2601 C C . THR B 1 119 ? -12.211 25.594 13.078 1 97.25 119 THR B C 1
ATOM 2603 O O . THR B 1 119 ? -11.93 26.75 12.742 1 97.25 119 THR B O 1
ATOM 2606 N N . LEU B 1 120 ? -11.375 24.781 13.672 1 98 120 LEU B N 1
ATOM 2607 C CA . LEU B 1 120 ? -10.016 25.219 13.961 1 98 120 LEU B CA 1
ATOM 2608 C C . LEU B 1 120 ? -9.273 25.578 12.68 1 98 120 LEU B C 1
ATOM 2610 O O . LEU B 1 120 ? -8.57 26.594 12.625 1 98 120 LEU B O 1
ATOM 2614 N N . GLY B 1 121 ? -9.422 24.734 11.711 1 95.19 121 GLY B N 1
ATOM 2615 C CA . GLY B 1 121 ? -8.758 25.016 10.445 1 95.19 121 GLY B CA 1
ATOM 2616 C C . GLY B 1 121 ? -9.055 26.391 9.898 1 95.19 121 GLY B C 1
ATOM 2617 O O . GLY B 1 121 ? -8.141 27.125 9.508 1 95.19 121 GLY B O 1
ATOM 2618 N N . GLY B 1 122 ? -10.297 26.797 9.867 1 93.69 122 GLY B N 1
ATOM 2619 C CA . GLY B 1 122 ? -10.703 28.109 9.406 1 93.69 122 GLY B CA 1
ATOM 2620 C C . GLY B 1 122 ? -10.148 29.234 10.266 1 93.69 122 GLY B C 1
ATOM 2621 O O . GLY B 1 122 ? -9.703 30.266 9.734 1 93.69 122 GLY B O 1
ATOM 2622 N N . LYS B 1 123 ? -10.109 29.109 11.523 1 96.75 123 LYS B N 1
ATOM 2623 C CA . LYS B 1 123 ? -9.68 30.141 12.461 1 96.75 123 LYS B CA 1
ATOM 2624 C C . LYS B 1 123 ? -8.156 30.297 12.438 1 96.75 123 LYS B C 1
ATOM 2626 O O . LYS B 1 123 ? -7.648 31.422 12.594 1 96.75 123 LYS B O 1
ATOM 2631 N N . ILE B 1 124 ? -7.434 29.219 12.281 1 96.94 124 ILE B N 1
ATOM 2632 C CA . ILE B 1 124 ? -5.977 29.234 12.312 1 96.94 124 ILE B CA 1
ATOM 2633 C C . ILE B 1 124 ? -5.449 30.125 11.18 1 96.94 124 ILE B C 1
ATOM 2635 O O . ILE B 1 124 ? -4.5 30.875 11.375 1 96.94 124 ILE B O 1
ATOM 2639 N N . GLU B 1 125 ? -6.047 29.984 10.039 1 91.38 125 GLU B N 1
ATOM 2640 C CA . GLU B 1 125 ? -5.633 30.797 8.898 1 91.38 125 GLU B CA 1
ATOM 2641 C C . GLU B 1 125 ? -5.699 32.281 9.227 1 91.38 125 GLU B C 1
ATOM 2643 O O . GLU B 1 125 ? -4.781 33.031 8.906 1 91.38 125 GLU B O 1
ATOM 2648 N N . LEU B 1 126 ? -6.727 32.656 9.828 1 93.62 126 LEU B N 1
ATOM 2649 C CA . LEU B 1 126 ? -6.918 34.062 10.203 1 93.62 126 LEU B CA 1
ATOM 2650 C C . LEU B 1 126 ? -6 34.438 11.359 1 93.62 126 LEU B C 1
ATOM 2652 O O . LEU B 1 126 ? -5.367 35.5 11.328 1 93.62 126 LEU B O 1
ATOM 2656 N N . LYS B 1 127 ? -5.871 33.625 12.375 1 96.12 127 LYS B N 1
ATOM 2657 C CA . LYS B 1 127 ? -5.105 33.906 13.578 1 96.12 127 LYS B CA 1
ATOM 2658 C C . LYS B 1 127 ? -3.607 33.906 13.289 1 96.12 127 LYS B C 1
ATOM 2660 O O . LYS B 1 127 ? -2.84 34.594 13.977 1 96.12 127 LYS B O 1
ATOM 2665 N N . ALA B 1 128 ? -3.195 33.188 12.297 1 94.19 128 ALA B N 1
ATOM 2666 C CA . ALA B 1 128 ? -1.784 33.156 11.922 1 94.19 128 ALA B CA 1
ATOM 2667 C C . ALA B 1 128 ? -1.288 34.562 11.578 1 94.19 128 ALA B C 1
ATOM 2669 O O . ALA B 1 128 ? -0.116 34.875 11.789 1 94.19 128 ALA B O 1
ATOM 2670 N N . ILE B 1 129 ? -2.201 35.406 11.102 1 92.75 129 ILE B N 1
ATOM 2671 C CA . ILE B 1 129 ? -1.864 36.781 10.68 1 92.75 129 ILE B CA 1
ATOM 2672 C C . ILE B 1 129 ? -1.964 37.719 11.875 1 92.75 129 ILE B C 1
ATOM 2674 O O . ILE B 1 129 ? -1.047 38.5 12.133 1 92.75 129 ILE B O 1
ATOM 2678 N N . HIS B 1 130 ? -3.004 37.562 12.727 1 94.62 130 HIS B N 1
ATOM 2679 C CA . HIS B 1 130 ? -3.354 38.594 13.719 1 94.62 130 HIS B CA 1
ATOM 2680 C C . HIS B 1 130 ? -2.844 38.219 15.102 1 94.62 130 HIS B C 1
ATOM 2682 O O . HIS B 1 130 ? -2.598 39.062 15.938 1 94.62 130 HIS B O 1
ATOM 2688 N N . SER B 1 131 ? -2.795 36.938 15.367 1 96.25 131 SER B N 1
ATOM 2689 C CA . SER B 1 131 ? -2.395 36.438 16.688 1 96.25 131 SER B CA 1
ATOM 2690 C C . SER B 1 131 ? -1.641 35.125 16.562 1 96.25 131 SER B C 1
ATOM 2692 O O . SER B 1 131 ? -2.156 34.062 16.953 1 96.25 131 SER B O 1
ATOM 2694 N N . PRO B 1 132 ? -0.369 35.219 16.188 1 96.25 132 PRO B N 1
ATOM 2695 C CA . PRO B 1 132 ? 0.408 34 15.914 1 96.25 132 PRO B CA 1
ATOM 2696 C C . PRO B 1 132 ? 0.49 33.062 17.125 1 96.25 132 PRO B C 1
ATOM 2698 O O . PRO B 1 132 ? 0.495 31.844 16.969 1 96.25 132 PRO B O 1
ATOM 2701 N N . LYS B 1 133 ? 0.58 33.562 18.312 1 95.12 133 LYS B N 1
ATOM 2702 C CA . LYS B 1 133 ? 0.643 32.719 19.5 1 95.12 133 LYS B CA 1
ATOM 2703 C C . LYS B 1 133 ? -0.619 31.875 19.656 1 95.12 133 LYS B C 1
ATOM 2705 O O . LYS B 1 133 ? -0.541 30.688 19.938 1 95.12 133 LYS B O 1
ATOM 2710 N N . ARG B 1 134 ? -1.7 32.562 19.469 1 97 134 ARG B N 1
ATOM 2711 C CA . ARG B 1 134 ? -2.973 31.859 19.562 1 97 134 ARG B CA 1
ATOM 2712 C C . ARG B 1 134 ? -3.086 30.812 18.453 1 97 134 ARG B C 1
ATOM 2714 O O . ARG B 1 134 ? -3.615 29.719 18.688 1 97 134 ARG B O 1
ATOM 2721 N N . ALA B 1 135 ? -2.639 31.125 17.266 1 98 135 ALA B N 1
ATOM 2722 C CA . ALA B 1 135 ? -2.652 30.172 16.156 1 98 135 ALA B CA 1
ATOM 2723 C C . ALA B 1 135 ? -1.854 28.922 16.5 1 98 135 ALA B C 1
ATOM 2725 O O . ALA B 1 135 ? -2.281 27.812 16.188 1 98 135 ALA B O 1
ATOM 2726 N N . VAL B 1 136 ? -0.739 29.062 17.141 1 98.31 136 VAL B N 1
ATOM 2727 C CA . VAL B 1 136 ? 0.106 27.938 17.516 1 98.31 136 VAL B CA 1
ATOM 2728 C C . VAL B 1 136 ? -0.629 27.062 18.516 1 98.31 136 VAL B C 1
ATOM 2730 O O . VAL B 1 136 ? -0.563 25.828 18.438 1 98.31 136 VAL B O 1
ATOM 2733 N N . GLU B 1 137 ? -1.313 27.719 19.438 1 98.06 137 GLU B N 1
ATOM 2734 C CA . GLU B 1 137 ? -2.113 26.969 20.406 1 98.06 137 GLU B CA 1
ATOM 2735 C C . GLU B 1 137 ? -3.205 26.156 19.703 1 98.06 137 GLU B C 1
ATOM 2737 O O . GLU B 1 137 ? -3.467 25.016 20.062 1 98.06 137 GLU B O 1
ATOM 2742 N N . MET B 1 138 ? -3.805 26.781 18.766 1 98.62 138 MET B N 1
ATOM 2743 C CA . MET B 1 138 ? -4.863 26.125 18 1 98.62 138 MET B CA 1
ATOM 2744 C C . MET B 1 138 ? -4.305 24.953 17.188 1 98.62 138 MET B C 1
ATOM 2746 O O . MET B 1 138 ? -4.957 23.922 17.062 1 98.62 138 MET B O 1
ATOM 2750 N N . LEU B 1 139 ? -3.125 25.094 16.672 1 98.69 139 LEU B N 1
ATOM 2751 C CA . LEU B 1 139 ? -2.469 24.016 15.938 1 98.69 139 LEU B CA 1
ATOM 2752 C C . LEU B 1 139 ? -2.174 22.844 16.859 1 98.69 139 LEU B C 1
ATOM 2754 O O . LEU B 1 139 ? -2.322 21.688 16.469 1 98.69 139 LEU B O 1
ATOM 2758 N N . ALA B 1 140 ? -1.753 23.156 18.062 1 98.5 140 ALA B N 1
ATOM 2759 C CA . ALA B 1 140 ? -1.525 22.094 19.047 1 98.5 140 ALA B CA 1
ATOM 2760 C C . ALA B 1 140 ? -2.812 21.328 19.328 1 98.5 140 ALA B C 1
ATOM 2762 O O . ALA B 1 140 ? -2.801 20.094 19.422 1 98.5 140 ALA B O 1
ATOM 2763 N N . GLU B 1 141 ? -3.848 22.047 19.484 1 98.62 141 GLU B N 1
ATOM 2764 C CA . GLU B 1 141 ? -5.145 21.406 19.688 1 98.62 141 GLU B CA 1
ATOM 2765 C C . GLU B 1 141 ? -5.527 20.547 18.5 1 98.62 141 GLU B C 1
ATOM 2767 O O . GLU B 1 141 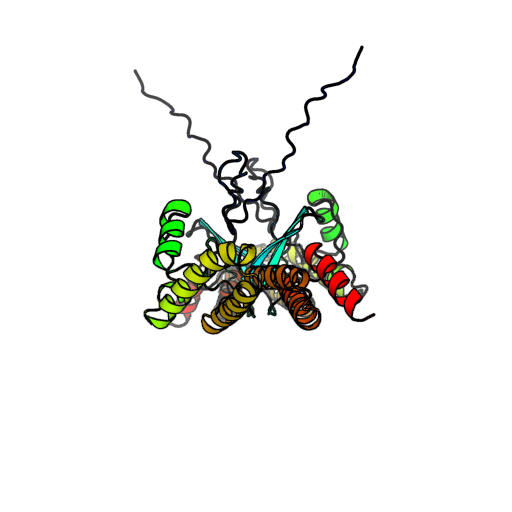? -6.059 19.438 18.656 1 98.62 141 GLU B O 1
ATOM 2772 N N . LEU B 1 142 ? -5.312 21.031 17.312 1 98.5 142 LEU B N 1
ATOM 2773 C CA . LEU B 1 142 ? -5.617 20.312 16.094 1 98.5 142 LEU B CA 1
ATOM 2774 C C . LEU B 1 142 ? -4.875 18.984 16.031 1 98.5 142 LEU B C 1
ATOM 2776 O O . LEU B 1 142 ? -5.469 17.938 15.719 1 98.5 142 LEU B O 1
ATOM 2780 N N . LEU B 1 143 ? -3.611 18.969 16.406 1 98.5 143 LEU B N 1
ATOM 2781 C CA . LEU B 1 143 ? -2.809 17.75 16.422 1 98.5 143 LEU B CA 1
ATOM 2782 C C . LEU B 1 143 ? -3.35 16.75 17.438 1 98.5 143 LEU B C 1
ATOM 2784 O O . LEU B 1 143 ? -3.363 15.539 17.188 1 98.5 143 LEU B O 1
ATOM 2788 N N . GLU B 1 144 ? -3.797 17.281 18.547 1 98.38 144 GLU B N 1
ATOM 2789 C CA . GLU B 1 144 ? -4.414 16.406 19.547 1 98.38 144 GLU B CA 1
ATOM 2790 C C . GLU B 1 144 ? -5.695 15.781 19.016 1 98.38 144 GLU B C 1
ATOM 2792 O O . GLU B 1 144 ? -5.988 14.617 19.312 1 98.38 144 GLU B O 1
ATOM 2797 N N . LEU B 1 145 ? -6.438 16.531 18.297 1 98.5 145 LEU B N 1
ATOM 2798 C CA . LEU B 1 145 ? -7.672 16.031 17.703 1 98.5 145 LEU B CA 1
ATOM 2799 C C . LEU B 1 145 ? -7.375 14.953 16.656 1 98.5 145 LEU B C 1
ATOM 2801 O O . LEU B 1 145 ? -8.117 13.977 16.547 1 98.5 145 LEU B O 1
ATOM 2805 N N . TYR B 1 146 ? -6.285 15.133 15.875 1 98.19 146 TYR B N 1
ATOM 2806 C CA . TYR B 1 146 ? -5.891 14.109 14.914 1 98.19 146 TYR B CA 1
ATOM 2807 C C . TYR B 1 146 ? -5.66 12.773 15.609 1 98.19 146 TYR B C 1
ATOM 2809 O O . TYR B 1 146 ? -6.121 11.734 15.141 1 98.19 146 TYR B O 1
ATOM 2817 N N . ASP B 1 147 ? -5.027 12.852 16.766 1 97.56 147 ASP B N 1
ATOM 2818 C CA . ASP B 1 147 ? -4.742 11.648 17.531 1 97.56 147 ASP B CA 1
ATOM 2819 C C . ASP B 1 147 ? -6.031 11.016 18.062 1 97.56 147 ASP B C 1
ATOM 2821 O O . ASP B 1 147 ? -6.246 9.812 17.906 1 97.56 147 ASP B O 1
ATOM 2825 N N . SER B 1 148 ? -6.848 11.797 18.625 1 96.94 148 SER B N 1
ATOM 2826 C CA . SER B 1 148 ? -8.047 11.297 19.281 1 96.94 148 SER B CA 1
ATOM 2827 C C . SER B 1 148 ? -9.055 10.773 18.25 1 96.94 148 SER B C 1
ATOM 2829 O O . SER B 1 148 ? -9.82 9.844 18.547 1 96.94 148 SER B O 1
ATOM 2831 N N . ALA B 1 149 ? -9.031 11.336 17.078 1 96.69 149 ALA B N 1
ATOM 2832 C CA . ALA B 1 149 ? -9.977 10.945 16.047 1 96.69 149 ALA B CA 1
ATOM 2833 C C . ALA B 1 149 ? -9.406 9.828 15.172 1 96.69 149 ALA B C 1
ATOM 2835 O O . ALA B 1 149 ? -10.102 9.289 14.312 1 96.69 149 ALA B O 1
ATOM 2836 N N . GLY B 1 150 ? -8.18 9.516 15.367 1 96.12 150 GLY B N 1
ATOM 2837 C CA . GLY B 1 150 ? -7.562 8.453 14.594 1 96.12 150 GLY B CA 1
ATOM 2838 C C . GLY B 1 150 ? -7.293 8.844 13.148 1 96.12 150 GLY B C 1
ATOM 2839 O O . GLY B 1 150 ? -7.48 8.039 12.242 1 96.12 150 GLY B O 1
ATOM 2840 N N . ILE B 1 151 ? -6.969 10.141 12.938 1 97.88 151 ILE B N 1
ATOM 2841 C CA . ILE B 1 151 ? -6.574 10.586 11.602 1 97.88 151 ILE B CA 1
ATOM 2842 C C . ILE B 1 151 ? -5.219 9.984 11.234 1 97.88 151 ILE B C 1
ATOM 2844 O O . ILE B 1 151 ? -4.211 10.266 11.883 1 97.88 151 ILE B O 1
ATOM 2848 N N . ARG B 1 152 ? -5.129 9.273 10.172 1 97.06 152 ARG B N 1
ATOM 2849 C CA . ARG B 1 152 ? -3.965 8.43 9.922 1 97.06 152 ARG B CA 1
ATOM 2850 C C . ARG B 1 152 ? -2.961 9.141 9.023 1 97.06 152 ARG B C 1
ATOM 2852 O O . ARG B 1 152 ? -1.75 9.039 9.234 1 97.06 152 ARG B O 1
ATOM 2859 N N . PRO B 1 153 ? -3.398 9.953 8.031 1 96.75 153 PRO B N 1
ATOM 2860 C CA . PRO B 1 153 ? -2.426 10.555 7.117 1 96.75 153 PRO B CA 1
ATOM 2861 C C . PRO B 1 153 ? -1.445 11.484 7.832 1 96.75 153 PRO B C 1
ATOM 2863 O O . PRO B 1 153 ? -1.86 12.336 8.625 1 96.75 153 PRO B O 1
ATOM 2866 N N . ASN B 1 154 ? -0.216 11.289 7.555 1 98 154 ASN B N 1
ATOM 2867 C CA . ASN B 1 154 ? 0.844 12.055 8.203 1 98 154 ASN B CA 1
ATOM 2868 C C . ASN B 1 154 ? 1.074 13.391 7.5 1 98 154 ASN B C 1
ATOM 2870 O O . ASN B 1 154 ? 1.648 14.312 8.086 1 98 154 ASN B O 1
ATOM 2874 N N . ILE B 1 155 ? 0.638 13.477 6.266 1 95.12 155 ILE B N 1
ATOM 2875 C CA . ILE B 1 155 ? 0.833 14.703 5.5 1 95.12 155 ILE B CA 1
ATOM 2876 C C . ILE B 1 155 ? 0.161 15.875 6.219 1 95.12 155 ILE B C 1
ATOM 2878 O O . ILE B 1 155 ? 0.721 16.969 6.293 1 95.12 155 ILE B O 1
ATOM 2882 N N . VAL B 1 156 ? -1.017 15.609 6.801 1 96.19 156 VAL B N 1
ATOM 2883 C CA . VAL B 1 156 ? -1.754 16.688 7.461 1 96.19 156 VAL B CA 1
ATOM 2884 C C . VAL B 1 156 ? -1.062 17.062 8.766 1 96.19 156 VAL B C 1
ATOM 2886 O O . VAL B 1 156 ? -1.058 18.234 9.164 1 96.19 156 VAL B O 1
ATOM 2889 N N . ARG B 1 157 ? -0.499 16.109 9.43 1 97.88 157 ARG B N 1
ATOM 2890 C CA . ARG B 1 157 ? 0.27 16.391 10.641 1 97.88 157 ARG B CA 1
ATOM 2891 C C . ARG B 1 157 ? 1.518 17.203 10.328 1 97.88 157 ARG B C 1
ATOM 2893 O O . ARG B 1 157 ? 1.841 18.156 11.039 1 97.88 157 ARG B O 1
ATOM 2900 N N . LYS B 1 158 ? 2.178 16.812 9.258 1 97.81 158 LYS B N 1
ATOM 2901 C CA . LYS B 1 158 ? 3.352 17.547 8.797 1 97.81 158 LYS B CA 1
ATOM 2902 C C . LYS B 1 158 ? 3.012 19.016 8.539 1 97.81 158 LYS B C 1
ATOM 2904 O O . LYS B 1 158 ? 3.73 19.906 8.977 1 97.81 158 LYS B O 1
ATOM 2909 N N . GLN B 1 159 ? 1.937 19.203 7.824 1 95.31 159 GLN B N 1
ATOM 2910 C CA . GLN B 1 159 ? 1.518 20.547 7.449 1 95.31 159 GLN B CA 1
ATOM 2911 C C . GLN B 1 159 ? 1.236 21.406 8.68 1 95.31 159 GLN B C 1
ATOM 2913 O O . GLN B 1 159 ? 1.635 22.562 8.742 1 95.31 159 GLN B O 1
ATOM 2918 N N . ALA B 1 160 ? 0.571 20.828 9.648 1 97.75 160 ALA B N 1
ATOM 2919 C CA . ALA B 1 160 ? 0.282 21.547 10.883 1 97.75 160 ALA B CA 1
ATOM 2920 C C . ALA B 1 160 ? 1.57 21.922 11.609 1 97.75 160 ALA B C 1
ATOM 2922 O O . ALA B 1 160 ? 1.718 23.062 12.07 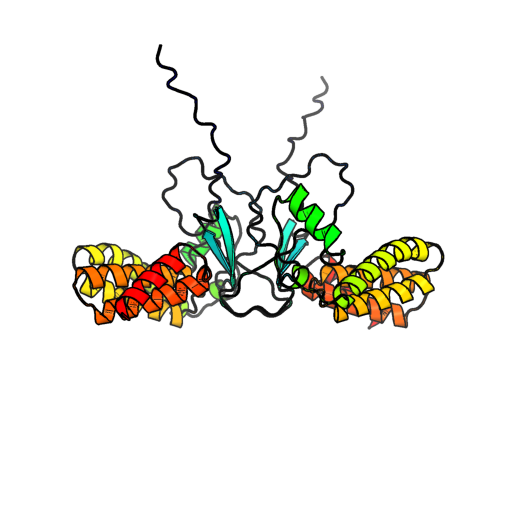1 97.75 160 ALA B O 1
ATOM 2923 N N . CYS B 1 161 ? 2.516 21.016 11.672 1 98.5 161 CYS B N 1
ATOM 2924 C CA . CYS B 1 161 ? 3.775 21.25 12.359 1 98.5 161 CYS B CA 1
ATOM 2925 C C . CYS B 1 161 ? 4.625 22.266 11.617 1 98.5 161 CYS B C 1
ATOM 2927 O O . CYS B 1 161 ? 5.309 23.094 12.234 1 98.5 161 CYS B O 1
ATOM 2929 N N . GLU B 1 162 ? 4.559 22.219 10.328 1 97.31 162 GLU B N 1
ATOM 2930 C CA . GLU B 1 162 ? 5.293 23.203 9.531 1 97.31 162 GLU B CA 1
ATOM 2931 C C . GLU B 1 162 ? 4.762 24.609 9.75 1 97.31 162 GLU B C 1
ATOM 2933 O O . GLU B 1 162 ? 5.535 25.562 9.828 1 97.31 162 GLU B O 1
ATOM 2938 N N . LEU B 1 163 ? 3.449 24.703 9.773 1 97.12 163 LEU B N 1
ATOM 2939 C CA . LEU B 1 163 ? 2.861 26.016 10.039 1 97.12 163 LEU B CA 1
ATOM 2940 C C . LEU B 1 163 ? 3.234 26.5 11.43 1 97.12 163 LEU B C 1
ATOM 2942 O O . LEU B 1 163 ? 3.59 27.672 11.602 1 97.12 163 LEU B O 1
ATOM 2946 N N . ALA B 1 164 ? 3.201 25.656 12.414 1 98.31 164 ALA B N 1
ATOM 2947 C CA . ALA B 1 164 ? 3.615 26.016 13.766 1 98.31 164 ALA B CA 1
ATOM 2948 C C . ALA B 1 164 ? 5.066 26.5 13.781 1 98.31 164 ALA B C 1
ATOM 2950 O O . ALA B 1 164 ? 5.387 27.5 14.414 1 98.31 164 ALA B O 1
ATOM 2951 N N . LEU B 1 165 ? 5.906 25.781 13.094 1 97.81 165 LEU B N 1
ATOM 2952 C CA . LEU B 1 165 ? 7.316 26.125 12.992 1 97.81 165 LEU B CA 1
ATOM 2953 C C . LEU B 1 165 ? 7.488 27.547 12.453 1 97.81 165 LEU B C 1
ATOM 2955 O O . LEU B 1 165 ? 8.219 28.344 13.031 1 97.81 165 LEU B O 1
ATOM 2959 N N . ARG B 1 166 ? 6.789 27.812 11.383 1 96.56 166 ARG B N 1
ATOM 2960 C CA . ARG B 1 166 ? 6.891 29.125 10.758 1 96.56 166 ARG B CA 1
ATOM 2961 C C . ARG B 1 166 ? 6.441 30.234 11.703 1 96.56 166 ARG B C 1
ATOM 2963 O O . ARG B 1 166 ? 7.109 31.25 11.836 1 96.56 166 ARG B O 1
ATOM 2970 N N . LEU B 1 167 ? 5.301 30.031 12.383 1 97.5 167 LEU B N 1
ATOM 2971 C CA . LEU B 1 167 ? 4.75 31.031 13.297 1 97.5 167 LEU B CA 1
ATOM 2972 C C . LEU B 1 167 ? 5.66 31.219 14.5 1 97.5 167 LEU B C 1
ATOM 2974 O O . LEU B 1 167 ? 5.859 32.344 14.961 1 97.5 167 LEU B O 1
ATOM 2978 N N . LEU B 1 168 ? 6.227 30.156 14.984 1 97.25 168 LEU B N 1
ATOM 2979 C CA . LEU B 1 168 ? 7.102 30.219 16.156 1 97.25 168 LEU B CA 1
ATOM 2980 C C . LEU B 1 168 ? 8.406 30.938 15.82 1 97.25 168 LEU B C 1
ATOM 2982 O O . LEU B 1 168 ? 8.953 31.656 16.656 1 97.25 168 LEU B O 1
ATOM 2986 N N . LEU B 1 169 ? 8.859 30.719 14.617 1 95.25 169 LEU B N 1
ATOM 2987 C CA . LEU B 1 169 ? 10.047 31.438 14.18 1 95.25 169 LEU B CA 1
ATOM 2988 C C . LEU B 1 169 ? 9.773 32.938 14.07 1 95.25 169 LEU B C 1
ATOM 2990 O O . LEU B 1 169 ? 10.609 33.75 14.461 1 95.25 169 LEU B O 1
ATOM 2994 N N . GLN B 1 170 ? 8.656 33.25 13.578 1 93.44 170 GLN B N 1
ATOM 2995 C CA . GLN B 1 170 ? 8.266 34.625 13.422 1 93.44 170 GLN B CA 1
ATOM 2996 C C . GLN B 1 170 ? 8.156 35.312 14.773 1 93.44 170 GLN B C 1
ATOM 2998 O O . GLN B 1 170 ? 8.406 36.531 14.891 1 93.44 170 GLN B O 1
ATOM 3003 N N . THR B 1 171 ? 7.754 34.625 15.805 1 94.62 171 THR B N 1
ATOM 3004 C CA . THR B 1 171 ? 7.57 35.188 17.125 1 94.62 171 THR B CA 1
ATOM 3005 C C . THR B 1 171 ? 8.797 34.938 18 1 94.62 171 THR B C 1
ATOM 3007 O O . THR B 1 171 ? 8.75 35.125 19.219 1 94.62 171 THR B O 1
ATOM 3010 N N . ASN B 1 172 ? 9.883 34.406 17.469 1 93.5 172 ASN B N 1
ATOM 3011 C CA . ASN B 1 172 ? 11.18 34.188 18.094 1 93.5 172 ASN B CA 1
ATOM 3012 C C . ASN B 1 172 ? 11.086 33.25 19.281 1 93.5 172 ASN B C 1
ATOM 3014 O O . ASN B 1 172 ? 11.68 33.5 20.328 1 93.5 172 ASN B O 1
ATOM 3018 N N . GLN B 1 173 ? 10.25 32.312 19.219 1 93.69 173 GLN B N 1
ATOM 3019 C CA . GLN B 1 173 ? 10.172 31.234 20.188 1 93.69 173 GLN B CA 1
ATOM 3020 C C . GLN B 1 173 ? 11.016 30.047 19.75 1 93.69 173 GLN B C 1
ATOM 3022 O O . GLN B 1 173 ? 10.469 29.047 19.281 1 93.69 173 GLN B O 1
ATOM 3027 N N . ALA B 1 174 ? 12.281 30.031 20.031 1 92.38 174 ALA B N 1
ATOM 3028 C CA . ALA B 1 174 ? 13.273 29.156 19.422 1 92.38 174 ALA B CA 1
ATOM 3029 C C . ALA B 1 174 ? 13.086 27.719 19.875 1 92.38 174 ALA B C 1
ATOM 3031 O O . ALA B 1 174 ? 13.156 26.781 19.062 1 92.38 174 ALA B O 1
ATOM 3032 N N . GLU B 1 175 ? 12.891 27.531 21.188 1 93.94 175 GLU B N 1
ATOM 3033 C CA . GLU B 1 175 ? 12.781 26.172 21.703 1 93.94 175 GLU B CA 1
ATOM 3034 C C . GLU B 1 175 ? 11.539 25.469 21.156 1 93.94 175 GLU B C 1
ATOM 3036 O O . GLU B 1 175 ? 11.625 24.328 20.719 1 93.94 175 GLU B O 1
ATOM 3041 N N . ASP B 1 176 ? 10.438 26.219 21.141 1 95.94 176 ASP B N 1
ATOM 3042 C CA . ASP B 1 176 ? 9.203 25.672 20.609 1 95.94 176 ASP B CA 1
ATOM 3043 C C . ASP B 1 176 ? 9.305 25.453 19.094 1 95.94 176 ASP B C 1
ATOM 3045 O O . ASP B 1 176 ? 8.742 24.5 18.562 1 95.94 176 ASP B O 1
ATOM 3049 N N . ALA B 1 177 ? 10.023 26.281 18.453 1 96.88 177 ALA B N 1
ATOM 3050 C CA . ALA B 1 177 ? 10.234 26.156 17.016 1 96.88 177 ALA B CA 1
ATOM 3051 C C . ALA B 1 177 ? 11.031 24.891 16.688 1 96.88 177 ALA B C 1
ATOM 3053 O O . ALA B 1 177 ? 10.719 24.188 15.727 1 96.88 177 ALA B O 1
ATOM 3054 N N . ARG B 1 178 ? 12.023 24.625 17.516 1 96.5 178 ARG B N 1
ATOM 3055 C CA . ARG B 1 178 ? 12.812 23.422 17.328 1 96.5 178 ARG B CA 1
ATOM 3056 C C . ARG B 1 178 ? 11.945 22.172 17.469 1 96.5 178 ARG B C 1
ATOM 3058 O O . ARG B 1 178 ? 12.047 21.25 16.656 1 96.5 178 ARG B O 1
ATOM 3065 N N . THR B 1 179 ? 11.125 22.188 18.484 1 97.19 179 THR B N 1
ATOM 3066 C CA . THR B 1 179 ? 10.234 21.062 18.719 1 97.19 179 THR B CA 1
ATOM 3067 C C . THR B 1 179 ? 9.273 20.875 17.547 1 97.19 179 THR B C 1
ATOM 3069 O O . THR B 1 179 ? 9.047 19.75 17.094 1 97.19 179 THR B O 1
ATOM 3072 N N . ALA B 1 180 ? 8.766 21.984 17.031 1 98.06 180 ALA B N 1
ATOM 3073 C CA . ALA B 1 180 ? 7.859 21.922 15.875 1 98.06 180 ALA B CA 1
ATOM 3074 C C . ALA B 1 180 ? 8.578 21.406 14.641 1 98.06 180 ALA B C 1
ATOM 3076 O O . ALA B 1 180 ? 8.016 20.625 13.867 1 98.06 180 ALA B O 1
ATOM 3077 N N . ALA B 1 181 ? 9.812 21.766 14.438 1 98 181 ALA B N 1
ATOM 3078 C CA . ALA B 1 181 ? 10.609 21.312 13.305 1 98 181 ALA B CA 1
ATOM 3079 C C . ALA B 1 181 ? 10.859 19.812 13.375 1 98 181 ALA B C 1
ATOM 3081 O O . ALA B 1 181 ? 10.773 19.109 12.367 1 98 181 ALA B O 1
ATOM 3082 N N . GLU B 1 182 ? 11.156 19.344 14.57 1 98.19 182 GLU B N 1
ATOM 3083 C CA . GLU B 1 182 ? 11.406 17.922 14.766 1 98.19 182 GLU B CA 1
ATOM 3084 C C . GLU B 1 182 ? 10.156 17.094 14.492 1 98.19 182 GLU B C 1
ATOM 3086 O O . GLU B 1 182 ? 10.242 16.016 13.898 1 98.19 182 GLU B O 1
ATOM 3091 N N . LEU B 1 183 ? 9.039 17.594 14.945 1 98.38 183 LEU B N 1
ATOM 3092 C CA . LEU B 1 183 ? 7.777 16.906 14.688 1 98.38 183 LEU B CA 1
ATOM 3093 C C . LEU B 1 183 ? 7.449 16.922 13.195 1 98.38 183 LEU B C 1
ATOM 3095 O O . LEU B 1 183 ? 7.008 15.914 12.641 1 98.38 183 LEU B O 1
ATOM 3099 N N . ALA B 1 184 ? 7.645 18.062 12.562 1 98.19 184 ALA B N 1
ATOM 3100 C CA . ALA B 1 184 ? 7.43 18.156 11.117 1 98.19 184 ALA B CA 1
ATOM 3101 C C . ALA B 1 184 ? 8.297 17.156 10.367 1 98.19 184 ALA B C 1
ATOM 3103 O O . ALA B 1 184 ? 7.832 16.5 9.43 1 98.19 184 ALA B O 1
ATOM 3104 N N . LEU B 1 185 ? 9.547 17.062 10.789 1 98.25 185 LEU B N 1
ATOM 3105 C CA . LEU B 1 185 ? 10.469 16.109 10.172 1 98.25 185 LEU B CA 1
ATOM 3106 C C . LEU B 1 185 ? 9.984 14.68 10.352 1 98.25 185 LEU B C 1
ATOM 3108 O O . LEU B 1 185 ? 10.016 13.891 9.406 1 98.25 185 LEU B O 1
ATOM 3112 N N . LYS B 1 186 ? 9.594 14.383 11.586 1 98.25 186 LYS B N 1
ATOM 3113 C CA . LYS B 1 186 ? 9.078 13.047 11.875 1 98.25 186 LYS B CA 1
ATOM 3114 C C . LYS B 1 186 ? 7.922 12.688 10.945 1 98.25 186 LYS B C 1
ATOM 3116 O O . LYS B 1 186 ? 7.934 11.633 10.312 1 98.25 186 LYS B O 1
ATOM 3121 N N . PHE B 1 187 ? 6.953 13.516 10.812 1 98.38 187 PHE B N 1
ATOM 3122 C CA . PHE B 1 187 ? 5.773 13.234 10 1 98.38 187 PHE B CA 1
ATOM 3123 C C . PHE B 1 187 ? 6.113 13.266 8.516 1 98.38 187 PHE B C 1
ATOM 3125 O O . PHE B 1 187 ? 5.527 12.531 7.723 1 98.38 187 PHE B O 1
ATOM 3132 N N . SER B 1 188 ? 7.059 14.117 8.117 1 97.19 188 SER B N 1
ATOM 3133 C CA . SER B 1 188 ? 7.508 14.125 6.727 1 97.19 188 SER B CA 1
ATOM 3134 C C . SER B 1 188 ? 8.133 12.789 6.34 1 97.19 188 SER B C 1
ATOM 3136 O O . SER B 1 188 ? 7.871 12.266 5.254 1 97.19 188 SER B O 1
ATOM 3138 N N . LYS B 1 189 ? 8.953 12.281 7.223 1 97.75 189 LYS B N 1
ATOM 3139 C CA . LYS B 1 189 ? 9.562 10.984 6.977 1 97.75 189 LYS B CA 1
ATOM 3140 C C . LYS B 1 189 ? 8.508 9.898 6.824 1 97.75 189 LYS B C 1
ATOM 3142 O O . LYS B 1 189 ? 8.609 9.031 5.949 1 97.75 189 LYS B O 1
ATOM 3147 N N . LEU B 1 190 ? 7.535 9.984 7.664 1 97.44 190 LEU B N 1
ATOM 3148 C CA . LEU B 1 190 ? 6.477 8.984 7.645 1 97.44 190 LEU B CA 1
ATOM 3149 C C . LEU B 1 190 ? 5.609 9.133 6.402 1 97.44 190 LEU B C 1
ATOM 3151 O O . LEU B 1 190 ? 5.164 8.133 5.824 1 97.44 190 LEU B O 1
ATOM 3155 N N . ALA B 1 191 ? 5.367 10.344 5.977 1 95.31 191 ALA B N 1
ATOM 3156 C CA . ALA B 1 191 ? 4.453 10.625 4.871 1 95.31 191 ALA B CA 1
ATOM 3157 C C . ALA B 1 191 ? 5.145 10.438 3.525 1 95.31 191 ALA B C 1
ATOM 3159 O O . ALA B 1 191 ? 4.539 9.945 2.57 1 95.31 191 ALA B O 1
ATOM 3160 N N . HIS B 1 192 ? 6.465 10.875 3.51 1 92.62 192 HIS B N 1
ATOM 3161 C CA . HIS B 1 192 ? 7.109 11 2.209 1 92.62 192 HIS B CA 1
ATOM 3162 C C . HIS B 1 192 ? 8.359 10.133 2.125 1 92.62 192 HIS B C 1
ATOM 3164 O O . HIS B 1 192 ? 8.859 9.859 1.031 1 92.62 192 HIS B O 1
ATOM 3170 N N . GLY B 1 193 ? 8.891 9.75 3.217 1 93.19 193 GLY B N 1
ATOM 3171 C CA . GLY B 1 193 ? 10.164 9.055 3.229 1 93.19 193 GLY B CA 1
ATOM 3172 C C . GLY B 1 193 ? 11.344 9.977 3.463 1 93.19 193 GLY B C 1
ATOM 3173 O O . GLY B 1 193 ? 11.203 11.195 3.432 1 93.19 193 GLY B O 1
ATOM 3174 N N . PRO B 1 194 ? 12.492 9.414 3.689 1 93.12 194 PRO B N 1
ATOM 3175 C CA . PRO B 1 194 ? 13.656 10.188 4.129 1 93.12 194 PRO B CA 1
ATOM 3176 C C . PRO B 1 194 ? 14.312 10.969 2.994 1 93.12 194 PRO B C 1
ATOM 3178 O O . PRO B 1 194 ? 14.984 11.969 3.238 1 93.12 194 PRO B O 1
ATOM 3181 N N . VAL B 1 195 ? 14.117 10.555 1.702 1 89.75 195 VAL B N 1
ATOM 3182 C CA . VAL B 1 195 ? 14.875 11.156 0.61 1 89.75 195 VAL B CA 1
ATOM 3183 C C . VAL B 1 195 ? 14.031 12.227 -0.075 1 89.75 195 VAL B C 1
ATOM 3185 O O . VAL B 1 195 ? 14.516 12.93 -0.969 1 89.75 195 VAL B O 1
ATOM 3188 N N . HIS B 1 196 ? 12.82 12.375 0.285 1 91.31 196 HIS B N 1
ATOM 3189 C CA . HIS B 1 196 ? 11.953 13.398 -0.296 1 91.31 196 HIS B CA 1
ATOM 3190 C C . HIS B 1 196 ? 12.508 14.797 -0.042 1 91.31 196 HIS B C 1
ATOM 3192 O O . HIS B 1 196 ? 13.023 15.078 1.04 1 91.31 196 HIS B O 1
ATOM 3198 N N . ALA B 1 197 ? 12.289 15.688 -0.977 1 88.81 197 ALA B N 1
ATOM 3199 C CA . ALA B 1 197 ? 12.844 17.047 -0.909 1 88.81 197 ALA B CA 1
ATOM 3200 C C . ALA B 1 197 ? 12.398 17.75 0.368 1 88.81 197 ALA B C 1
ATOM 3202 O O . ALA B 1 197 ? 13.211 18.375 1.056 1 88.81 197 ALA B O 1
ATOM 3203 N N . SER B 1 198 ? 11.109 17.672 0.672 1 91 198 SER B N 1
ATOM 3204 C CA . SER B 1 198 ? 10.578 18.328 1.857 1 91 198 SER B CA 1
ATOM 3205 C C . SER B 1 198 ? 11.188 17.75 3.133 1 91 198 SER B C 1
ATOM 3207 O O . SER B 1 198 ? 11.438 18.5 4.09 1 91 198 SER B O 1
ATOM 3209 N N . THR B 1 199 ? 11.453 16.484 3.199 1 95.88 199 THR B N 1
ATOM 3210 C CA . THR B 1 199 ? 12.047 15.82 4.359 1 95.88 199 THR B CA 1
ATOM 3211 C C . THR B 1 199 ? 13.5 16.234 4.531 1 95.88 199 THR B C 1
ATOM 3213 O O . THR B 1 199 ? 13.945 16.531 5.645 1 95.88 199 THR B O 1
ATOM 3216 N N . VAL B 1 200 ? 14.188 16.281 3.422 1 94.25 200 VAL B N 1
ATOM 3217 C CA . VAL B 1 200 ? 15.594 16.672 3.449 1 94.25 200 VAL B CA 1
ATOM 3218 C C . VAL B 1 200 ? 15.719 18.109 3.957 1 94.25 200 VAL B C 1
ATOM 3220 O O . VAL B 1 200 ? 16.594 18.406 4.773 1 94.25 200 VAL B O 1
ATOM 3223 N N . GLU B 1 201 ? 14.852 18.953 3.469 1 93.25 201 GLU B N 1
ATOM 3224 C CA . GLU B 1 201 ? 14.867 20.359 3.896 1 93.25 201 GLU B CA 1
ATOM 3225 C C . GLU B 1 201 ? 14.617 20.469 5.398 1 93.25 201 GLU B C 1
ATOM 3227 O O . GLU B 1 201 ? 15.312 21.219 6.09 1 93.25 201 GLU B O 1
ATOM 3232 N N . LEU B 1 202 ? 13.648 19.75 5.914 1 96.31 202 LEU B N 1
ATOM 3233 C CA . LEU B 1 202 ? 13.336 19.781 7.34 1 96.31 202 LEU B CA 1
ATOM 3234 C C . LEU B 1 202 ? 14.484 19.219 8.164 1 96.31 202 LEU B C 1
ATOM 3236 O O . LEU B 1 202 ? 14.766 19.703 9.258 1 96.31 202 LEU B O 1
ATOM 3240 N N . ALA B 1 203 ? 15.133 18.188 7.633 1 96.56 203 ALA B N 1
ATOM 3241 C CA . ALA B 1 203 ? 16.281 17.609 8.312 1 96.56 203 ALA B CA 1
ATOM 3242 C C . ALA B 1 203 ? 17.406 18.625 8.461 1 96.56 203 ALA B C 1
ATOM 3244 O O . ALA B 1 203 ? 18.062 18.688 9.5 1 96.56 203 ALA B O 1
ATOM 3245 N N . ARG B 1 204 ? 17.594 19.375 7.414 1 95.06 204 ARG B N 1
ATOM 3246 C CA . ARG B 1 204 ? 18.609 20.422 7.457 1 95.06 204 ARG B CA 1
ATOM 3247 C C . ARG B 1 204 ? 18.297 21.453 8.539 1 95.06 204 ARG B C 1
ATOM 3249 O O . ARG B 1 204 ? 19.172 21.859 9.289 1 95.06 204 ARG B O 1
ATOM 3256 N N . VAL B 1 205 ? 17.031 21.859 8.609 1 94.12 205 VAL B N 1
ATOM 3257 C CA . VAL B 1 205 ? 16.578 22.844 9.594 1 94.12 205 VAL B CA 1
ATOM 3258 C C . VAL B 1 205 ? 16.844 22.312 11 1 94.12 205 VAL B C 1
ATOM 3260 O O . VAL B 1 205 ? 17.375 23.031 11.852 1 94.12 205 VAL B O 1
ATOM 3263 N N . VAL B 1 206 ? 16.562 21.078 11.258 1 94.94 206 VAL B N 1
ATOM 3264 C CA . VAL B 1 206 ? 16.703 20.469 12.578 1 94.94 206 VAL B CA 1
ATOM 3265 C C . VAL B 1 206 ? 18.188 20.328 12.922 1 94.94 206 VAL B C 1
ATOM 3267 O O . VAL B 1 206 ? 18.594 20.547 14.062 1 94.94 206 VAL B O 1
ATOM 3270 N N . GLN B 1 207 ? 18.969 20.016 11.914 1 91.88 207 GLN B N 1
ATOM 3271 C CA . GLN B 1 207 ? 20.406 19.844 12.125 1 91.88 207 GLN B CA 1
ATOM 3272 C C . GLN B 1 207 ? 21.062 21.172 12.484 1 91.88 207 GLN B C 1
ATOM 3274 O O . GLN B 1 207 ? 22 21.203 13.289 1 91.88 207 GLN B O 1
ATOM 3279 N N . GLU B 1 208 ? 20.578 22.219 11.938 1 88.19 208 GLU B N 1
ATOM 3280 C CA . GLU B 1 208 ? 21.141 23.547 12.203 1 88.19 208 GLU B CA 1
ATOM 3281 C C . GLU B 1 208 ? 20.922 23.953 13.656 1 88.19 208 GLU B C 1
ATOM 3283 O O . GLU B 1 208 ? 21.688 24.75 14.203 1 88.19 208 GLU B O 1
ATOM 3288 N N . TRP B 1 209 ? 19.953 23.484 14.273 1 85.5 209 TRP B N 1
ATOM 3289 C CA . TRP B 1 209 ? 19.688 23.828 15.672 1 85.5 209 TRP B CA 1
ATOM 3290 C C . TRP B 1 209 ? 20.516 22.969 16.609 1 85.5 209 TRP B C 1
ATOM 3292 O O . TRP B 1 209 ? 20.641 23.281 17.797 1 85.5 209 TRP B O 1
ATOM 3302 N N . LYS B 1 210 ? 20.938 21.844 16.25 1 79.81 210 LYS B N 1
ATOM 3303 C CA . LYS B 1 210 ? 21.766 20.984 17.078 1 79.81 210 LYS B CA 1
ATOM 3304 C C . LYS B 1 210 ? 23.219 21.469 17.109 1 79.81 210 LYS B C 1
ATOM 3306 O O . LYS B 1 210 ? 23.906 21.297 18.125 1 79.81 210 LYS B O 1
ATOM 3311 N N . ASP B 1 211 ? 23.688 22.109 16.047 1 70.75 211 ASP B N 1
ATOM 3312 C CA . ASP B 1 211 ? 25.031 22.656 16.016 1 70.75 211 ASP B CA 1
ATOM 3313 C C . ASP B 1 211 ? 25.078 24.031 16.672 1 70.75 211 ASP B C 1
ATOM 3315 O O . ASP B 1 211 ? 26.078 24.406 17.297 1 70.75 211 ASP B O 1
#

Sequence (422 aa):
MSLADVHAPKTLEGIIRTNNYPRGVNSDDGVLCTTFSRFNHSCAPNCEQSWDEEAFQLQAHACADISAGEELCTYFVDVRDPRANRRQILRDVYRFECNCPVCACTDPAHERRRVRMQTLGGKIELKAIHSPKRAVEMLAELLELYDSAGIRPNIVRKQACELALRLLLQTNQAEDARTAAELALKFSKLAHGPVHASTVELARVVQEWKDMSLADVHAPKTLEGIIRTNNYPRGVNSDDGVLCTTFSRFNHSCAPNCEQSWDEEAFQLQAHACADISAGEELCTYFVDVRDPRANRRQILRDVYRFECNCPVCACTDPAHERRRVRMQTLGGKIELKAIHSPKRAVEMLAELLELYDSAGIRPNIVRKQACELALRLLLQTNQAEDARTAAELALKFSKLAHGPVHASTVELARVVQEWKD

Foldseek 3Di:
DDPDDPDDPPPPPQQCPQLEDPDDPPPPRNNPCVVVPPAAADLQFQKEWDAFPVVRDIDMFGLHDDDPPDGGHYHNYDSLAALVVRQVCCCPPVNDGDDHPLNVDPDVVLRVLSVLLVVLVVVLVVCLVVPLVVSLVSLVVNLVSCVVNVPRQLVVVLVSLVSSLVSCVVVVVVVSNLVSLVSSLVSCCRRPNCPGPVNVVSVVVNVVVVD/DPPDDPPDPPPPPLPCPQLEDPDDPPDPSNNPCVVVPPAAADLQFQKEWDAFPVVRDIDMFGLHDDDPPDGGHYHNYDSLAALVVRQVCCCPPVNDGDDHPLNVDPDVVLRVLSVLLVVLVVVLVVCLVVPLVVSLVSLVVNLVSCVVNVPRQLVVVLVSLVSSLVSCVVVVVVVSNLVSLVSSLVSCCRRPNCVGPSNVVSVVVNVVVVD

InterPro domains:
  IPR001214 SET domain [PF00856] (37-74)
  IPR011990 Tetratricopeptide-like helical domain superfamily [G3DSA:1.25.40.10] (78-206)
  IPR046341 SET domain superfamily [G3DSA:2.170.270.10] (5-76)
  IPR046341 SET domain superfamily [SSF82199] (16-101)
  IPR053185 SET domain-containing protein [PTHR47332] (10-202)

Secondary structure (DSSP, 8-state):
------------------SS----TTSS------S--SSEE-SS-SEEEEEETTTTEEEEEESS-B-TTPBPEE-SS-TTS-HHHHHHHHHHTT-----SHHHH---HHHHHHHHHHHHHHHHHHHHHHH-HHHHHHHHHHHHHHHHHHT---HHHHHHHHHHHHHHHHHTT-HHHHHHHHHHHHHHHHHHH-TTSHHHHHHHHHHHHHH-/--------------EE--SS----TT-S-EE---S--SSEE-SS-SEEEEEETTTTEEEEEESS-B-TTPBPEE-SS-TTS-HHHHHHHHHHTT-----SHHHH---HHHHHHHHHHHHHHHHHHHHHHH-HHHHHHHHHHHHHHHHHHT---HHHHHHHHHHHHHHHHHTT-HHHHHHHHHHHHHHHHHHH-TTSHHHHHHHHHHHHHH-

Radius of gyration: 25.62 Å; Cα contacts (8 Å, |Δi|>4): 645; chains: 2; bounding box: 60×77×68 Å

Nearest PDB structures (foldseek):
  6o9o-assembly1_A  TM=7.476E-01  e=8.401E-08  Homo sapiens
  6paf-assembly1_A  TM=6.660E-01  e=4.334E-08  Homo sapiens
  3n71-assembly1_A  TM=6.511E-01  e=7.524E-08  Mus musculus
  6cby-assembly2_B  TM=6.364E-01  e=5.710E-08  Homo sapiens
  3ceq-assembly1_A  TM=6.688E-01  e=5.250E-02  Homo sapiens

Solvent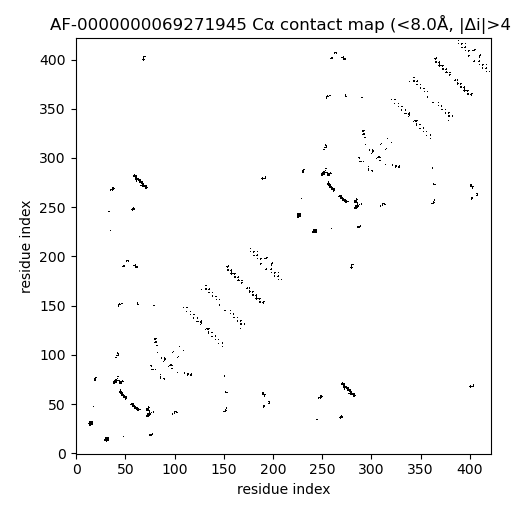-accessible surface area (backbone atoms only — not comparable to full-atom values): 22799 Å² total; per-residue (Å²): 137,81,89,72,82,76,77,74,76,84,65,85,71,53,37,66,62,64,51,62,72,84,61,83,74,71,69,81,67,54,22,74,52,68,42,66,69,48,47,43,70,28,71,67,30,39,31,39,75,38,77,31,77,89,77,68,41,46,40,32,13,19,39,30,73,39,52,55,30,38,73,45,20,26,54,63,54,60,64,56,47,35,63,69,60,40,45,48,49,35,37,75,74,66,67,41,79,76,74,40,71,69,64,62,53,79,58,63,67,63,47,51,52,20,46,48,43,49,53,48,56,63,48,34,65,56,24,52,76,79,36,39,70,59,21,41,53,50,43,52,51,46,54,52,48,34,62,76,69,58,60,41,60,28,59,63,54,17,50,47,23,46,50,38,21,53,44,25,55,74,69,67,38,62,71,63,19,50,54,24,36,49,51,18,28,53,25,27,28,33,31,60,26,71,82,29,68,72,22,45,53,34,48,52,56,48,50,62,71,75,108,136,83,92,66,82,74,77,74,75,84,63,86,70,53,42,65,64,63,54,56,72,84,62,81,76,71,68,80,66,56,29,72,54,70,42,66,69,47,47,44,70,29,71,68,31,39,30,40,74,37,76,30,76,90,78,68,41,46,39,31,12,18,39,29,73,38,53,54,30,38,73,46,20,26,55,63,53,58,65,56,48,34,63,70,59,42,45,47,48,34,36,74,74,67,68,42,79,76,74,39,72,68,66,62,53,79,58,62,66,63,47,50,51,19,47,49,44,48,53,47,56,60,48,34,64,55,24,52,75,78,36,38,69,61,20,40,52,50,45,53,51,46,55,51,46,33,62,77,68,58,59,42,63,30,58,63,52,17,52,47,23,46,52,39,20,54,44,25,54,73,68,68,36,62,70,62,19,51,54,24,35,49,50,18,30,54,25,26,27,32,32,59,26,73,83,29,68,71,22,45,53,34,47,51,58,48,51,61,71,74,106